Protein AF-0000000065805576 (afdb_homodimer)

Secondary structure (DSSP, 8-state):
--HHHHHHHHHTTPPPPHHHHHHHHT--GGGHHHHHHHHHHHHHHHHTTEEEEEEEEEEEBS------TT-TTSTT-------B-PPPHHHHHHHHHHHHHTT--EEEEEE-SSS--HHHHHHHHHHHHHHHHHH--EEEEE-SS--HHHHHHHHHHT--EEE---BS-TTTHHHH-SSS-HHHHHHHHHHHHHTTPEEE--EEE-SS--HHHHHHHHHHHHHTT-SEEEEEE----TTSTTTT-----HHHHHHHHHHHHHHSTTSEEEE-TTHHHHTGGGHHHHTTT-SEEE-S--SSS----HHHHHHHHHHHT-EE---HHHHHHH-/--HHHHHHHHHTTPPPPHHHHHHHHT--GGGHHHHHHHHHHHHHHHHTTEEEEEEEEEEEBS------TT-TTSTT-------B-PPPHHHHHHHHHHHHHTT--EEEEEE-SSS--HHHHHHHHHHHHHHHHHH--EEEEE-SS--HHHHHHHHHHT--EEE---BS-HHHHHHH-SSS-HHHHHHHHHHHHHTTPEEE--EEE-SS--HHHHHHHHHHHHHTT-SEEEEEE----TTSTTTT-----HHHHHHHHHHHHHHSTTSEEEE-TTHHHHTGGGHHHHTTT-SEEE-S--SSS----HHHHHHHHHHHT-EE---HHHHHHH-

Structure (mmCIF, N/CA/C/O backbone):
data_AF-0000000065805576-model_v1
#
loop_
_entity.id
_entity.type
_entity.pdbx_description
1 polymer 'Biotin synthase'
#
loop_
_atom_site.group_PDB
_atom_site.id
_atom_site.type_symbol
_atom_site.label_atom_id
_atom_site.label_alt_id
_atom_site.label_comp_id
_atom_site.label_asym_id
_atom_site.label_entity_id
_atom_site.label_seq_id
_atom_site.pdbx_PDB_ins_code
_atom_site.Cartn_x
_atom_site.Cartn_y
_atom_site.Cartn_z
_atom_site.occupancy
_atom_site.B_iso_or_equiv
_atom_site.auth_seq_id
_atom_site.auth_comp_id
_atom_site.auth_asym_id
_atom_site.auth_atom_id
_atom_site.pdbx_PDB_model_num
ATOM 1 N N . MET A 1 1 ? -11.75 14.07 -17.281 1 90.06 1 MET A N 1
ATOM 2 C CA . MET A 1 1 ? -10.648 15.016 -17.141 1 90.06 1 MET A CA 1
ATOM 3 C C . MET A 1 1 ? -9.305 14.336 -17.375 1 90.06 1 MET A C 1
ATOM 5 O O . MET A 1 1 ? -9.094 13.211 -16.906 1 90.06 1 MET A O 1
ATOM 9 N N . ASN A 1 2 ? -8.477 14.852 -18.188 1 96.31 2 ASN A N 1
ATOM 10 C CA . ASN A 1 2 ? -7.105 14.375 -18.344 1 96.31 2 ASN A CA 1
ATOM 11 C C . ASN A 1 2 ? -6.195 14.922 -17.25 1 96.31 2 ASN A C 1
ATOM 13 O O . ASN A 1 2 ? -5.637 16.016 -17.375 1 96.31 2 ASN A O 1
ATOM 17 N N . PHE A 1 3 ? -5.973 14.156 -16.219 1 98.38 3 PHE A N 1
ATOM 18 C CA . PHE A 1 3 ? -5.324 14.617 -15 1 98.38 3 PHE A CA 1
ATOM 19 C C . PHE A 1 3 ? -3.879 15.016 -15.273 1 98.38 3 PHE A C 1
ATOM 21 O O . PHE A 1 3 ? -3.389 16 -14.727 1 98.38 3 PHE A O 1
ATOM 28 N N . LEU A 1 4 ? -3.174 14.258 -16.125 1 98.12 4 LEU A N 1
ATOM 29 C CA . LEU A 1 4 ? -1.775 14.547 -16.422 1 98.12 4 LEU A CA 1
ATOM 30 C C . LEU A 1 4 ? -1.646 15.867 -17.172 1 98.12 4 LEU A C 1
ATOM 32 O O . LEU A 1 4 ? -0.729 16.656 -16.922 1 98.12 4 LEU A O 1
ATOM 36 N N . GLN A 1 5 ? -2.58 16.047 -18.094 1 98.19 5 GLN A N 1
ATOM 37 C CA . GLN A 1 5 ? -2.58 17.312 -18.828 1 98.19 5 GLN A CA 1
ATOM 38 C C . GLN A 1 5 ? -2.828 18.484 -17.891 1 98.19 5 GLN A C 1
ATOM 40 O O . GLN A 1 5 ? -2.133 19.5 -17.969 1 98.19 5 GLN A O 1
ATOM 45 N N . VAL A 1 6 ? -3.828 18.375 -17.016 1 98.69 6 VAL A N 1
ATOM 46 C CA . VAL A 1 6 ? -4.133 19.438 -16.062 1 98.69 6 VAL A CA 1
ATOM 47 C C . VAL A 1 6 ? -2.939 19.656 -15.133 1 98.69 6 VAL A C 1
ATOM 49 O O . VAL A 1 6 ? -2.621 20.797 -14.781 1 98.69 6 VAL A O 1
ATOM 52 N N . ALA A 1 7 ? -2.252 18.562 -14.781 1 98.88 7 ALA A N 1
ATOM 53 C CA . ALA A 1 7 ? -1.061 18.656 -13.945 1 98.88 7 ALA A CA 1
ATOM 54 C C . ALA A 1 7 ? 0.019 19.5 -14.617 1 98.88 7 ALA A C 1
ATOM 56 O O . ALA A 1 7 ? 0.647 20.344 -13.977 1 98.88 7 ALA A O 1
ATOM 57 N N . GLN A 1 8 ? 0.21 19.266 -15.883 1 98.75 8 GLN A N 1
ATOM 58 C CA . GLN A 1 8 ? 1.201 20.031 -16.625 1 98.75 8 GLN A CA 1
ATOM 59 C C . GLN A 1 8 ? 0.821 21.516 -16.688 1 98.75 8 GLN A C 1
ATOM 61 O O . GLN A 1 8 ? 1.684 22.391 -16.562 1 98.75 8 GLN A O 1
ATOM 66 N N . GLU A 1 9 ? -0.425 21.75 -16.859 1 98.81 9 GLU A N 1
ATOM 67 C CA . GLU A 1 9 ? -0.904 23.125 -16.859 1 98.81 9 GLU A CA 1
ATOM 68 C C . GLU A 1 9 ? -0.668 23.781 -15.5 1 98.81 9 GLU A C 1
ATOM 70 O O . GLU A 1 9 ? -0.311 24.953 -15.43 1 98.81 9 GLU A O 1
ATOM 75 N N . VAL A 1 10 ? -0.909 23.031 -14.445 1 98.88 10 VAL A N 1
ATOM 76 C CA . VAL A 1 10 ? -0.688 23.531 -13.094 1 98.88 10 VAL A CA 1
ATOM 77 C C . VAL A 1 10 ? 0.792 23.859 -12.891 1 98.88 10 VAL A C 1
ATOM 79 O O . VAL A 1 10 ? 1.139 24.891 -12.336 1 98.88 10 VAL A O 1
ATOM 82 N N . ILE A 1 11 ? 1.671 22.984 -13.383 1 98.81 11 ILE A N 1
ATOM 83 C CA . ILE A 1 11 ? 3.111 23.203 -13.305 1 98.81 11 ILE A CA 1
ATOM 84 C C . ILE A 1 11 ? 3.482 24.484 -14.055 1 98.81 11 ILE A C 1
ATOM 86 O O . ILE A 1 11 ? 4.375 25.219 -13.625 1 98.81 11 ILE A O 1
ATOM 90 N N . ASP A 1 12 ? 2.701 24.766 -15.086 1 98.5 12 ASP A N 1
ATOM 91 C CA . ASP A 1 12 ? 2.959 25.938 -15.914 1 98.5 12 ASP A CA 1
ATOM 92 C C . ASP A 1 12 ? 2.295 27.172 -15.32 1 98.5 12 ASP A C 1
ATOM 94 O O . ASP A 1 12 ? 2.354 28.266 -15.914 1 98.5 12 ASP A O 1
ATOM 98 N N . GLY A 1 13 ? 1.542 27.047 -14.219 1 98.19 13 GLY A N 1
ATOM 99 C CA . GLY A 1 13 ? 1.07 28.219 -13.508 1 98.19 13 GLY A CA 1
ATOM 100 C C . GLY A 1 13 ? -0.442 28.312 -13.43 1 98.19 13 GLY A C 1
ATOM 101 O O . GLY A 1 13 ? -0.987 29.234 -12.82 1 98.19 13 GLY A O 1
ATOM 102 N N . LYS A 1 14 ? -1.132 27.25 -13.914 1 98.31 14 LYS A N 1
ATOM 103 C CA . LYS A 1 14 ? -2.592 27.266 -13.914 1 98.31 14 LYS A CA 1
ATOM 104 C C . LYS A 1 14 ? -3.137 27.078 -12.5 1 98.31 14 LYS A C 1
ATOM 106 O O . LYS A 1 14 ? -2.652 26.234 -11.75 1 98.31 14 LYS A O 1
ATOM 111 N N . ILE A 1 15 ? -4.09 27.922 -12.18 1 98.38 15 ILE A N 1
ATOM 112 C CA . ILE A 1 15 ? -4.945 27.688 -11.016 1 98.38 15 ILE A CA 1
ATOM 113 C C . ILE A 1 15 ? -6.215 26.953 -11.453 1 98.38 15 ILE A C 1
ATOM 115 O O . ILE A 1 15 ? -7.012 27.5 -12.227 1 98.38 15 ILE A O 1
ATOM 119 N N . ILE A 1 16 ? -6.438 25.828 -10.977 1 98.56 16 ILE A N 1
ATOM 120 C CA . ILE A 1 16 ? -7.562 25.0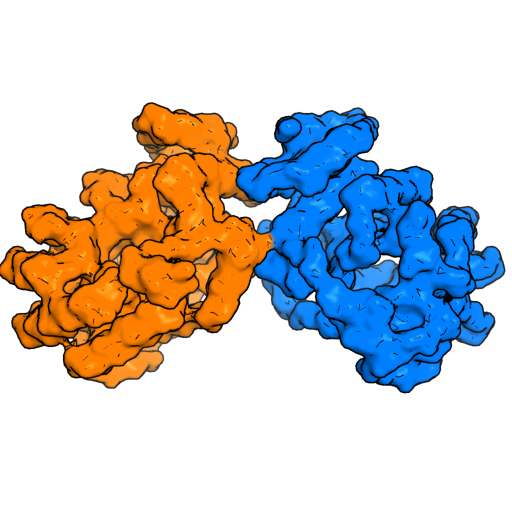62 -11.484 1 98.56 16 ILE A CA 1
ATOM 121 C C . ILE A 1 16 ? -8.875 25.672 -11 1 98.56 16 ILE A C 1
ATOM 123 O O . ILE A 1 16 ? -8.93 26.25 -9.914 1 98.56 16 ILE A O 1
ATOM 127 N N . SER A 1 17 ? -9.922 25.516 -11.75 1 98.38 17 SER A N 1
ATOM 128 C CA . SER A 1 17 ? -11.242 26.031 -11.391 1 98.38 17 SER A CA 1
ATOM 129 C C . SER A 1 17 ? -11.898 25.172 -10.32 1 98.38 17 SER A C 1
ATOM 131 O O . SER A 1 17 ? -11.414 24.094 -10 1 98.38 17 SER A O 1
ATOM 133 N N . ASN A 1 18 ? -12.938 25.688 -9.781 1 97.81 18 ASN A N 1
ATOM 134 C CA . ASN A 1 18 ? -13.711 24.891 -8.828 1 97.81 18 ASN A CA 1
ATOM 135 C C . ASN A 1 18 ? -14.32 23.656 -9.484 1 97.81 18 ASN A C 1
ATOM 137 O O . ASN A 1 18 ? -14.453 22.609 -8.844 1 97.81 18 ASN A O 1
ATOM 141 N N . GLU A 1 19 ? -14.641 23.844 -10.727 1 98 19 GLU A N 1
ATOM 142 C CA . GLU A 1 19 ? -15.188 22.703 -11.469 1 98 19 GLU A CA 1
ATOM 143 C C . GLU A 1 19 ? -14.148 21.594 -11.625 1 98 19 GLU A C 1
ATOM 145 O O . GLU A 1 19 ? -14.461 20.422 -11.422 1 98 19 GLU A O 1
ATOM 150 N N . GLU A 1 20 ? -12.992 21.984 -11.992 1 98.56 20 GLU A N 1
ATOM 151 C CA . GLU A 1 20 ? -11.906 21.016 -12.109 1 98.56 20 GLU A CA 1
ATOM 152 C C . GLU A 1 20 ? -11.586 20.391 -10.758 1 98.56 20 GLU A C 1
ATOM 154 O O . GLU A 1 20 ? -11.32 19.188 -10.68 1 98.56 20 GLU A O 1
ATOM 159 N N . ALA A 1 21 ? -11.609 21.203 -9.719 1 98.81 21 ALA A N 1
ATOM 160 C CA . ALA A 1 21 ? -11.344 20.703 -8.367 1 98.81 21 ALA A CA 1
ATOM 161 C C . ALA A 1 21 ? -12.375 19.672 -7.949 1 98.81 21 ALA A C 1
ATOM 163 O O . ALA A 1 21 ? -12.023 18.594 -7.445 1 98.81 21 ALA A O 1
ATOM 164 N N . LEU A 1 22 ? -13.633 20 -8.18 1 98.75 22 LEU A N 1
ATOM 165 C CA . LEU A 1 22 ? -14.695 19.062 -7.836 1 98.75 22 LEU A CA 1
ATOM 166 C C . LEU A 1 22 ? -14.609 17.812 -8.688 1 98.75 22 LEU A C 1
ATOM 168 O O . LEU A 1 22 ? -14.93 16.719 -8.219 1 98.75 22 LEU A O 1
ATOM 172 N N . ALA A 1 23 ? -14.148 17.953 -9.945 1 98.69 23 ALA A N 1
ATOM 173 C CA . ALA A 1 23 ? -13.969 16.797 -10.82 1 98.69 23 ALA A CA 1
ATOM 174 C C . ALA A 1 23 ? -12.938 15.836 -10.25 1 98.69 23 ALA A C 1
ATOM 176 O O . ALA A 1 23 ? -13.07 14.617 -10.398 1 98.69 23 ALA A O 1
ATOM 177 N N . ILE A 1 24 ? -11.93 16.328 -9.586 1 98.88 24 ILE A N 1
ATOM 178 C CA . ILE A 1 24 ? -10.922 15.5 -8.938 1 98.88 24 ILE A CA 1
ATOM 179 C C . ILE A 1 24 ? -11.562 14.664 -7.832 1 98.88 24 ILE A C 1
ATOM 181 O O . ILE A 1 24 ? -11.422 13.445 -7.801 1 98.88 24 ILE A O 1
ATOM 185 N N . LEU A 1 25 ? -12.383 15.297 -6.965 1 98.81 25 LEU A N 1
ATOM 186 C CA . LEU A 1 25 ? -13 14.609 -5.836 1 98.81 25 LEU A CA 1
ATOM 187 C C . LEU A 1 25 ? -14.07 13.633 -6.312 1 98.81 25 LEU A C 1
ATOM 189 O O . LEU A 1 25 ? -14.312 12.609 -5.668 1 98.81 25 LEU A O 1
ATOM 193 N N . ASN A 1 26 ? -14.648 13.938 -7.484 1 98.5 26 ASN A N 1
ATOM 194 C CA . ASN A 1 26 ? -15.742 13.117 -8 1 98.5 26 ASN A CA 1
ATOM 195 C C . ASN A 1 26 ? -15.242 12.094 -9.016 1 98.5 26 ASN A C 1
ATOM 197 O O . ASN A 1 26 ? -16.031 11.344 -9.586 1 98.5 26 ASN A O 1
ATOM 201 N N . SER A 1 27 ? -13.969 12.062 -9.266 1 98.5 27 SER A N 1
ATOM 202 C CA . SER A 1 27 ? -13.445 11.117 -10.258 1 98.5 27 SER A CA 1
ATOM 203 C C . SER A 1 27 ? -13.758 9.68 -9.867 1 98.5 27 SER A C 1
ATOM 205 O O . SER A 1 27 ? -13.906 9.367 -8.68 1 98.5 27 SER A O 1
ATOM 207 N N . LYS A 1 28 ? -13.914 8.812 -10.875 1 97.69 28 LYS A N 1
ATOM 208 C CA . LYS A 1 28 ? -14.18 7.395 -10.641 1 97.69 28 LYS A CA 1
ATOM 209 C C . LYS A 1 28 ? -12.969 6.711 -10.016 1 97.69 28 LYS A C 1
ATOM 211 O O . LYS A 1 28 ? -11.82 7.078 -10.289 1 97.69 28 LYS A O 1
ATOM 216 N N . ASP A 1 29 ? -13.227 5.73 -9.234 1 97.56 29 ASP A N 1
ATOM 217 C CA . ASP A 1 29 ? -12.156 4.949 -8.617 1 97.56 29 ASP A CA 1
ATOM 218 C C . ASP A 1 29 ? -11.25 4.328 -9.672 1 97.56 29 ASP A C 1
ATOM 220 O O . ASP A 1 29 ? -10.047 4.16 -9.445 1 97.56 29 ASP A O 1
ATOM 224 N N . ASP A 1 30 ? -11.789 4.09 -10.828 1 97.25 30 ASP A N 1
ATOM 225 C CA . ASP A 1 30 ? -11.023 3.467 -11.906 1 97.25 30 ASP A CA 1
ATOM 226 C C . ASP A 1 30 ? -10 4.438 -12.484 1 97.25 30 ASP A C 1
ATOM 228 O O . ASP A 1 30 ? -9.102 4.031 -13.227 1 97.25 30 ASP A O 1
ATOM 232 N N . GLU A 1 31 ? -10.078 5.699 -12.109 1 98.12 31 GLU A N 1
ATOM 233 C CA . GLU A 1 31 ? -9.164 6.719 -12.617 1 98.12 31 GLU A CA 1
ATOM 234 C C . GLU A 1 31 ? -8.125 7.105 -11.562 1 98.12 31 GLU A C 1
ATOM 236 O O . GLU A 1 31 ? -7.359 8.047 -11.766 1 98.12 31 GLU A O 1
ATOM 241 N N . LEU A 1 32 ? -8.117 6.395 -10.477 1 98.62 32 LEU A N 1
ATOM 242 C CA . LEU A 1 32 ? -7.312 6.785 -9.328 1 98.62 32 LEU A CA 1
ATOM 243 C C . LEU A 1 32 ? -5.836 6.848 -9.688 1 98.62 32 LEU A C 1
ATOM 245 O O . LEU A 1 32 ? -5.137 7.793 -9.305 1 98.62 32 LEU A O 1
ATOM 249 N N . LEU A 1 33 ? -5.316 5.855 -10.445 1 98.69 33 LEU A N 1
ATOM 250 C CA . LEU A 1 33 ? -3.902 5.844 -10.805 1 98.69 33 LEU A CA 1
ATOM 251 C C . LEU A 1 33 ? -3.562 7.02 -11.711 1 98.69 33 LEU A C 1
ATOM 253 O O . LEU A 1 33 ? -2.479 7.598 -11.609 1 98.69 33 LEU A O 1
ATOM 257 N N . GLN A 1 34 ? -4.48 7.352 -12.594 1 98.56 34 GLN A N 1
ATOM 258 C CA . GLN A 1 34 ? -4.273 8.508 -13.453 1 98.56 34 GLN A CA 1
ATOM 259 C C . GLN A 1 34 ? -4.223 9.797 -12.641 1 98.56 34 GLN A C 1
ATOM 261 O O . GLN A 1 34 ? -3.367 10.656 -12.883 1 98.56 34 GLN A O 1
ATOM 266 N N . LEU A 1 35 ? -5.184 9.867 -11.727 1 98.88 35 LEU A N 1
ATOM 267 C CA . LEU A 1 35 ? -5.234 11.039 -10.859 1 98.88 35 LEU A CA 1
ATOM 268 C C . LEU A 1 35 ? -3.951 11.172 -10.047 1 98.88 35 LEU A C 1
ATOM 270 O O . LEU A 1 35 ? -3.352 12.25 -9.992 1 98.88 35 LEU A O 1
ATOM 274 N N . MET A 1 36 ? -3.471 10.086 -9.469 1 98.88 36 MET A N 1
ATOM 275 C CA . MET A 1 36 ? -2.275 10.102 -8.625 1 98.88 36 MET A CA 1
ATOM 276 C C . MET A 1 36 ? -1.026 10.352 -9.469 1 98.88 36 MET A C 1
ATOM 278 O O . MET A 1 36 ? -0.078 10.984 -9 1 98.88 36 MET A O 1
ATOM 282 N N . ASP A 1 37 ? -1.055 9.859 -10.719 1 98.75 37 ASP A N 1
ATOM 283 C CA . ASP A 1 37 ? 0.061 10.125 -11.617 1 98.75 37 ASP A CA 1
ATOM 284 C C . ASP A 1 37 ? 0.189 11.617 -11.914 1 98.75 37 ASP A C 1
ATOM 286 O O . ASP A 1 37 ? 1.299 12.148 -11.969 1 98.75 37 ASP A O 1
ATOM 290 N N . GLY A 1 38 ? -0.957 12.242 -12.148 1 98.81 38 GLY A N 1
ATOM 291 C CA . GLY A 1 38 ? -0.938 13.688 -12.312 1 98.81 38 GLY A CA 1
ATOM 292 C C . GLY A 1 38 ? -0.419 14.414 -11.094 1 98.81 38 GLY A C 1
ATOM 293 O O . GLY A 1 38 ? 0.414 15.32 -11.203 1 98.81 38 GLY A O 1
ATOM 294 N N . ALA A 1 39 ? -0.912 14.047 -9.914 1 98.94 39 ALA A N 1
ATOM 295 C CA . ALA A 1 39 ? -0.44 14.648 -8.672 1 98.94 39 ALA A CA 1
ATOM 296 C C . ALA A 1 39 ? 1.064 14.461 -8.5 1 98.94 39 ALA A C 1
ATOM 298 O O . ALA A 1 39 ? 1.768 15.375 -8.062 1 98.94 39 ALA A O 1
ATOM 299 N N . PHE A 1 40 ? 1.553 13.273 -8.898 1 98.88 40 PHE A N 1
ATOM 300 C CA . PHE A 1 40 ? 2.971 12.953 -8.797 1 98.88 40 PHE A CA 1
ATOM 301 C C . PHE A 1 40 ? 3.793 13.828 -9.727 1 98.88 40 PHE A C 1
ATOM 303 O O . PHE A 1 40 ? 4.902 14.242 -9.383 1 98.88 40 PHE A O 1
ATOM 310 N N . ALA A 1 41 ? 3.232 14.039 -10.922 1 98.81 41 ALA A N 1
ATOM 311 C CA . ALA A 1 41 ? 3.934 14.914 -11.859 1 98.81 41 ALA A CA 1
ATOM 312 C C . ALA A 1 41 ? 4.195 16.281 -11.234 1 98.81 41 ALA A C 1
ATOM 314 O O . ALA A 1 41 ? 5.297 16.828 -11.344 1 98.81 41 ALA A O 1
ATOM 315 N N . ILE A 1 42 ? 3.221 16.828 -10.555 1 98.88 42 ILE A N 1
ATOM 316 C CA . ILE A 1 42 ? 3.359 18.125 -9.898 1 98.88 42 ILE A CA 1
ATOM 317 C C . ILE A 1 42 ? 4.363 18.016 -8.75 1 98.88 42 ILE A C 1
ATOM 319 O O . ILE A 1 42 ? 5.309 18.797 -8.672 1 98.88 42 ILE A O 1
ATOM 323 N N . ARG A 1 43 ? 4.121 17 -7.926 1 98.56 43 ARG A N 1
ATOM 324 C CA . ARG A 1 43 ? 4.973 16.781 -6.758 1 98.56 43 ARG A CA 1
ATOM 325 C C . ARG A 1 43 ? 6.43 16.594 -7.168 1 98.56 43 ARG A C 1
ATOM 327 O O . ARG A 1 43 ? 7.332 17.156 -6.562 1 98.56 43 ARG A O 1
ATOM 334 N N . ARG A 1 44 ? 6.68 15.766 -8.141 1 98.44 44 ARG A N 1
ATOM 335 C CA . ARG A 1 44 ? 8.031 15.453 -8.602 1 98.44 44 ARG A CA 1
ATOM 336 C C . ARG A 1 44 ? 8.719 16.703 -9.156 1 98.44 44 ARG A C 1
ATOM 338 O O . ARG A 1 44 ? 9.922 16.891 -8.961 1 98.44 44 ARG A O 1
ATOM 345 N N . HIS A 1 45 ? 8 17.516 -9.805 1 98.69 45 HIS A N 1
ATOM 346 C CA . HIS A 1 45 ? 8.547 18.734 -10.391 1 98.69 45 HIS A CA 1
ATOM 347 C C . HIS A 1 45 ? 9.117 19.656 -9.32 1 98.69 45 HIS A C 1
ATOM 349 O O . HIS A 1 45 ? 10.211 20.203 -9.484 1 98.69 45 HIS A O 1
ATOM 355 N N . TYR A 1 46 ? 8.469 19.781 -8.188 1 98.5 46 TYR A N 1
ATOM 356 C CA . TYR A 1 46 ? 8.844 20.781 -7.199 1 98.5 46 TYR A CA 1
ATOM 357 C C . TYR A 1 46 ? 9.664 20.141 -6.074 1 98.5 46 TYR A C 1
ATOM 359 O O . TYR A 1 46 ? 10.523 20.797 -5.48 1 98.5 46 TYR A O 1
ATOM 367 N N . TYR A 1 47 ? 9.43 18.828 -5.809 1 98.06 47 TYR A N 1
ATOM 368 C CA . TYR A 1 47 ? 10.008 18.25 -4.594 1 98.06 47 TYR A CA 1
ATOM 369 C C . TYR A 1 47 ? 10.773 16.984 -4.902 1 98.06 47 TYR A C 1
ATOM 371 O O . TYR A 1 47 ? 11.391 16.391 -4.012 1 98.06 47 TYR A O 1
ATOM 379 N N . GLY A 1 48 ? 10.742 16.562 -6.211 1 98.12 48 GLY A N 1
ATOM 380 C CA . GLY A 1 48 ? 11.328 15.266 -6.508 1 98.12 48 GLY A CA 1
ATOM 381 C C . GLY A 1 48 ? 10.719 14.133 -5.703 1 98.12 48 GLY A C 1
ATOM 382 O O . GLY A 1 48 ? 9.5 14.039 -5.582 1 98.12 48 GLY A O 1
ATOM 383 N N . LYS A 1 49 ? 11.531 13.258 -5.148 1 98 49 LYS A N 1
ATOM 384 C CA . LYS A 1 49 ? 11.055 12.109 -4.387 1 98 49 LYS A CA 1
ATOM 385 C C . LYS A 1 49 ? 11.453 12.211 -2.918 1 98 49 LYS A C 1
ATOM 387 O O . LYS A 1 49 ? 11.438 11.219 -2.191 1 98 49 LYS A O 1
ATOM 392 N N . LYS A 1 50 ? 11.828 13.336 -2.48 1 98.06 50 LYS A N 1
ATOM 393 C CA . LYS A 1 50 ? 12.203 13.562 -1.086 1 98.06 50 LYS A CA 1
ATOM 394 C C . LYS A 1 50 ? 10.961 13.672 -0.202 1 98.06 50 LYS A C 1
ATOM 396 O O . LYS A 1 50 ? 9.961 14.273 -0.599 1 98.06 50 LYS A O 1
ATOM 401 N N . VAL A 1 51 ? 11.078 13.055 0.948 1 98.62 51 VAL A N 1
ATOM 402 C CA . VAL A 1 51 ? 9.977 13.078 1.906 1 98.62 51 VAL A CA 1
ATOM 403 C C . VAL A 1 51 ? 10.461 13.672 3.229 1 98.62 51 VAL A C 1
ATOM 405 O O . VAL A 1 51 ? 11.469 13.234 3.781 1 98.62 51 VAL A O 1
ATOM 408 N N . LYS A 1 52 ? 9.766 14.656 3.693 1 98.31 52 LYS A N 1
ATOM 409 C CA . LYS A 1 52 ? 10.055 15.25 4.992 1 98.31 52 LYS A CA 1
ATOM 410 C C . LYS A 1 52 ? 9.398 14.469 6.121 1 98.31 52 LYS A C 1
ATOM 412 O O . LYS A 1 52 ? 8.203 14.164 6.059 1 98.31 52 LYS A O 1
ATOM 417 N N . LEU A 1 53 ? 10.211 14.156 7.09 1 98.19 53 LEU A N 1
ATOM 418 C CA . LEU A 1 53 ? 9.688 13.461 8.258 1 98.19 53 LEU A CA 1
ATOM 419 C C . LEU A 1 53 ? 9.508 14.422 9.43 1 98.19 53 LEU A C 1
ATOM 421 O O . LEU A 1 53 ? 10.352 15.281 9.664 1 98.19 53 LEU A O 1
ATOM 425 N N . ASN A 1 54 ? 8.367 14.289 10.062 1 97.94 54 ASN A N 1
ATOM 426 C CA . ASN A 1 54 ? 8.023 15.102 11.227 1 97.94 54 ASN A CA 1
ATOM 427 C C . ASN A 1 54 ? 7.707 14.234 12.438 1 97.94 54 ASN A C 1
ATOM 429 O O . ASN A 1 54 ? 7.191 13.125 12.297 1 97.94 54 ASN A O 1
ATOM 433 N N . MET A 1 55 ? 7.996 14.734 13.555 1 97.38 55 MET A N 1
ATOM 434 C CA . MET A 1 55 ? 7.633 14.102 14.82 1 97.38 55 MET A CA 1
ATOM 435 C C . MET A 1 55 ? 6.965 15.094 15.758 1 97.38 55 MET A C 1
ATOM 437 O O . MET A 1 55 ? 7.398 16.25 15.859 1 97.38 55 MET A O 1
ATOM 441 N N . ILE A 1 56 ? 5.969 14.641 16.422 1 97.19 56 ILE A N 1
ATOM 442 C CA . ILE A 1 56 ? 5.23 15.5 17.344 1 97.19 56 ILE A CA 1
ATOM 443 C C . ILE A 1 56 ? 5.688 15.242 18.781 1 97.19 56 ILE A C 1
ATOM 445 O O . ILE A 1 56 ? 5.895 14.094 19.172 1 97.19 56 ILE A O 1
ATOM 449 N N . MET A 1 57 ? 5.926 16.203 19.469 1 97.06 57 MET A N 1
ATOM 450 C CA . MET A 1 57 ? 6.012 16.188 20.922 1 97.06 57 MET A CA 1
ATOM 451 C C . MET A 1 57 ? 4.809 16.875 21.547 1 97.06 57 MET A C 1
ATOM 453 O O . MET A 1 57 ? 4.648 18.094 21.422 1 97.06 57 MET A O 1
ATOM 457 N N . ASN A 1 58 ? 3.955 16.078 22.188 1 97 58 ASN A N 1
ATOM 458 C CA . ASN A 1 58 ? 2.818 16.656 22.906 1 97 58 ASN A CA 1
ATOM 459 C C . ASN A 1 58 ? 3.248 17.297 24.219 1 97 58 ASN A C 1
ATOM 461 O O . ASN A 1 58 ? 3.318 16.641 25.25 1 97 58 ASN A O 1
ATOM 465 N N . ALA A 1 59 ? 3.447 18.578 24.203 1 98 59 ALA A N 1
ATOM 466 C CA . ALA A 1 59 ? 4.074 19.297 25.328 1 98 59 ALA A CA 1
ATOM 467 C C . ALA A 1 59 ? 3.062 19.578 26.422 1 98 59 ALA A C 1
ATOM 469 O O . ALA A 1 59 ? 3.443 19.891 27.562 1 98 59 ALA A O 1
ATOM 470 N N . LYS A 1 60 ? 1.88 19.547 26.078 1 97.62 60 LYS A N 1
ATOM 471 C CA . LYS A 1 60 ? 0.762 19.688 27.016 1 97.62 60 LYS A CA 1
ATOM 472 C C . LYS A 1 60 ? -0.449 18.891 26.531 1 97.62 60 LYS A C 1
ATOM 474 O O . LYS A 1 60 ? -0.854 18.984 25.375 1 97.62 60 LYS A O 1
ATOM 479 N N . SER A 1 61 ? -1.026 18.109 27.438 1 96.31 61 SER A N 1
ATOM 480 C CA . SER A 1 61 ? -2.119 17.234 27.031 1 96.31 61 SER A CA 1
ATOM 481 C C . SER A 1 61 ? -3.357 17.469 27.891 1 96.31 61 SER A C 1
ATOM 483 O O . SER A 1 61 ? -3.273 17.469 29.125 1 96.31 61 SER A O 1
ATOM 485 N N . GLY A 1 62 ? -4.395 17.641 27.156 1 94.12 62 GLY A N 1
ATOM 486 C CA . GLY A 1 62 ? -5.66 17.812 27.859 1 94.12 62 GLY A CA 1
ATOM 487 C C . GLY A 1 62 ? -5.867 19.219 28.375 1 94.12 62 GLY A C 1
ATOM 488 O O . GLY A 1 62 ? -5.254 20.172 27.875 1 94.12 62 GLY A O 1
ATOM 489 N N . TYR A 1 63 ? -6.934 19.422 29.156 1 91 63 TYR A N 1
ATOM 490 C CA . TYR A 1 63 ? -7.281 20.672 29.828 1 91 63 TYR A CA 1
ATOM 491 C C . TYR A 1 63 ? -7.539 21.781 28.812 1 91 63 TYR A C 1
ATOM 493 O O . TYR A 1 63 ? -7.281 22.953 29.094 1 91 63 TYR A O 1
ATOM 501 N N . CYS A 1 64 ? -7.828 21.438 27.594 1 96.69 64 CYS A N 1
ATOM 502 C CA . CYS A 1 64 ? -8.125 22.469 26.609 1 96.69 64 CYS A CA 1
ATOM 503 C C . CYS A 1 64 ? -9.516 23.062 26.828 1 96.69 64 CYS A C 1
ATOM 505 O O . CYS A 1 64 ? -10.5 22.328 26.906 1 96.69 64 CYS A O 1
ATOM 507 N N . PRO A 1 65 ? -9.555 24.328 27 1 97.25 65 PRO A N 1
ATOM 508 C CA . PRO A 1 65 ? -10.852 24.953 27.266 1 97.25 65 PRO A CA 1
ATOM 509 C C . PRO A 1 65 ? -11.734 25.047 26.016 1 97.25 65 PRO A C 1
ATOM 511 O O . PRO A 1 65 ? -12.898 25.422 26.109 1 97.25 65 PRO A O 1
ATOM 514 N N . GLU A 1 66 ? -11.25 24.703 24.844 1 97.88 66 GLU A N 1
ATOM 515 C CA . GLU A 1 66 ? -11.977 24.812 23.578 1 97.88 66 GLU A CA 1
ATOM 516 C C . GLU A 1 66 ? -12.93 23.641 23.375 1 97.88 66 GLU A C 1
ATOM 518 O O . GLU A 1 66 ? -12.805 22.609 24.047 1 97.88 66 GLU A O 1
ATOM 523 N N . ASP A 1 67 ? -13.836 23.734 22.422 1 98.06 67 ASP A N 1
ATOM 524 C CA . ASP A 1 67 ? -14.883 22.734 22.266 1 98.06 67 ASP A CA 1
ATOM 525 C C . ASP A 1 67 ? -14.812 22.078 20.891 1 98.06 67 ASP A C 1
ATOM 527 O O . ASP A 1 67 ? -15.844 21.703 20.312 1 98.06 67 ASP A O 1
ATOM 531 N N . CYS A 1 68 ? -13.672 22.047 20.328 1 97.94 68 CYS A N 1
ATOM 532 C CA . CYS A 1 68 ? -13.523 21.469 19 1 97.94 68 CYS A CA 1
ATOM 533 C C . CYS A 1 68 ? -14.078 20.047 18.953 1 97.94 68 CYS A C 1
ATOM 535 O O . CYS A 1 68 ? -13.641 19.188 19.719 1 97.94 68 CYS A O 1
ATOM 537 N N . GLY A 1 69 ? -14.875 19.734 18.062 1 97.62 69 GLY A N 1
ATOM 538 C CA . GLY A 1 69 ? -15.672 18.516 18.016 1 97.62 69 GLY A CA 1
ATOM 539 C C . GLY A 1 69 ? -14.859 17.281 17.672 1 97.62 69 GLY A C 1
ATOM 540 O O . GLY A 1 69 ? -15.266 16.156 17.984 1 97.62 69 GLY A O 1
ATOM 541 N N . TYR A 1 70 ? -13.711 17.453 17.016 1 97.38 70 TYR A N 1
ATOM 542 C CA . TYR A 1 70 ? -12.883 16.328 16.594 1 97.38 70 TYR A CA 1
ATOM 543 C C . TYR A 1 70 ? -11.859 15.969 17.672 1 97.38 70 TYR A C 1
ATOM 545 O O . TYR A 1 70 ? -11.227 14.914 17.609 1 97.38 70 TYR A O 1
ATOM 553 N N . CYS A 1 71 ? -11.648 16.734 18.672 1 97.44 71 CYS A N 1
ATOM 554 C CA . CYS A 1 71 ? -10.469 16.672 19.516 1 97.44 71 CYS A CA 1
ATOM 555 C C . CYS A 1 71 ? -10.797 16 20.859 1 97.44 71 CYS A C 1
ATOM 557 O O . CYS A 1 71 ? -11.641 16.484 21.609 1 97.44 71 CYS A O 1
ATOM 559 N N . SER A 1 72 ? -10.07 15.008 21.188 1 96.81 72 SER A N 1
ATOM 560 C CA . SER A 1 72 ? -10.273 14.297 22.453 1 96.81 72 SER A CA 1
ATOM 561 C C . SER A 1 72 ? -9.781 15.117 23.641 1 96.81 72 SER A C 1
ATOM 563 O O . SER A 1 72 ? -10.07 14.789 24.781 1 96.81 72 SER A O 1
ATOM 565 N N . GLN A 1 73 ? -9.039 16.156 23.359 1 96.62 73 GLN A N 1
ATOM 566 C CA . GLN A 1 73 ? -8.531 17 24.438 1 96.62 73 GLN A CA 1
ATOM 567 C C . GLN A 1 73 ? -9.492 18.156 24.734 1 96.62 73 GLN A C 1
ATOM 569 O O . GLN A 1 73 ? -9.25 18.953 25.641 1 96.62 73 GLN A O 1
ATOM 574 N N . SER A 1 74 ? -10.539 18.297 23.938 1 96.25 74 SER A N 1
ATOM 575 C CA . SER A 1 74 ? -11.539 19.359 24.094 1 96.25 74 SER A CA 1
ATOM 576 C C . SER A 1 74 ? -12.188 19.312 25.469 1 96.25 74 SER A C 1
ATOM 578 O O . SER A 1 74 ? -12.367 18.234 26.047 1 96.25 74 SER A O 1
ATOM 580 N N . SER A 1 75 ? -12.609 20.453 25.938 1 95.62 75 SER A N 1
ATOM 581 C CA . SER A 1 75 ? -13.297 20.562 27.219 1 95.62 75 SER A CA 1
ATOM 582 C C . SER A 1 75 ? -14.625 19.812 27.203 1 95.62 75 SER A C 1
ATOM 584 O O . SER A 1 75 ? -15.18 19.484 28.25 1 95.62 75 SER A O 1
ATOM 586 N N . LYS A 1 76 ? -15.117 19.516 26.062 1 96.88 76 LYS A N 1
ATOM 587 C CA . LYS A 1 76 ? -16.422 18.859 25.922 1 96.88 76 LYS A CA 1
ATOM 588 C C . LYS A 1 76 ? -16.266 17.359 25.719 1 96.88 76 LYS A C 1
ATOM 590 O O . LYS A 1 76 ? -17.25 16.609 25.75 1 96.88 76 LYS A O 1
ATOM 595 N N . SER A 1 77 ? -15.062 16.922 25.531 1 96.88 77 SER A N 1
ATOM 596 C CA . SER A 1 77 ? -14.805 15.508 25.281 1 96.88 77 SER A CA 1
ATOM 597 C C . SER A 1 77 ? -14.836 14.703 26.578 1 96.88 77 SER A C 1
ATOM 599 O O . SER A 1 77 ? -14.359 15.172 27.609 1 96.88 77 SER A O 1
ATOM 601 N N . THR A 1 78 ? -15.312 13.445 26.469 1 97.19 78 THR A N 1
ATOM 602 C CA . THR A 1 78 ? -15.266 12.516 27.594 1 97.19 78 THR A CA 1
ATOM 603 C C . THR A 1 78 ? -14.273 11.391 27.328 1 97.19 78 THR A C 1
ATOM 605 O O . THR A 1 78 ? -14.227 10.406 28.078 1 97.19 78 THR A O 1
ATOM 608 N N . ALA A 1 79 ? -13.562 11.555 26.203 1 96.06 79 ALA A N 1
ATOM 609 C CA . ALA A 1 79 ? -12.586 10.531 25.844 1 96.06 79 ALA A CA 1
ATOM 610 C C . ALA A 1 79 ? -11.5 10.406 26.922 1 96.06 79 ALA A C 1
ATOM 612 O O . ALA A 1 79 ? -11.016 11.414 27.438 1 96.06 79 ALA A O 1
ATOM 613 N N . PRO A 1 80 ? -11.219 9.172 27.25 1 95.69 80 PRO A N 1
ATOM 614 C CA . PRO A 1 80 ? -10.117 9 28.203 1 95.69 80 PRO A CA 1
ATOM 615 C C . PRO A 1 80 ? -8.758 9.289 27.594 1 95.69 80 PRO A C 1
ATOM 617 O O . PRO A 1 80 ? -8.336 8.594 26.656 1 95.69 80 PRO A O 1
ATOM 620 N N . ILE A 1 81 ? -8.102 10.305 28.031 1 95.56 81 ILE A N 1
ATOM 621 C CA . ILE A 1 81 ? -6.77 10.641 27.547 1 95.56 81 ILE A CA 1
ATOM 622 C C . ILE A 1 81 ? -5.844 10.898 28.734 1 95.56 81 ILE A C 1
ATOM 624 O O . ILE A 1 81 ? -6.309 11.18 29.844 1 95.56 81 ILE A O 1
ATOM 628 N N . GLU A 1 82 ? -4.574 10.711 28.547 1 94.56 82 GLU A N 1
ATOM 629 C CA . GLU A 1 82 ? -3.6 11.148 29.547 1 94.56 82 GLU A CA 1
ATOM 630 C C . GLU A 1 82 ? -3.539 12.672 29.625 1 94.56 82 GLU A C 1
ATOM 632 O O . GLU A 1 82 ? -3.469 13.352 28.594 1 94.56 82 GLU A O 1
ATOM 637 N N . LYS A 1 83 ? -3.637 13.148 30.781 1 96.5 83 LYS A N 1
ATOM 638 C CA . LYS A 1 83 ? -3.58 14.594 30.984 1 96.5 83 LYS A CA 1
ATOM 639 C C . LYS A 1 83 ? -2.359 14.984 31.812 1 96.5 83 LYS A C 1
ATOM 641 O O . LYS A 1 83 ? -2.037 14.328 32.812 1 96.5 83 LYS A O 1
ATOM 646 N N . TYR A 1 84 ? -1.635 15.938 31.359 1 96.56 84 TYR A N 1
ATOM 647 C CA . TYR A 1 84 ? -0.49 16.469 32.094 1 96.56 84 TYR A CA 1
ATOM 648 C C . TYR A 1 84 ? -0.214 17.922 31.703 1 96.56 84 TYR A C 1
ATOM 650 O O . TYR A 1 84 ? -0.56 18.344 30.594 1 96.56 84 TYR A O 1
ATOM 658 N N . PRO A 1 85 ? 0.312 18.719 32.625 1 96 85 PRO A N 1
ATOM 659 C CA . PRO A 1 85 ? 0.662 20.094 32.312 1 96 85 PRO A CA 1
ATOM 660 C C . PRO A 1 85 ? 1.859 20.203 31.375 1 96 85 PRO A C 1
ATOM 662 O O . PRO A 1 85 ? 2.387 19.188 30.922 1 96 85 PRO A O 1
ATOM 665 N N . PHE A 1 86 ? 2.24 21.391 31.094 1 97.5 86 PHE A N 1
ATOM 666 C CA . PHE A 1 86 ? 3.332 21.641 30.172 1 97.5 86 PHE A CA 1
ATOM 667 C C . PHE A 1 86 ? 4.613 20.969 30.641 1 97.5 86 PHE A C 1
ATOM 669 O O . PHE A 1 86 ? 5.031 21.156 31.781 1 97.5 86 PHE A O 1
ATOM 676 N N . ILE A 1 87 ? 5.238 20.25 29.812 1 97.56 87 ILE A N 1
ATOM 677 C CA . ILE A 1 87 ? 6.41 19.453 30.172 1 97.56 87 ILE A CA 1
ATOM 678 C C . ILE A 1 87 ? 7.629 20.359 30.297 1 97.56 87 ILE A C 1
ATOM 680 O O . ILE A 1 87 ? 7.57 21.531 29.953 1 97.56 87 ILE A O 1
ATOM 684 N N . THR A 1 88 ? 8.711 19.797 30.781 1 97.75 88 THR A N 1
ATOM 685 C CA . THR A 1 88 ? 9.922 20.562 31.047 1 97.75 88 THR A CA 1
ATOM 686 C C . THR A 1 88 ? 10.742 20.734 29.766 1 97.75 88 THR A C 1
ATOM 688 O O . THR A 1 88 ? 10.547 20 28.797 1 97.75 88 THR A O 1
ATOM 691 N N . LYS A 1 89 ? 11.617 21.75 29.828 1 98.25 89 LYS A N 1
ATOM 692 C CA . LYS A 1 89 ? 12.562 21.938 28.719 1 98.25 89 LYS A CA 1
ATOM 693 C C . LYS A 1 89 ? 13.367 20.672 28.453 1 98.25 89 LYS A C 1
ATOM 695 O O . LYS A 1 89 ? 13.602 20.312 27.297 1 98.25 89 LYS A O 1
ATOM 700 N N . GLU A 1 90 ? 13.742 19.969 29.531 1 98.19 90 GLU A N 1
ATOM 701 C CA . GLU A 1 90 ? 14.547 18.766 29.422 1 98.19 90 GLU A CA 1
ATOM 702 C C . GLU A 1 90 ? 13.789 17.672 28.656 1 98.19 90 GLU A C 1
ATOM 704 O O . GLU A 1 90 ? 14.383 16.938 27.859 1 98.19 90 GLU A O 1
ATOM 709 N N . GLU A 1 91 ? 12.562 17.562 28.891 1 98.19 91 GLU A N 1
ATOM 710 C CA . GLU A 1 91 ? 11.734 16.578 28.203 1 98.19 91 GLU A CA 1
ATOM 711 C C . GLU A 1 91 ? 11.617 16.906 26.703 1 98.19 91 GLU A C 1
ATOM 713 O O . GLU A 1 91 ? 11.648 16 25.875 1 98.19 91 GLU A O 1
ATOM 718 N N . ILE A 1 92 ? 11.461 18.172 26.422 1 98.62 92 ILE A N 1
ATOM 719 C CA . ILE A 1 92 ? 11.406 18.609 25.031 1 98.62 92 ILE A CA 1
ATOM 720 C C . ILE A 1 92 ? 12.727 18.266 24.328 1 98.62 92 ILE A C 1
ATOM 722 O O . ILE A 1 92 ? 12.719 17.75 23.219 1 98.62 92 ILE A O 1
ATOM 726 N N . LEU A 1 93 ? 13.828 18.547 25.031 1 98.62 93 LEU A N 1
ATOM 727 C CA . LEU A 1 93 ? 15.148 18.297 24.453 1 98.62 93 LEU A CA 1
ATOM 728 C C . LEU A 1 93 ? 15.359 16.797 24.219 1 98.62 93 LEU A C 1
ATOM 730 O O . LEU A 1 93 ? 15.977 16.406 23.234 1 98.62 93 LEU A O 1
ATOM 734 N N . ALA A 1 94 ? 14.836 15.984 25.109 1 98.31 94 ALA A N 1
ATOM 735 C CA . ALA A 1 94 ? 14.938 14.531 24.953 1 98.31 94 ALA A CA 1
ATOM 736 C C . ALA A 1 94 ? 14.211 14.07 23.688 1 98.31 94 ALA A C 1
ATOM 738 O O . ALA A 1 94 ? 14.68 13.172 22.984 1 98.31 94 ALA A O 1
ATOM 739 N N . GLY A 1 95 ? 13.062 14.656 23.469 1 97.81 95 GLY A N 1
ATOM 740 C CA . GLY A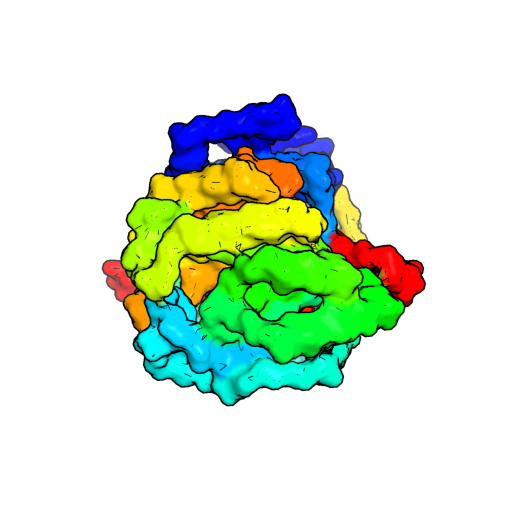 1 95 ? 12.328 14.352 22.25 1 97.81 95 GLY A CA 1
ATOM 741 C C . GLY A 1 95 ? 13.07 14.773 20.984 1 97.81 95 GLY A C 1
ATOM 742 O O . GLY A 1 95 ? 13.055 14.055 19.984 1 97.81 95 GLY A O 1
ATOM 743 N N . ALA A 1 96 ? 13.688 15.906 21.062 1 98.31 96 ALA A N 1
ATOM 744 C CA . ALA A 1 96 ? 14.453 16.406 19.922 1 98.31 96 ALA A CA 1
ATOM 745 C C . ALA A 1 96 ? 15.609 15.469 19.578 1 98.31 96 ALA A C 1
ATOM 747 O O . ALA A 1 96 ? 15.906 15.242 18.406 1 98.31 96 ALA A O 1
ATOM 748 N N . LYS A 1 97 ? 16.25 14.992 20.609 1 97.94 97 LYS A N 1
ATOM 749 C CA . LYS A 1 97 ? 17.344 14.039 20.391 1 97.94 97 LYS A CA 1
ATOM 750 C C . LYS A 1 97 ? 16.844 12.789 19.672 1 97.94 97 LYS A C 1
ATOM 752 O O . LYS A 1 97 ? 17.516 12.273 18.781 1 97.94 97 LYS A O 1
ATOM 757 N N . ARG A 1 98 ? 15.719 12.328 20.141 1 97.06 98 ARG A N 1
ATOM 758 C CA . ARG A 1 98 ? 15.125 11.156 19.5 1 97.06 98 ARG A CA 1
ATOM 759 C C . ARG A 1 98 ? 14.828 11.422 18.031 1 97.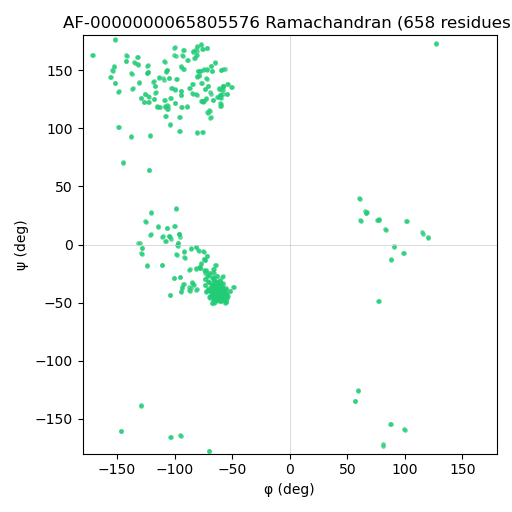06 98 ARG A C 1
ATOM 761 O O . ARG A 1 98 ? 15.055 10.57 17.172 1 97.06 98 ARG A O 1
ATOM 768 N N . ALA A 1 99 ? 14.234 12.57 17.75 1 97.25 99 ALA A N 1
ATOM 769 C CA . ALA A 1 99 ? 13.961 12.953 16.375 1 97.25 99 ALA A CA 1
ATOM 770 C C . ALA A 1 99 ? 15.234 12.945 15.531 1 97.25 99 ALA A C 1
ATOM 772 O O . ALA A 1 99 ? 15.273 12.352 14.453 1 97.25 99 ALA A O 1
ATOM 773 N N . PHE A 1 100 ? 16.266 13.594 16.047 1 97.25 100 PHE A N 1
ATOM 774 C CA . PHE A 1 100 ? 17.547 13.68 15.344 1 97.25 100 PHE A CA 1
ATOM 775 C C . PHE A 1 100 ? 18.094 12.289 15.055 1 97.25 100 PHE A C 1
ATOM 777 O O . PHE A 1 100 ? 18.469 11.984 13.922 1 97.25 100 PHE A O 1
ATOM 784 N N . ASP A 1 101 ? 18.062 11.422 16.062 1 95.69 101 ASP A N 1
ATOM 785 C CA . ASP A 1 101 ? 18.641 10.086 15.969 1 95.69 101 ASP A CA 1
ATOM 786 C C . ASP A 1 101 ? 17.875 9.227 14.961 1 95.69 101 ASP A C 1
ATOM 788 O O . ASP A 1 101 ? 18.422 8.273 14.406 1 95.69 101 ASP A O 1
ATOM 792 N N . ASN A 1 102 ? 16.672 9.625 14.703 1 95.62 102 ASN A N 1
ATOM 793 C CA . ASN A 1 102 ? 15.836 8.836 13.812 1 95.62 102 ASN A CA 1
ATOM 794 C C . ASN A 1 102 ? 15.672 9.508 12.453 1 95.62 102 ASN A C 1
ATOM 796 O O . ASN A 1 102 ? 14.719 9.227 11.727 1 95.62 102 ASN A O 1
ATOM 800 N N . LYS A 1 103 ? 16.469 10.492 12.133 1 95.69 103 LYS A N 1
ATOM 801 C CA . LYS A 1 103 ? 16.547 11.156 10.836 1 95.69 103 LYS A CA 1
ATOM 802 C C . LYS A 1 103 ? 15.266 11.93 10.539 1 95.69 103 LYS A C 1
ATOM 804 O O . LYS A 1 103 ? 14.844 12.008 9.383 1 95.69 103 LYS A O 1
ATOM 809 N N . ILE A 1 104 ? 14.656 12.328 11.602 1 97.38 104 ILE A N 1
ATOM 810 C CA . ILE A 1 104 ? 13.477 13.188 11.484 1 97.38 104 ILE A CA 1
ATOM 811 C C . ILE A 1 104 ? 13.914 14.656 11.477 1 97.38 104 ILE A C 1
ATOM 813 O O . ILE A 1 104 ? 14.477 15.148 12.453 1 97.38 104 ILE A O 1
ATOM 817 N N . GLY A 1 105 ? 13.617 15.328 10.438 1 97.44 105 GLY A N 1
ATOM 818 C CA . GLY A 1 105 ? 14.188 16.641 10.227 1 97.44 105 GLY A CA 1
ATOM 819 C C . GLY A 1 105 ? 13.375 17.75 10.875 1 97.44 105 GLY A C 1
ATOM 820 O O . GLY A 1 105 ? 13.883 18.859 11.086 1 97.44 105 GLY A O 1
ATOM 821 N N . THR A 1 106 ? 12.086 17.469 11.133 1 98.31 106 THR A N 1
ATOM 822 C CA . THR A 1 106 ? 11.227 18.5 11.719 1 98.31 106 THR A CA 1
ATOM 823 C C . THR A 1 106 ? 10.625 18.016 13.039 1 98.31 106 THR A C 1
ATOM 825 O O . THR A 1 106 ? 10.031 16.938 13.094 1 98.31 106 THR A O 1
ATOM 828 N N . TYR A 1 107 ? 10.891 18.766 14.047 1 98.38 107 TYR A N 1
ATOM 829 C CA . TYR A 1 107 ? 10.398 18.5 15.398 1 98.38 107 TYR A CA 1
ATOM 830 C C . TYR A 1 107 ? 9.281 19.469 15.766 1 98.38 107 TYR A C 1
ATOM 832 O O . TYR A 1 107 ? 9.484 20.688 15.797 1 98.38 107 TYR A O 1
ATOM 840 N N . CYS A 1 108 ? 8.07 18.891 16.047 1 98.62 108 CYS A N 1
ATOM 841 C CA . CYS A 1 108 ? 6.887 19.719 16.297 1 98.62 108 CYS A CA 1
ATOM 842 C C . CYS A 1 108 ? 6.531 19.734 17.781 1 98.62 108 CYS A C 1
ATOM 844 O O . CYS A 1 108 ? 6.199 18.688 18.359 1 98.62 108 CYS A O 1
ATOM 846 N N . ILE A 1 109 ? 6.59 20.828 18.391 1 98.75 109 ILE A N 1
ATOM 847 C CA . ILE A 1 109 ? 6.211 21.016 19.781 1 98.75 109 ILE A CA 1
ATOM 848 C C . ILE A 1 109 ? 4.77 21.516 19.859 1 98.75 109 ILE A C 1
ATOM 850 O O . ILE A 1 109 ? 4.488 22.672 19.516 1 98.75 109 ILE A O 1
ATOM 854 N N . VAL A 1 110 ? 3.932 20.688 20.312 1 98.5 110 VAL A N 1
ATOM 855 C CA . VAL A 1 110 ? 2.498 20.969 20.25 1 98.5 110 VAL A CA 1
ATOM 856 C C . VAL A 1 110 ? 1.927 21.016 21.672 1 98.5 110 VAL A C 1
ATOM 858 O O . VAL A 1 110 ? 2.314 20.234 22.531 1 98.5 110 VAL A O 1
ATOM 861 N N . ALA A 1 111 ? 1.047 21.922 21.938 1 97.88 111 ALA A N 1
ATOM 862 C CA . ALA A 1 111 ? 0.409 22.031 23.25 1 97.88 111 ALA A CA 1
ATOM 863 C C . ALA A 1 111 ? -1.094 22.266 23.109 1 97.88 111 ALA A C 1
ATOM 865 O O . ALA A 1 111 ? -1.536 23.047 22.266 1 97.88 111 ALA A O 1
ATOM 866 N N . SER A 1 112 ? -1.842 21.531 23.891 1 97 112 SER A N 1
ATOM 867 C CA . SER A 1 112 ? -3.281 21.781 23.938 1 97 112 SER A CA 1
ATOM 868 C C . SER A 1 112 ? -3.596 23.109 24.594 1 97 112 SER A C 1
ATOM 870 O O . SER A 1 112 ? -2.814 23.609 25.406 1 97 112 SER A O 1
ATOM 872 N N . GLY A 1 113 ? -4.711 23.672 24.234 1 96.06 113 GLY A N 1
ATOM 873 C CA . GLY A 1 113 ? -5.16 24.922 24.844 1 96.06 113 GLY A CA 1
ATOM 874 C C . GLY A 1 113 ? -5.492 26 23.828 1 96.06 113 GLY A C 1
ATOM 875 O O . GLY A 1 113 ? -5.234 25.844 22.641 1 96.06 113 GLY A O 1
ATOM 876 N N . ARG A 1 114 ? -6.039 27.078 24.312 1 97.06 114 ARG A N 1
ATOM 877 C CA . ARG A 1 114 ? -6.441 28.188 23.469 1 97.06 114 ARG A CA 1
ATOM 878 C C . ARG A 1 114 ? -5.223 28.938 22.922 1 97.06 114 ARG A C 1
ATOM 880 O O . ARG A 1 114 ? -5.207 29.328 21.766 1 97.06 114 ARG A O 1
ATOM 887 N N . GLY A 1 115 ? -4.215 29.094 23.766 1 97.31 115 GLY A N 1
ATOM 888 C CA . GLY A 1 115 ? -2.969 29.781 23.484 1 97.31 115 GLY A CA 1
ATOM 889 C C . GLY A 1 115 ? -1.935 29.625 24.578 1 97.31 115 GLY A C 1
ATOM 890 O O . GLY A 1 115 ? -2.26 29.188 25.688 1 97.31 115 GLY A O 1
ATOM 891 N N . PRO A 1 116 ? -0.773 29.891 24.297 1 97.31 116 PRO A N 1
ATOM 892 C CA . PRO A 1 116 ? 0.291 29.688 25.281 1 97.31 116 PRO A CA 1
ATOM 893 C C . PRO A 1 116 ? 0.375 30.812 26.312 1 97.31 116 PRO A C 1
ATOM 895 O O . PRO A 1 116 ? 0.079 31.969 25.984 1 97.31 116 PRO A O 1
ATOM 898 N N . THR A 1 117 ? 0.785 30.469 27.484 1 96.56 117 THR A N 1
ATOM 899 C CA . THR A 1 117 ? 1.155 31.469 28.484 1 96.56 117 THR A CA 1
ATOM 900 C C . THR A 1 117 ? 2.566 32 28.234 1 96.56 117 THR A C 1
ATOM 902 O O . THR A 1 117 ? 3.287 31.469 27.391 1 96.56 117 THR A O 1
ATOM 905 N N . ARG A 1 118 ? 2.924 33 28.922 1 96.88 118 ARG A N 1
ATOM 906 C CA . ARG A 1 118 ? 4.289 33.5 28.844 1 96.88 118 ARG A CA 1
ATOM 907 C C . ARG A 1 118 ? 5.293 32.438 29.25 1 96.88 118 ARG A C 1
ATOM 909 O O . ARG A 1 118 ? 6.359 32.312 28.641 1 96.88 118 ARG A O 1
ATOM 916 N N . LYS A 1 119 ? 4.93 31.703 30.234 1 97.38 119 LYS A N 1
ATOM 917 C CA . LYS A 1 119 ? 5.797 30.625 30.703 1 97.38 119 LYS A CA 1
ATOM 918 C C . LYS A 1 119 ? 5.984 29.562 29.625 1 97.38 119 LYS A C 1
ATOM 920 O O . LYS A 1 119 ? 7.098 29.078 29.406 1 97.38 119 LYS A O 1
ATOM 925 N N . ASP A 1 120 ? 4.902 29.172 29 1 97.56 120 ASP A N 1
ATOM 926 C CA . ASP A 1 120 ? 4.965 28.203 27.922 1 97.56 120 ASP A CA 1
ATOM 927 C C . ASP A 1 120 ? 5.914 28.656 26.812 1 97.56 120 ASP A C 1
ATOM 929 O O . ASP A 1 120 ? 6.758 27.891 26.359 1 97.56 120 ASP A O 1
ATOM 933 N N . VAL A 1 121 ? 5.77 29.906 26.391 1 98.56 121 VAL A N 1
ATOM 934 C CA . VAL A 1 121 ? 6.57 30.469 25.312 1 98.56 121 VAL A CA 1
ATOM 935 C C . VAL A 1 121 ? 8.039 30.5 25.719 1 98.56 121 VAL A C 1
ATOM 937 O O . VAL A 1 121 ? 8.922 30.219 24.891 1 98.56 121 VAL A O 1
ATOM 940 N N . ASN A 1 122 ? 8.281 30.859 26.969 1 98.44 122 ASN A N 1
ATOM 941 C CA . ASN A 1 122 ? 9.648 30.875 27.469 1 98.44 122 ASN A CA 1
ATOM 942 C C . ASN A 1 122 ? 10.289 29.484 27.391 1 98.44 122 ASN A C 1
ATOM 944 O O . ASN A 1 122 ? 11.414 29.344 26.922 1 98.44 122 ASN A O 1
ATOM 948 N N . VAL A 1 123 ? 9.562 28.5 27.859 1 98.56 123 VAL A N 1
ATOM 949 C CA . VAL A 1 123 ? 10.07 27.125 27.875 1 98.56 123 VAL A CA 1
ATOM 950 C C . VAL A 1 123 ? 10.375 26.672 26.453 1 98.56 123 VAL A C 1
ATOM 952 O O . VAL A 1 123 ? 11.445 26.125 26.172 1 98.56 123 VAL A O 1
ATOM 955 N N . VAL A 1 124 ? 9.445 26.922 25.531 1 98.75 124 VAL A N 1
ATOM 956 C CA . VAL A 1 124 ? 9.617 26.516 24.141 1 98.75 124 VAL A CA 1
ATOM 957 C C . VAL A 1 124 ? 10.789 27.266 23.531 1 98.75 124 VAL A C 1
ATOM 959 O O . VAL A 1 124 ? 11.625 26.672 22.844 1 98.75 124 VAL A O 1
ATOM 962 N N . SER A 1 125 ? 10.883 28.594 23.781 1 98.75 125 SER A N 1
ATOM 963 C CA . SER A 1 125 ? 11.945 29.422 23.203 1 98.75 125 SER A CA 1
ATOM 964 C C . SER A 1 125 ? 13.32 28.922 23.656 1 98.75 125 SER A C 1
ATOM 966 O O . SER A 1 125 ? 14.234 28.797 22.844 1 98.75 125 SER A O 1
ATOM 968 N N . GLU A 1 126 ? 13.406 28.656 24.938 1 98.62 126 GLU A N 1
ATOM 969 C CA . GLU A 1 126 ? 14.672 28.172 25.469 1 98.62 126 GLU A CA 1
ATOM 970 C C . GLU A 1 126 ? 15.047 26.828 24.875 1 98.62 126 GLU A C 1
ATOM 972 O O . GLU A 1 126 ? 16.203 26.578 24.531 1 98.62 126 GLU A O 1
ATOM 977 N N . ALA A 1 127 ? 14.086 25.984 24.781 1 98.75 127 ALA A N 1
ATOM 978 C CA . ALA A 1 127 ? 14.32 24.656 24.219 1 98.75 127 ALA A CA 1
ATOM 979 C C . ALA A 1 127 ? 14.75 24.75 22.766 1 98.75 127 ALA A C 1
ATOM 981 O O . ALA A 1 127 ? 15.68 24.047 22.344 1 98.75 127 ALA A O 1
ATOM 982 N N . VAL A 1 128 ? 14.109 25.609 22.016 1 98.81 128 VAL A N 1
ATOM 983 C CA . VAL A 1 128 ? 14.352 25.734 20.578 1 98.81 128 VAL A CA 1
ATOM 984 C C . VAL A 1 128 ? 15.781 26.203 20.328 1 98.81 128 VAL A C 1
ATOM 986 O O . VAL A 1 128 ? 16.469 25.703 19.438 1 98.81 128 VAL A O 1
ATOM 989 N N . VAL A 1 129 ? 16.234 27.188 21.094 1 98.69 129 VAL A N 1
ATOM 990 C CA . VAL A 1 129 ? 17.609 27.688 20.953 1 98.69 129 VAL A CA 1
ATOM 991 C C . VAL A 1 129 ? 18.594 26.516 21.094 1 98.69 129 VAL A C 1
ATOM 993 O O . VAL A 1 129 ? 19.5 26.375 20.266 1 98.69 129 VAL A O 1
ATOM 996 N N . GLU A 1 130 ? 18.328 25.719 22.094 1 98.5 130 GLU A N 1
ATOM 997 C CA . GLU A 1 130 ? 19.234 24.594 22.328 1 98.5 130 GLU A CA 1
ATOM 998 C C . GLU A 1 130 ? 19.078 23.531 21.25 1 98.5 130 GLU A C 1
ATOM 1000 O O . GLU A 1 130 ? 20.062 22.906 20.859 1 98.5 130 GLU A O 1
ATOM 1005 N N . ILE A 1 131 ? 17.875 23.25 20.797 1 98.69 131 ILE A N 1
ATOM 1006 C CA . ILE A 1 131 ? 17.625 22.266 19.75 1 98.69 131 ILE A CA 1
ATOM 1007 C C . ILE A 1 131 ? 18.359 22.672 18.469 1 98.69 131 ILE A C 1
ATOM 1009 O O . ILE A 1 131 ? 18.984 21.828 17.812 1 98.69 131 ILE A O 1
ATOM 1013 N N . LYS A 1 132 ? 18.266 23.969 18.172 1 98.12 132 LYS A N 1
ATOM 1014 C CA . LYS A 1 132 ? 18.969 24.469 16.984 1 98.12 132 LYS A CA 1
ATOM 1015 C C . LYS A 1 132 ? 20.469 24.266 17.109 1 98.12 132 LYS A C 1
ATOM 1017 O O . LYS A 1 132 ? 21.125 23.844 16.156 1 98.12 132 LYS A O 1
ATOM 1022 N N . GLU A 1 133 ? 20.953 24.578 18.188 1 97.38 133 GLU A N 1
ATOM 1023 C CA . GLU A 1 133 ? 22.391 24.484 18.422 1 97.38 133 GLU A CA 1
ATOM 1024 C C . GLU A 1 133 ? 22.875 23.047 18.391 1 97.38 133 GLU A C 1
ATOM 1026 O O . GLU A 1 133 ? 23.844 22.719 17.703 1 97.38 133 GLU A O 1
ATOM 1031 N N . LYS A 1 134 ? 22.203 22.172 19.062 1 97.19 134 LYS A N 1
ATOM 1032 C CA . LYS A 1 134 ? 22.672 20.812 19.281 1 97.19 134 LYS A CA 1
ATOM 1033 C C . LYS A 1 134 ? 22.391 19.922 18.078 1 97.19 134 LYS A C 1
ATOM 1035 O O . LYS A 1 134 ? 23.219 19.094 17.703 1 97.19 134 LYS A O 1
ATOM 1040 N N . TYR A 1 135 ? 21.188 20.141 17.469 1 97.44 135 TYR A N 1
ATOM 1041 C CA . TYR A 1 135 ? 20.734 19.125 16.531 1 97.44 135 TYR A CA 1
ATOM 1042 C C . TYR A 1 135 ? 20.453 19.719 15.156 1 97.44 135 TYR A C 1
ATOM 1044 O O . TYR A 1 135 ? 20.359 18.984 14.164 1 97.44 135 TYR A O 1
ATOM 1052 N N . GLY A 1 136 ? 20.297 21.016 15.086 1 97.38 136 GLY A N 1
ATOM 1053 C CA . GLY A 1 136 ? 20.062 21.656 13.805 1 97.38 136 GLY A CA 1
ATOM 1054 C C . GLY A 1 136 ? 18.734 21.266 13.18 1 97.38 136 GLY A C 1
ATOM 1055 O O . GLY A 1 136 ? 18.578 21.297 11.953 1 97.38 136 GLY A O 1
ATOM 1056 N N . LEU A 1 137 ? 17.734 20.891 13.969 1 98.25 137 LEU A N 1
ATOM 1057 C CA . LEU A 1 137 ? 16.422 20.484 13.492 1 98.25 137 LEU A CA 1
ATOM 1058 C C . LEU A 1 137 ? 15.586 21.703 13.109 1 98.25 137 LEU A C 1
ATOM 1060 O O . LEU A 1 137 ? 15.766 22.781 13.664 1 98.25 137 LEU A O 1
ATOM 1064 N N . LYS A 1 138 ? 14.727 21.5 12.133 1 98.44 138 LYS A N 1
ATOM 1065 C CA . LYS A 1 138 ? 13.625 22.438 11.984 1 98.44 138 LYS A CA 1
ATOM 1066 C C . LYS A 1 138 ? 12.602 22.281 13.109 1 98.44 138 LYS A C 1
ATOM 1068 O O . LYS A 1 138 ? 12.289 21.156 13.508 1 98.44 138 LYS A O 1
ATOM 1073 N N . VAL A 1 139 ? 12.156 23.375 13.641 1 98.75 139 VAL A N 1
ATOM 1074 C CA . VAL A 1 139 ? 11.211 23.312 14.742 1 98.75 139 VAL A CA 1
ATOM 1075 C C . VAL A 1 139 ? 9.891 23.969 14.328 1 98.75 139 VAL A C 1
ATOM 1077 O O . VAL A 1 139 ? 9.875 25.078 13.812 1 98.75 139 VAL A O 1
ATOM 1080 N N . CYS A 1 140 ? 8.844 23.234 14.461 1 98.75 140 CYS A N 1
ATOM 1081 C CA . CYS A 1 140 ? 7.48 23.719 14.289 1 98.75 140 CYS A CA 1
ATOM 1082 C C . CYS A 1 140 ? 6.762 23.797 15.633 1 98.75 140 CYS A C 1
ATOM 1084 O O . CYS A 1 140 ? 6.703 22.812 16.375 1 98.75 140 CYS A O 1
ATOM 1086 N N . ALA A 1 141 ? 6.254 24.922 15.961 1 98.81 141 ALA A N 1
ATOM 1087 C CA . ALA A 1 141 ? 5.488 25.078 17.203 1 98.81 141 ALA A CA 1
ATOM 1088 C C . ALA A 1 141 ? 3.992 25.156 16.906 1 98.81 141 ALA A C 1
ATOM 1090 O O . ALA A 1 141 ? 3.582 25.688 15.875 1 98.81 141 ALA A O 1
ATOM 1091 N N . CYS A 1 142 ? 3.223 24.609 17.719 1 98.38 142 CYS A N 1
ATOM 1092 C CA . CYS A 1 142 ? 1.765 24.672 17.688 1 98.38 142 CYS A CA 1
ATOM 1093 C C . CYS A 1 142 ? 1.21 24.875 19.094 1 98.38 142 CYS A C 1
ATOM 1095 O O . CYS A 1 142 ? 0.936 23.891 19.797 1 98.38 142 CYS A O 1
ATOM 1097 N N . LEU A 1 143 ? 1.008 26.125 19.453 1 98.31 143 LEU A N 1
ATOM 1098 C CA . LEU A 1 143 ? 0.7 26.453 20.844 1 98.31 143 LEU A CA 1
ATOM 1099 C C . LEU A 1 143 ? -0.648 27.156 20.953 1 98.31 143 LEU A C 1
ATOM 1101 O O . LEU A 1 143 ? -0.968 27.734 22 1 98.31 143 LEU A O 1
ATOM 1105 N N . GLY A 1 144 ? -1.401 27.203 19.859 1 97.75 144 GLY A N 1
ATOM 1106 C CA . GLY A 1 144 ? -2.707 27.828 19.859 1 97.75 144 GLY A CA 1
ATOM 1107 C C . GLY A 1 144 ? -2.688 29.234 19.297 1 97.75 144 GLY A C 1
ATOM 1108 O O . GLY A 1 144 ? -1.848 29.562 18.453 1 97.75 144 GLY A O 1
ATOM 1109 N N . LEU A 1 145 ? -3.676 30.031 19.625 1 97.94 145 LEU A N 1
ATOM 1110 C CA . LEU A 1 145 ? -3.758 31.422 19.203 1 97.94 145 LEU A CA 1
ATOM 1111 C C . LEU A 1 145 ? -2.564 32.219 19.719 1 97.94 145 LEU A C 1
ATOM 1113 O O . LEU A 1 145 ? -2.234 32.156 20.906 1 97.94 145 LEU A O 1
ATOM 1117 N N . LEU A 1 146 ? -1.97 32.875 18.844 1 97.31 146 LEU A N 1
ATOM 1118 C CA . LEU A 1 146 ? -0.712 33.562 19.141 1 97.31 146 LEU A CA 1
ATOM 1119 C C . LEU A 1 146 ? -0.896 35.062 19.172 1 97.31 146 LEU A C 1
ATOM 1121 O O . LEU A 1 146 ? -1.603 35.625 18.328 1 97.31 146 LEU A O 1
ATOM 1125 N N . LYS A 1 147 ? -0.224 35.75 20.094 1 96.94 147 LYS A N 1
ATOM 1126 C CA . LYS A 1 147 ? -0.089 37.219 20.094 1 96.94 147 LYS A CA 1
ATOM 1127 C C . LYS A 1 147 ? 1.182 37.656 19.375 1 96.94 147 LYS A C 1
ATOM 1129 O O . LYS A 1 147 ? 2.115 36.875 19.219 1 96.94 147 LYS A O 1
ATOM 1134 N N . GLU A 1 148 ? 1.195 38.906 19.016 1 97.81 148 GLU A N 1
ATOM 1135 C CA . GLU A 1 148 ? 2.309 39.438 18.25 1 97.81 148 GLU A CA 1
ATOM 1136 C C . GLU A 1 148 ? 3.631 39.25 18.984 1 97.81 148 GLU A C 1
ATOM 1138 O O . GLU A 1 148 ? 4.621 38.812 18.406 1 97.81 148 GLU A O 1
ATOM 1143 N N . GLU A 1 149 ? 3.635 39.562 20.234 1 97.81 149 GLU A N 1
ATOM 1144 C CA . GLU A 1 149 ? 4.871 39.5 21 1 97.81 149 GLU A CA 1
ATOM 1145 C C . GLU A 1 149 ? 5.363 38.062 21.156 1 97.81 149 GLU A C 1
ATOM 1147 O O . GLU A 1 149 ? 6.57 37.812 21.203 1 97.81 149 GLU A O 1
ATOM 1152 N N . GLN A 1 150 ? 4.461 37.188 21.266 1 98.44 150 GLN A N 1
ATOM 1153 C CA . GLN A 1 150 ? 4.816 35.75 21.344 1 98.44 150 GLN A CA 1
ATOM 1154 C C . GLN A 1 150 ? 5.43 35.25 20.047 1 98.44 150 GLN A C 1
ATOM 1156 O O . GLN A 1 150 ? 6.422 34.531 20.062 1 98.44 150 GLN A O 1
ATOM 1161 N N . ALA A 1 151 ? 4.82 35.656 18.938 1 98.56 151 ALA A N 1
ATOM 1162 C CA . ALA A 1 151 ? 5.359 35.312 17.625 1 98.56 151 ALA A CA 1
ATOM 1163 C C . ALA A 1 151 ? 6.785 35.812 17.453 1 98.56 151 ALA A C 1
ATOM 1165 O O . ALA A 1 151 ? 7.656 35.094 16.969 1 98.56 151 ALA A O 1
ATOM 1166 N N . GLN A 1 152 ? 7.016 37.031 17.859 1 98.5 152 GLN A N 1
ATOM 1167 C CA . GLN A 1 152 ? 8.344 37.625 17.766 1 98.5 152 GLN A CA 1
ATOM 1168 C C . GLN A 1 152 ? 9.359 36.844 18.594 1 98.5 152 GLN A C 1
ATOM 1170 O O . GLN A 1 152 ? 10.461 36.562 18.109 1 98.5 152 GLN A O 1
ATOM 1175 N N . GLN A 1 153 ? 8.961 36.531 19.797 1 98.62 153 GLN A N 1
ATOM 1176 C CA . GLN A 1 153 ? 9.859 35.781 20.672 1 98.62 153 GLN A CA 1
ATOM 1177 C C . GLN A 1 153 ? 10.203 34.406 20.094 1 98.62 153 GLN A C 1
ATOM 1179 O O . GLN A 1 153 ? 11.359 33.969 20.125 1 98.62 153 GLN A O 1
ATOM 1184 N N . LEU A 1 154 ? 9.188 33.719 19.594 1 98.81 154 LEU A N 1
ATOM 1185 C CA . LEU A 1 154 ? 9.398 32.375 19 1 98.81 154 LEU A CA 1
ATOM 1186 C C . LEU A 1 154 ? 10.312 32.469 17.797 1 98.81 154 LEU A C 1
ATOM 1188 O O . LEU A 1 154 ? 11.195 31.641 17.609 1 98.81 154 LEU A O 1
ATOM 1192 N N . LYS A 1 155 ? 10.094 33.5 16.938 1 98.81 155 LYS A N 1
ATOM 1193 C CA . LYS A 1 155 ? 10.945 33.719 15.773 1 98.81 155 LYS A CA 1
ATOM 1194 C C . LYS A 1 155 ? 12.398 33.938 16.188 1 98.81 155 LYS A C 1
ATOM 1196 O O . LYS A 1 155 ? 13.312 33.344 15.625 1 98.81 155 LYS A O 1
ATOM 1201 N N . GLU A 1 156 ? 12.586 34.812 17.156 1 98.62 156 GLU A N 1
ATOM 1202 C CA . GLU A 1 156 ? 13.93 35.125 17.641 1 98.62 156 GLU A CA 1
ATOM 1203 C C . GLU A 1 156 ? 14.617 33.906 18.234 1 98.62 156 GLU A C 1
ATOM 1205 O O . GLU A 1 156 ? 15.836 33.781 18.125 1 98.62 156 GLU A O 1
ATOM 1210 N N . ALA A 1 157 ? 13.789 33.031 18.812 1 98.62 157 ALA A N 1
ATOM 1211 C CA . ALA A 1 157 ? 14.328 31.797 19.422 1 98.62 157 ALA A CA 1
ATOM 1212 C C . ALA A 1 157 ? 14.766 30.812 18.344 1 98.62 157 ALA A C 1
ATOM 1214 O O . ALA A 1 157 ? 15.547 29.891 18.609 1 98.62 157 ALA A O 1
ATOM 1215 N N . GLY A 1 158 ? 14.195 30.969 17.125 1 98.62 158 GLY A N 1
ATOM 1216 C CA . GLY A 1 158 ? 14.617 30.094 16.047 1 98.62 158 GLY A CA 1
ATOM 1217 C C . GLY A 1 158 ? 13.523 29.188 15.547 1 98.62 158 GLY A C 1
ATOM 1218 O O . GLY A 1 158 ? 13.781 28.25 14.773 1 98.62 158 GLY A O 1
ATOM 1219 N N . VAL A 1 159 ? 12.297 29.406 15.984 1 98.81 159 VAL A N 1
ATOM 1220 C CA . VAL A 1 159 ? 11.18 28.625 15.461 1 98.81 159 VAL A CA 1
ATOM 1221 C C . VAL A 1 159 ? 11.062 28.844 13.953 1 98.81 159 VAL A C 1
ATOM 1223 O O . VAL A 1 159 ? 11.031 29.984 13.484 1 98.81 159 VAL A O 1
ATOM 1226 N N . ASP A 1 160 ? 11.047 27.75 13.242 1 98.69 160 ASP A N 1
ATOM 1227 C CA . ASP A 1 160 ? 11.031 27.828 11.781 1 98.69 160 ASP A CA 1
ATOM 1228 C C . ASP A 1 160 ? 9.602 27.953 11.258 1 98.69 160 ASP A C 1
ATOM 1230 O O . ASP A 1 160 ? 9.352 28.672 10.281 1 98.69 160 ASP A O 1
ATOM 1234 N N . ARG A 1 161 ? 8.688 27.203 11.898 1 98.69 161 ARG A N 1
ATOM 1235 C CA . ARG A 1 161 ? 7.309 27.078 11.453 1 98.69 161 ARG A CA 1
ATOM 1236 C C . ARG A 1 161 ? 6.34 27.156 12.625 1 98.69 161 ARG A C 1
ATOM 1238 O O . ARG A 1 161 ? 6.684 26.766 13.742 1 98.69 161 ARG A O 1
ATOM 1245 N N . TYR A 1 162 ? 5.219 27.703 12.398 1 98.81 162 TYR A N 1
ATOM 1246 C CA . TYR A 1 162 ? 4.141 27.688 13.383 1 98.81 162 TYR A CA 1
ATOM 1247 C C . TYR A 1 162 ? 2.854 27.141 12.773 1 98.81 162 TYR A C 1
ATOM 1249 O O . TYR A 1 162 ? 2.371 27.656 11.758 1 98.81 162 TYR A O 1
ATOM 1257 N N . ASN A 1 163 ? 2.361 26.109 13.398 1 98.75 163 ASN A N 1
ATOM 1258 C CA . ASN A 1 163 ? 1.149 25.469 12.898 1 98.75 163 ASN A CA 1
ATOM 1259 C C . ASN A 1 163 ? -0.098 26.016 13.586 1 98.75 163 ASN A C 1
ATOM 1261 O O . ASN A 1 163 ? -0.154 26.094 14.812 1 98.75 163 ASN A O 1
ATOM 1265 N N . HIS A 1 164 ? -0.985 26.391 12.852 1 98.69 164 HIS A N 1
ATOM 1266 C CA . HIS A 1 164 ? -2.35 26.672 13.273 1 98.69 164 HIS A CA 1
ATOM 1267 C C . HIS A 1 164 ? -3.352 26.359 12.172 1 98.69 164 HIS A C 1
ATOM 1269 O O . HIS A 1 164 ? -3.588 27.188 11.289 1 98.69 164 HIS A O 1
ATOM 1275 N N . ASN A 1 165 ? -3.988 25.25 12.273 1 98.5 165 ASN A N 1
ATOM 1276 C CA . ASN A 1 165 ? -4.84 24.734 11.195 1 98.5 165 ASN A CA 1
ATOM 1277 C C . ASN A 1 165 ? -6.125 25.547 11.07 1 98.5 165 ASN A C 1
ATOM 1279 O O . ASN A 1 165 ? -6.719 25.938 12.078 1 98.5 165 ASN A O 1
ATOM 1283 N N . LEU A 1 166 ? -6.531 25.719 9.812 1 98.56 166 LEU A N 1
ATOM 1284 C CA . LEU A 1 166 ? -7.898 26.172 9.586 1 98.56 166 LEU A CA 1
ATOM 1285 C C . LEU A 1 166 ? -8.898 25.047 9.859 1 98.56 166 LEU A C 1
ATOM 1287 O O . LEU A 1 166 ? -10.055 25.297 10.188 1 98.56 166 LEU A O 1
ATOM 1291 N N . ASN A 1 167 ? -8.555 23.844 9.68 1 98.06 167 ASN A N 1
ATOM 1292 C CA . ASN A 1 167 ? -9.242 22.609 10 1 98.06 167 ASN A CA 1
ATOM 1293 C C . ASN A 1 167 ? -10.359 22.312 9 1 98.06 167 ASN A C 1
ATOM 1295 O O . ASN A 1 167 ? -10.508 21.172 8.547 1 98.06 167 ASN A O 1
ATOM 1299 N N . THR A 1 168 ? -11.18 23.297 8.734 1 98.31 168 THR A N 1
ATOM 1300 C CA . THR A 1 168 ? -12.289 23.125 7.805 1 98.31 168 THR A CA 1
ATOM 1301 C C . THR A 1 168 ? -12.648 24.453 7.137 1 98.31 168 THR A C 1
ATOM 1303 O O . THR A 1 168 ? -12 25.469 7.387 1 98.31 168 THR A O 1
ATOM 1306 N N . SER A 1 169 ? -13.609 24.453 6.188 1 98.38 169 SER A N 1
ATOM 1307 C CA . SER A 1 169 ? -14.031 25.672 5.508 1 98.38 169 SER A CA 1
ATOM 1308 C C . SER A 1 169 ? -14.695 26.641 6.477 1 98.38 169 SER A C 1
ATOM 1310 O O . SER A 1 169 ? -15.195 26.234 7.531 1 98.38 169 SER A O 1
ATOM 1312 N N . GLU A 1 170 ? -14.656 27.891 6.062 1 98.38 170 GLU A N 1
ATOM 1313 C CA . GLU A 1 170 ? -15.305 28.922 6.871 1 98.38 170 GLU A CA 1
ATOM 1314 C C . GLU A 1 170 ? -16.766 28.578 7.129 1 98.38 170 GLU A C 1
ATOM 1316 O O . GLU A 1 170 ? -17.25 28.703 8.258 1 98.38 170 GLU A O 1
ATOM 1321 N N . ARG A 1 171 ? -17.469 28.078 6.098 1 97.75 171 ARG A N 1
ATOM 1322 C CA . ARG A 1 171 ? -18.891 27.734 6.188 1 97.75 171 ARG A CA 1
ATOM 1323 C C . ARG A 1 171 ? -19.125 26.656 7.242 1 97.75 171 ARG A C 1
ATOM 1325 O O . ARG A 1 171 ? -20.125 26.703 7.961 1 97.75 171 ARG A O 1
ATOM 1332 N N . HIS A 1 172 ? -18.188 25.719 7.359 1 98.38 172 HIS A N 1
ATOM 1333 C CA . HIS A 1 172 ? -18.406 24.516 8.164 1 98.38 172 HIS A CA 1
ATOM 1334 C C . HIS A 1 172 ? -17.781 24.688 9.555 1 98.38 172 HIS A C 1
ATOM 1336 O O . HIS A 1 172 ? -17.938 23.812 10.406 1 98.38 172 HIS A O 1
ATOM 1342 N N . HIS A 1 173 ? -17.156 25.812 9.836 1 98.56 173 HIS A N 1
ATOM 1343 C CA . HIS A 1 173 ? -16.375 26.016 11.047 1 98.56 173 HIS A CA 1
ATOM 1344 C C . HIS A 1 173 ? -17.25 25.938 12.289 1 98.56 173 HIS A C 1
ATOM 1346 O O . HIS A 1 173 ? -16.891 25.266 13.258 1 98.56 173 HIS A O 1
ATOM 1352 N N . SER A 1 174 ? -18.391 26.531 12.289 1 97.81 174 SER A N 1
ATOM 1353 C CA . SER A 1 174 ? -19.25 26.609 13.469 1 97.81 174 SER A CA 1
ATOM 1354 C C . SER A 1 174 ? -19.828 25.234 13.828 1 97.81 174 SER A C 1
ATOM 1356 O O . SER A 1 174 ? -20.234 25 14.969 1 97.81 174 SER A O 1
ATOM 1358 N N . PHE A 1 175 ? -19.922 24.328 12.852 1 97.81 175 PHE A N 1
ATOM 1359 C CA . PHE A 1 175 ? -20.344 22.969 13.125 1 97.81 175 PHE A CA 1
ATOM 1360 C C . PHE A 1 175 ? -19.312 22.234 13.977 1 97.81 175 PHE A C 1
ATOM 1362 O O . PHE A 1 175 ? -19.656 21.391 14.797 1 97.81 175 PHE A O 1
ATOM 1369 N N . ILE A 1 176 ? -18.047 22.609 13.875 1 97.81 176 ILE A N 1
ATOM 1370 C CA . ILE A 1 176 ? -16.953 21.891 14.508 1 97.81 176 ILE A CA 1
ATOM 1371 C C . ILE A 1 176 ? -16.641 22.516 15.867 1 97.81 176 ILE A C 1
ATOM 1373 O O . ILE A 1 176 ? -16.344 21.797 16.828 1 97.81 176 ILE A O 1
ATOM 1377 N N . THR A 1 177 ? -16.672 23.844 15.914 1 98.12 177 THR A N 1
ATOM 1378 C CA . THR A 1 177 ? -16.312 24.516 17.156 1 98.12 177 THR A CA 1
ATOM 1379 C C . THR A 1 177 ? -17.016 25.875 17.25 1 98.12 177 THR A C 1
ATOM 1381 O O . THR A 1 177 ? -17.328 26.484 16.219 1 98.12 177 THR A O 1
ATOM 1384 N N . THR A 1 178 ? -17.25 26.344 18.484 1 97.69 178 THR A N 1
ATOM 1385 C CA . THR A 1 178 ? -17.891 27.641 18.719 1 97.69 178 THR A CA 1
ATOM 1386 C C . THR A 1 178 ? -17.062 28.484 19.672 1 97.69 178 THR A C 1
ATOM 1388 O O . THR A 1 178 ? -17.328 29.672 19.859 1 97.69 178 THR A O 1
ATOM 1391 N N . SER A 1 179 ? -16.062 27.891 20.234 1 97.81 179 SER A N 1
ATOM 1392 C CA . SER A 1 179 ? -15.289 28.578 21.266 1 97.81 179 SER A CA 1
ATOM 1393 C C . SER A 1 179 ? -14.32 29.578 20.656 1 97.81 179 SER A C 1
ATOM 1395 O O . SER A 1 179 ? -13.797 30.453 21.359 1 97.81 179 SER A O 1
ATOM 1397 N N . HIS A 1 180 ? -13.969 29.469 19.438 1 97.75 180 HIS A N 1
ATOM 1398 C CA . HIS A 1 180 ? -13.219 30.453 18.656 1 97.75 180 HIS A CA 1
ATOM 1399 C C . HIS A 1 180 ? -13.734 30.531 17.219 1 97.75 180 HIS A C 1
ATOM 1401 O O . HIS A 1 180 ? -14.414 29.609 16.75 1 97.75 180 HIS A O 1
ATOM 1407 N N . THR A 1 181 ? -13.414 31.562 16.562 1 97.81 181 THR A N 1
ATOM 1408 C CA . THR A 1 181 ? -13.961 31.797 15.227 1 97.81 181 THR A CA 1
ATOM 1409 C C . THR A 1 181 ? -12.961 31.375 14.148 1 97.81 181 THR A C 1
ATOM 1411 O O . THR A 1 181 ? -11.781 31.188 14.43 1 97.81 181 THR A O 1
ATOM 1414 N N . TYR A 1 182 ? -13.539 31.219 12.977 1 98.25 182 TYR A N 1
ATOM 1415 C CA . TYR A 1 182 ? -12.688 31 11.812 1 98.25 182 TYR A CA 1
ATOM 1416 C C . TYR A 1 182 ? -11.672 32.125 11.656 1 98.25 182 TYR A C 1
ATOM 1418 O O . TYR A 1 182 ? -10.5 31.875 11.344 1 98.25 182 TYR A O 1
ATOM 1426 N N . GLU A 1 183 ? -12.039 33.312 11.906 1 98.06 183 GLU A N 1
ATOM 1427 C CA . GLU A 1 183 ? -11.18 34.5 11.781 1 98.06 183 GLU A CA 1
ATOM 1428 C C . GLU A 1 183 ? -10.055 34.469 12.812 1 98.06 183 GLU A C 1
ATOM 1430 O O . GLU A 1 183 ? -8.945 34.938 12.539 1 98.06 183 GLU A O 1
ATOM 1435 N N . ASP A 1 184 ? -10.352 33.969 13.969 1 98.06 184 ASP A N 1
ATOM 1436 C CA . ASP A 1 184 ? -9.297 33.781 14.961 1 98.06 184 ASP A CA 1
ATOM 1437 C C . ASP A 1 184 ? -8.141 32.969 14.398 1 98.06 184 ASP A C 1
ATOM 1439 O O . ASP A 1 184 ? -6.973 33.281 14.625 1 98.06 184 ASP A O 1
ATOM 1443 N N . ARG A 1 185 ? -8.508 31.922 13.711 1 98.38 185 ARG A N 1
ATOM 1444 C CA . ARG A 1 185 ? -7.488 31.031 13.164 1 98.38 185 ARG A CA 1
ATOM 1445 C C . ARG A 1 185 ? -6.719 31.703 12.031 1 98.38 185 ARG A C 1
ATOM 1447 O O . ARG A 1 185 ? -5.488 31.672 12 1 98.38 185 ARG A O 1
ATOM 1454 N N . VAL A 1 186 ? -7.441 32.375 11.102 1 98.5 186 VAL A N 1
ATOM 1455 C CA . VAL A 1 186 ? -6.812 33.094 9.992 1 98.5 186 VAL A CA 1
ATOM 1456 C C . VAL A 1 186 ? -5.863 34.156 10.539 1 98.5 186 VAL A C 1
ATOM 1458 O O . VAL A 1 186 ? -4.73 34.281 10.062 1 98.5 186 VAL A O 1
ATOM 1461 N N . ASN A 1 187 ? -6.293 34.875 11.547 1 98.19 187 ASN A N 1
ATOM 1462 C CA . ASN A 1 187 ? -5.496 35.969 12.133 1 98.19 187 ASN A CA 1
ATOM 1463 C C . ASN A 1 187 ? -4.195 35.438 12.727 1 98.19 187 ASN A C 1
ATOM 1465 O O . ASN A 1 187 ? -3.156 36.094 12.641 1 98.19 187 ASN A O 1
ATOM 1469 N N . THR A 1 188 ? -4.297 34.281 13.375 1 98.56 188 THR A N 1
ATOM 1470 C CA . THR A 1 188 ? -3.092 33.688 13.945 1 98.56 188 THR A CA 1
ATOM 1471 C C . THR A 1 188 ? -2.078 33.344 12.852 1 98.56 188 THR A C 1
ATOM 1473 O O . THR A 1 188 ? -0.884 33.625 13.008 1 98.56 188 THR A O 1
ATOM 1476 N N . VAL A 1 189 ? -2.527 32.781 11.727 1 98.62 189 VAL A N 1
ATOM 1477 C CA . VAL A 1 189 ? -1.64 32.469 10.617 1 98.62 189 VAL A CA 1
ATOM 1478 C C . VAL A 1 189 ? -1.035 33.75 10.055 1 98.62 189 VAL A C 1
ATOM 1480 O O . VAL A 1 189 ? 0.148 33.812 9.711 1 98.62 189 VAL A O 1
ATOM 1483 N N . GLU A 1 190 ? -1.787 34.875 10.031 1 98.44 190 GLU A N 1
ATOM 1484 C CA . GLU A 1 190 ? -1.302 36.156 9.523 1 98.44 190 GLU A CA 1
ATOM 1485 C C . GLU A 1 190 ? -0.242 36.75 10.445 1 98.44 190 GLU A C 1
ATOM 1487 O O . GLU A 1 190 ? 0.741 37.312 9.977 1 98.44 190 GLU A O 1
ATOM 1492 N N . ILE A 1 191 ? -0.443 36.625 11.734 1 98.5 191 ILE A N 1
ATOM 1493 C CA . ILE A 1 191 ? 0.538 37.062 12.711 1 98.5 191 ILE A CA 1
ATOM 1494 C C . ILE A 1 191 ? 1.856 36.344 12.508 1 98.5 191 ILE A C 1
ATOM 1496 O O . ILE A 1 191 ? 2.928 36.938 12.523 1 98.5 191 ILE A O 1
ATOM 1500 N N . VAL A 1 192 ? 1.724 35 12.336 1 98.44 192 VAL A N 1
ATOM 1501 C CA . VAL A 1 192 ? 2.881 34.156 12.109 1 98.44 192 VAL A CA 1
ATOM 1502 C C . VAL A 1 192 ? 3.648 34.625 10.883 1 98.44 192 VAL A C 1
ATOM 1504 O O . VAL A 1 192 ? 4.863 34.844 10.938 1 98.44 192 VAL A O 1
ATOM 1507 N N . LYS A 1 193 ? 2.969 34.906 9.789 1 98.38 193 LYS A N 1
ATOM 1508 C CA . LYS A 1 193 ? 3.572 35.375 8.539 1 98.38 193 LYS A CA 1
ATOM 1509 C C . LYS A 1 193 ? 4.215 36.75 8.711 1 98.38 193 LYS A C 1
ATOM 1511 O O . LYS A 1 193 ? 5.324 36.969 8.227 1 98.38 193 LYS A O 1
ATOM 1516 N N . LYS A 1 194 ? 3.52 37.594 9.367 1 98.25 194 LYS A N 1
ATOM 1517 C CA . LYS A 1 194 ? 3.98 38.969 9.594 1 98.25 194 LYS A CA 1
ATOM 1518 C C . LYS A 1 194 ? 5.328 38.969 10.312 1 98.25 194 LYS A C 1
ATOM 1520 O O . LYS A 1 194 ? 6.16 39.875 10.062 1 98.25 194 LYS A O 1
ATOM 1525 N N . HIS A 1 195 ? 5.555 38.062 11.156 1 98.31 195 HIS A N 1
ATOM 1526 C CA . HIS A 1 195 ? 6.77 38.031 11.961 1 98.31 195 HIS A CA 1
ATOM 1527 C C . HIS A 1 195 ? 7.832 37.125 11.328 1 98.31 195 HIS A C 1
ATOM 1529 O O . HIS A 1 195 ? 8.82 36.781 11.977 1 98.31 195 HIS A O 1
ATOM 1535 N N . GLY A 1 196 ? 7.57 36.688 10.133 1 98.19 196 GLY A N 1
ATOM 1536 C CA . GLY A 1 196 ? 8.594 35.969 9.367 1 98.19 196 GLY A CA 1
ATOM 1537 C C . GLY A 1 196 ? 8.703 34.5 9.719 1 98.19 196 GLY A C 1
ATOM 1538 O O . GLY A 1 196 ? 9.727 33.875 9.43 1 98.19 196 GLY A O 1
ATOM 1539 N N . ILE A 1 197 ? 7.746 33.906 10.438 1 98.69 197 ILE A N 1
ATOM 1540 C CA . ILE A 1 197 ? 7.695 32.5 10.688 1 98.69 197 ILE A CA 1
ATOM 1541 C C . ILE A 1 197 ? 6.941 31.797 9.555 1 98.69 197 ILE A C 1
ATOM 1543 O O . ILE A 1 197 ? 5.926 32.312 9.07 1 98.69 197 ILE A O 1
ATOM 1547 N N . SER A 1 198 ? 7.445 30.703 9.047 1 98.56 198 SER A N 1
ATOM 1548 C CA . SER A 1 198 ? 6.773 29.938 7.992 1 98.56 198 SER A CA 1
ATOM 1549 C C . SER A 1 198 ? 5.402 29.453 8.453 1 98.56 198 SER A C 1
ATOM 1551 O O . SER A 1 198 ? 5.293 28.766 9.477 1 98.56 198 SER A O 1
ATOM 1553 N N . PRO A 1 199 ? 4.367 29.828 7.77 1 98.81 199 PRO A N 1
ATOM 1554 C CA . PRO A 1 199 ? 3.027 29.422 8.195 1 98.81 199 PRO A CA 1
ATOM 1555 C C . PRO A 1 199 ? 2.723 27.969 7.855 1 98.81 199 PRO A C 1
ATOM 1557 O O . PRO A 1 199 ? 2.854 27.562 6.699 1 98.81 199 PRO A O 1
ATOM 1560 N N . CYS A 1 200 ? 2.379 27.188 8.805 1 98.75 200 CYS A N 1
ATOM 1561 C CA . CYS A 1 200 ? 1.843 25.844 8.695 1 98.75 200 CYS A CA 1
ATOM 1562 C C . CYS A 1 200 ? 0.363 25.812 9.055 1 98.75 200 CYS A C 1
ATOM 1564 O O . CYS A 1 200 ? -0.016 26.188 10.172 1 98.75 200 CYS A O 1
ATOM 1566 N N . SER A 1 201 ? -0.448 25.438 8.141 1 98.88 201 SER A N 1
ATOM 1567 C CA . SER A 1 201 ? -1.89 25.359 8.359 1 98.88 201 SER A CA 1
ATOM 1568 C C . SER A 1 201 ? -2.533 24.297 7.477 1 98.88 201 SER A C 1
ATOM 1570 O O . SER A 1 201 ? -2.178 24.172 6.305 1 98.88 201 SER A O 1
ATOM 1572 N N . GLY A 1 202 ? -3.469 23.562 8.047 1 98.62 202 GLY A N 1
ATOM 1573 C CA . GLY A 1 202 ? -4.035 22.438 7.301 1 98.62 202 GLY A CA 1
ATOM 1574 C C . GLY A 1 202 ? -5.496 22.203 7.613 1 98.62 202 GLY A C 1
ATOM 1575 O O . GLY A 1 202 ? -6.227 23.125 7.973 1 98.62 202 GLY A O 1
ATOM 1576 N N . ALA A 1 203 ? -5.879 20.984 7.273 1 98.75 203 ALA A N 1
ATOM 1577 C CA . ALA A 1 203 ? -7.289 20.625 7.324 1 98.75 203 ALA A CA 1
ATOM 1578 C C . ALA A 1 203 ? -7.473 19.25 7.969 1 98.75 203 ALA A C 1
ATOM 1580 O O . ALA A 1 203 ? -6.531 18.453 8.047 1 98.75 203 ALA A O 1
ATOM 1581 N N . ILE A 1 204 ? -8.594 19 8.484 1 98.69 204 ILE A N 1
ATOM 1582 C CA . ILE A 1 204 ? -9.094 17.688 8.867 1 98.69 204 ILE A CA 1
ATOM 1583 C C . ILE A 1 204 ? -10.273 17.312 7.98 1 98.69 204 ILE A C 1
ATOM 1585 O O . ILE A 1 204 ? -11.289 18 7.949 1 98.69 204 ILE A O 1
ATOM 1589 N N . ILE A 1 205 ? -10.133 16.281 7.273 1 98.88 205 ILE A N 1
ATOM 1590 C CA . ILE A 1 205 ? -11.148 15.828 6.324 1 98.88 205 ILE A CA 1
ATOM 1591 C C . ILE A 1 205 ? -11.992 14.719 6.957 1 98.88 205 ILE A C 1
ATOM 1593 O O . ILE A 1 205 ? -11.453 13.844 7.641 1 98.88 205 ILE A O 1
ATOM 1597 N N . GLY A 1 206 ? -13.273 14.703 6.68 1 98.62 206 GLY A N 1
ATOM 1598 C CA . GLY A 1 206 ? -14.164 13.656 7.152 1 98.62 206 GLY A CA 1
ATOM 1599 C C . GLY A 1 206 ? -15 14.078 8.344 1 98.62 206 GLY A C 1
ATOM 1600 O O . GLY A 1 206 ? -15.453 13.234 9.125 1 98.62 206 GLY A O 1
ATOM 1601 N N . MET A 1 207 ? -15.164 15.352 8.562 1 98.5 207 MET A N 1
ATOM 1602 C CA . MET A 1 207 ? -15.906 15.875 9.703 1 98.5 207 MET A CA 1
ATOM 1603 C C . MET A 1 207 ? -17.328 16.25 9.305 1 98.5 207 MET A C 1
ATOM 1605 O O . MET A 1 207 ? -17.875 17.25 9.781 1 98.5 207 MET A O 1
ATOM 1609 N N . LYS A 1 208 ? -17.891 15.508 8.32 1 98.19 208 LYS A N 1
ATOM 1610 C CA . LYS A 1 208 ? -19.25 15.68 7.824 1 98.19 208 LYS A CA 1
ATOM 1611 C C . LYS A 1 208 ? -19.359 16.906 6.93 1 98.19 208 LYS A C 1
ATOM 1613 O O . LYS A 1 208 ? -20.422 17.5 6.801 1 98.19 208 LYS A O 1
ATOM 1618 N N . GLU A 1 209 ? -18.281 17.359 6.402 1 98.56 209 GLU A N 1
ATOM 1619 C CA . GLU A 1 209 ? -18.297 18.469 5.457 1 98.56 209 GLU A CA 1
ATOM 1620 C C . GLU A 1 209 ? -18.672 17.984 4.055 1 98.56 209 GLU A C 1
ATOM 1622 O O . GLU A 1 209 ? -18.594 16.797 3.756 1 98.56 209 GLU A O 1
ATOM 1627 N N . THR A 1 210 ? -19.062 18.906 3.154 1 98.38 210 THR A N 1
ATOM 1628 C CA . THR A 1 210 ? -19.328 18.594 1.754 1 98.38 210 THR A CA 1
ATOM 1629 C C . THR A 1 210 ? -18.047 18.609 0.941 1 98.38 210 THR A C 1
ATOM 1631 O O . THR A 1 210 ? -17.016 19.109 1.41 1 98.38 210 THR A O 1
ATOM 1634 N N . LYS A 1 211 ? -18.062 18.109 -0.241 1 98.69 211 LYS A N 1
ATOM 1635 C CA . LYS A 1 211 ? -16.906 18.172 -1.138 1 98.69 211 LYS A CA 1
ATOM 1636 C C . LYS A 1 211 ? -16.562 19.609 -1.481 1 98.69 211 LYS A C 1
ATOM 1638 O O . LYS A 1 211 ? -15.391 19.953 -1.66 1 98.69 211 LYS A O 1
ATOM 1643 N N . GLU A 1 212 ? -17.562 20.422 -1.555 1 98.69 212 GLU A N 1
ATOM 1644 C CA . GLU A 1 212 ? -17.328 21.844 -1.774 1 98.69 212 GLU A CA 1
ATOM 1645 C C . GLU A 1 212 ? -16.531 22.453 -0.624 1 98.69 212 GLU A C 1
ATOM 1647 O O . GLU A 1 212 ? -15.664 23.297 -0.843 1 98.69 212 GLU A O 1
ATOM 1652 N N . ASP A 1 213 ? -16.875 22.016 0.589 1 98.75 213 ASP A N 1
ATOM 1653 C CA . ASP A 1 213 ? -16.109 22.469 1.748 1 98.75 213 ASP A CA 1
ATOM 1654 C C . ASP A 1 213 ? -14.641 22.078 1.634 1 98.75 213 ASP A C 1
ATOM 1656 O O . ASP A 1 213 ? -13.758 22.859 2.008 1 98.75 213 ASP A O 1
ATOM 1660 N N . VAL A 1 214 ? -14.406 20.891 1.145 1 98.88 214 VAL A N 1
ATOM 1661 C CA . VAL A 1 214 ? -13.039 20.391 1.002 1 98.88 214 VAL A CA 1
ATOM 1662 C C . VAL A 1 214 ? -12.289 21.219 -0.033 1 98.88 214 VAL A C 1
ATOM 1664 O O . VAL A 1 214 ? -11.141 21.609 0.191 1 98.88 214 VAL A O 1
ATOM 1667 N N . VAL A 1 215 ? -12.922 21.531 -1.141 1 98.88 215 VAL A N 1
ATOM 1668 C CA . VAL A 1 215 ? -12.32 22.391 -2.154 1 98.88 215 VAL A CA 1
ATOM 1669 C C . VAL A 1 215 ? -12.031 23.766 -1.559 1 98.88 215 VAL A C 1
ATOM 1671 O O . VAL A 1 215 ? -10.945 24.312 -1.746 1 98.88 215 VAL A O 1
ATOM 1674 N N . ASN A 1 216 ? -12.977 24.297 -0.777 1 98.75 216 ASN A N 1
ATOM 1675 C CA . ASN A 1 216 ? -12.859 25.641 -0.217 1 98.75 216 ASN A CA 1
ATOM 1676 C C . ASN A 1 216 ? -11.695 25.734 0.762 1 98.75 216 ASN A C 1
ATOM 1678 O O . ASN A 1 216 ? -10.992 26.75 0.789 1 98.75 216 ASN A O 1
ATOM 1682 N N . ILE A 1 217 ? -11.539 24.75 1.555 1 98.69 217 ILE A N 1
ATOM 1683 C CA . ILE A 1 217 ? -10.453 24.844 2.527 1 98.69 217 ILE A CA 1
ATOM 1684 C C . ILE A 1 217 ? -9.109 24.719 1.812 1 98.69 217 ILE A C 1
ATOM 1686 O O . ILE A 1 217 ? -8.141 25.375 2.197 1 98.69 217 ILE A O 1
ATOM 1690 N N . ALA A 1 218 ? -9.023 23.844 0.775 1 98.88 218 ALA A N 1
ATOM 1691 C CA . ALA A 1 218 ? -7.793 23.766 -0.009 1 98.88 218 ALA A CA 1
ATOM 1692 C C . ALA A 1 218 ? -7.461 25.109 -0.647 1 98.88 218 ALA A C 1
ATOM 1694 O O . ALA A 1 218 ? -6.297 25.531 -0.667 1 98.88 218 ALA A O 1
ATOM 1695 N N . ARG A 1 219 ? -8.453 25.828 -1.081 1 98.69 219 ARG A N 1
ATOM 1696 C CA . ARG A 1 219 ? -8.281 27.125 -1.703 1 98.69 219 ARG A CA 1
ATOM 1697 C C . ARG A 1 219 ? -7.906 28.188 -0.667 1 98.69 219 ARG A C 1
ATOM 1699 O O . ARG A 1 219 ? -7.094 29.062 -0.94 1 98.69 219 ARG A O 1
ATOM 1706 N N . ALA A 1 220 ? -8.555 28.078 0.466 1 98.75 220 ALA A N 1
ATOM 1707 C CA . ALA A 1 220 ? -8.242 29.031 1.535 1 98.75 220 ALA A CA 1
ATOM 1708 C C . ALA A 1 220 ? -6.781 28.922 1.945 1 98.75 220 ALA A C 1
ATOM 1710 O O . ALA A 1 220 ? -6.125 29.953 2.182 1 98.75 220 ALA A O 1
ATOM 1711 N N . LEU A 1 221 ? -6.289 27.734 1.995 1 98.88 221 LEU A N 1
ATOM 1712 C CA . LEU A 1 221 ? -4.895 27.516 2.367 1 98.88 221 LEU A CA 1
ATOM 1713 C C . LEU A 1 221 ? -3.955 28.047 1.287 1 98.88 221 LEU A C 1
ATOM 1715 O O . LEU A 1 221 ? -2.877 28.562 1.593 1 98.88 221 LEU A O 1
ATOM 1719 N N . HIS A 1 222 ? -4.359 27.875 0.018 1 98.62 222 HIS A N 1
ATOM 1720 C CA . HIS A 1 222 ? -3.613 28.469 -1.088 1 98.62 222 HIS A CA 1
ATOM 1721 C C . HIS A 1 222 ? -3.568 29.984 -0.973 1 98.62 222 HIS A C 1
ATOM 1723 O O . HIS A 1 222 ? -2.506 30.594 -1.116 1 98.62 222 HIS A O 1
ATOM 1729 N N . GLN A 1 223 ? -4.723 30.547 -0.679 1 98 223 GLN A N 1
ATOM 1730 C CA . GLN A 1 223 ? -4.832 32 -0.575 1 98 223 GLN A CA 1
ATOM 1731 C C . GLN A 1 223 ? -4.012 32.531 0.596 1 98 223 GLN A C 1
ATOM 1733 O O . GLN A 1 223 ? -3.416 33.594 0.505 1 98 223 GLN A O 1
ATOM 1738 N N . LEU A 1 224 ? -3.984 31.766 1.653 1 98 224 LEU A N 1
ATOM 1739 C CA . LEU A 1 224 ? -3.24 32.125 2.854 1 98 224 LEU A CA 1
ATOM 1740 C C . LEU A 1 224 ? -1.74 31.953 2.639 1 98 224 LEU A C 1
ATOM 1742 O O . LEU A 1 224 ? -0.934 32.406 3.451 1 98 224 LEU A O 1
ATOM 1746 N N . ASP A 1 225 ? -1.409 31.281 1.582 1 98.25 225 ASP A N 1
ATOM 1747 C CA . ASP A 1 225 ? -0.023 30.984 1.232 1 98.25 225 ASP A CA 1
ATOM 1748 C C . ASP A 1 225 ? 0.653 30.156 2.324 1 98.25 225 ASP A C 1
ATOM 1750 O O . ASP A 1 225 ? 1.775 30.469 2.734 1 98.25 225 ASP A O 1
ATOM 1754 N N . ALA A 1 226 ? -0.084 29.219 2.883 1 98.62 226 ALA A N 1
ATOM 1755 C CA . ALA A 1 226 ? 0.505 28.297 3.85 1 98.62 226 ALA A CA 1
ATOM 1756 C C . ALA A 1 226 ? 1.672 27.531 3.236 1 98.62 226 ALA A C 1
ATOM 1758 O O . ALA A 1 226 ? 1.557 26.984 2.133 1 98.62 226 ALA A O 1
ATOM 1759 N N . ASP A 1 227 ? 2.773 27.438 3.91 1 98.62 227 ASP A N 1
ATOM 1760 C CA . ASP A 1 227 ? 3.986 26.828 3.383 1 98.62 227 ASP A CA 1
ATOM 1761 C C . ASP A 1 227 ? 3.953 25.312 3.559 1 98.62 227 ASP A C 1
ATOM 1763 O O . ASP A 1 227 ? 4.543 24.578 2.766 1 98.62 227 ASP A O 1
ATOM 1767 N N . SER A 1 228 ? 3.383 24.891 4.59 1 98.56 228 SER A N 1
ATOM 1768 C CA . SER A 1 228 ? 3.207 23.484 4.938 1 98.56 228 SER A CA 1
ATOM 1769 C C . SER A 1 228 ? 1.753 23.188 5.289 1 98.56 228 SER A C 1
ATOM 1771 O O . SER A 1 228 ? 1.153 23.875 6.117 1 98.56 228 SER A O 1
ATOM 1773 N N . ILE A 1 229 ? 1.202 22.219 4.621 1 98.94 229 ILE A N 1
ATOM 1774 C CA . ILE A 1 229 ? -0.226 21.953 4.738 1 98.94 229 ILE A CA 1
ATOM 1775 C C . ILE A 1 229 ? -0.444 20.516 5.223 1 98.94 229 ILE A C 1
ATOM 1777 O O . ILE A 1 229 ? -0.434 19.578 4.426 1 98.94 229 ILE A O 1
ATOM 1781 N N . PRO A 1 230 ? -0.592 20.328 6.527 1 98.81 230 PRO A N 1
ATOM 1782 C CA . PRO A 1 230 ? -1.009 19.016 7.012 1 98.81 230 PRO A CA 1
ATOM 1783 C C . PRO A 1 230 ? -2.438 18.656 6.605 1 98.81 230 PRO A C 1
ATOM 1785 O O . PRO A 1 230 ? -3.357 19.469 6.809 1 98.81 230 PRO A O 1
ATOM 1788 N N . VAL A 1 231 ? -2.611 17.594 5.984 1 98.88 231 VAL A N 1
ATOM 1789 C CA . VAL A 1 231 ? -3.924 17.031 5.68 1 98.88 231 VAL A CA 1
ATOM 1790 C C . VAL A 1 231 ? -4.215 15.859 6.613 1 98.88 231 VAL A C 1
ATOM 1792 O O . VAL A 1 231 ? -3.646 14.773 6.457 1 98.88 231 VAL A O 1
ATOM 1795 N N . ASN A 1 232 ? -5.051 16.109 7.594 1 98.62 232 ASN A N 1
ATOM 1796 C CA . ASN A 1 232 ? -5.512 15.078 8.523 1 98.62 232 ASN A CA 1
ATOM 1797 C C . ASN A 1 232 ? -6.812 14.438 8.047 1 98.62 232 ASN A C 1
ATOM 1799 O O . ASN A 1 232 ? -7.594 15.07 7.332 1 98.62 232 ASN A O 1
ATOM 1803 N N . PHE A 1 233 ? -6.965 13.258 8.414 1 98.69 233 PHE A N 1
ATOM 1804 C CA . PHE A 1 233 ? -8.219 12.539 8.227 1 98.69 233 PHE A CA 1
ATOM 1805 C C . PHE A 1 233 ? -8.828 12.148 9.562 1 98.69 233 PHE A C 1
ATOM 1807 O O . PHE A 1 233 ? -8.125 11.656 10.453 1 98.69 233 PHE A O 1
ATOM 1814 N N . LEU A 1 234 ? -10.094 12.344 9.664 1 98.38 234 LEU A N 1
ATOM 1815 C CA . LEU A 1 234 ? -10.766 12.203 10.953 1 98.38 234 LEU A CA 1
ATOM 1816 C C . LEU A 1 234 ? -10.602 10.797 11.508 1 98.38 234 LEU A C 1
ATOM 1818 O O . LEU A 1 234 ? -10.938 9.82 10.828 1 98.38 234 LEU A O 1
ATOM 1822 N N . ASN A 1 235 ? -10.008 10.719 12.602 1 96.06 235 ASN A N 1
ATOM 1823 C CA . ASN A 1 235 ? -10.148 9.578 13.5 1 96.06 235 ASN A CA 1
ATOM 1824 C C . ASN A 1 235 ? -11.211 9.828 14.57 1 96.06 235 ASN A C 1
ATOM 1826 O O . ASN A 1 235 ? -10.922 10.438 15.602 1 96.06 235 ASN A O 1
ATOM 1830 N N . ALA A 1 236 ? -12.375 9.328 14.32 1 96.75 236 ALA A N 1
ATOM 1831 C CA . ALA A 1 236 ? -13.484 9.609 15.227 1 96.75 236 ALA A CA 1
ATOM 1832 C C . ALA A 1 236 ? -13.289 8.914 16.562 1 96.75 236 ALA A C 1
ATOM 1834 O O . ALA A 1 236 ? -13.414 7.695 16.672 1 96.75 236 ALA A O 1
ATOM 1835 N N . ILE A 1 237 ? -13.008 9.672 17.594 1 96.62 237 ILE A N 1
ATOM 1836 C CA . ILE A 1 237 ? -12.727 9.125 18.906 1 96.62 237 ILE A CA 1
ATOM 1837 C C . ILE A 1 237 ? -14 9.094 19.75 1 96.62 237 ILE A C 1
ATOM 1839 O O . ILE A 1 237 ? -14.758 10.07 19.781 1 96.62 237 ILE A O 1
ATOM 1843 N N . ASP A 1 238 ? -14.242 7.984 20.359 1 96.81 238 ASP A N 1
ATOM 1844 C CA . ASP A 1 238 ? -15.391 7.891 21.25 1 96.81 238 ASP A CA 1
ATOM 1845 C C . ASP A 1 238 ? -15.32 8.938 22.359 1 96.81 238 ASP A C 1
ATOM 1847 O O . ASP A 1 238 ? -14.25 9.164 22.938 1 96.81 238 ASP A O 1
ATOM 1851 N N . GLY A 1 239 ? -16.406 9.523 22.594 1 97.62 239 GLY A N 1
ATOM 1852 C CA . GLY A 1 239 ? -16.453 10.555 23.609 1 97.62 239 GLY A CA 1
ATOM 1853 C C . GLY A 1 239 ? -16.359 11.961 23.047 1 97.62 239 GLY A C 1
ATOM 1854 O O . GLY A 1 239 ? -16.516 12.938 23.797 1 97.62 239 GLY A O 1
ATOM 1855 N N . THR A 1 240 ? -16.109 12.078 21.781 1 97.88 240 THR A N 1
ATOM 1856 C CA . THR A 1 240 ? -16.109 13.375 21.125 1 97.88 240 THR A CA 1
ATOM 1857 C C . THR A 1 240 ? -17.422 13.617 20.391 1 97.88 240 THR A C 1
ATOM 1859 O O . THR A 1 240 ? -18.234 12.695 20.234 1 97.88 240 THR A O 1
ATOM 1862 N N . LYS A 1 241 ? -17.625 14.781 19.953 1 97.19 241 LYS A N 1
ATOM 1863 C CA . LYS A 1 241 ? -18.828 15.156 19.203 1 97.19 241 LYS A CA 1
ATOM 1864 C C . LYS A 1 241 ? -18.969 14.32 17.922 1 97.19 241 LYS A C 1
ATOM 1866 O O . LYS A 1 241 ? -20.078 13.992 17.516 1 97.19 241 LYS A O 1
ATOM 1871 N N . LEU A 1 242 ? -17.891 13.961 17.328 1 98.12 242 LEU A N 1
ATOM 1872 C CA . LEU A 1 242 ? -17.922 13.297 16.016 1 98.12 242 LEU A CA 1
ATOM 1873 C C . LEU A 1 242 ? -17.75 11.789 16.172 1 98.12 242 LEU A C 1
ATOM 1875 O O . LEU A 1 242 ? -17.406 11.102 15.211 1 98.12 242 LEU A O 1
ATOM 1879 N N . GLU A 1 243 ? -17.922 11.297 17.375 1 97.69 243 GLU A N 1
ATOM 1880 C CA . GLU A 1 243 ? -17.828 9.859 17.609 1 97.69 243 GLU A CA 1
ATOM 1881 C C . GLU A 1 243 ? -18.688 9.078 16.625 1 97.69 243 GLU A C 1
ATOM 1883 O O . GLU A 1 243 ? -19.797 9.508 16.297 1 97.69 243 GLU A O 1
ATOM 1888 N N . GLY A 1 244 ? -18.062 8.008 16.109 1 96.88 244 GLY A N 1
ATOM 1889 C CA . GLY A 1 244 ? -18.828 7.102 15.266 1 96.88 244 GLY A CA 1
ATOM 1890 C C . GLY A 1 244 ? -18.828 7.516 13.805 1 96.88 244 GLY A C 1
ATOM 1891 O O . GLY A 1 244 ? -19.234 6.734 12.938 1 96.88 244 GLY A O 1
ATOM 1892 N N . THR A 1 245 ? -18.375 8.773 13.508 1 97.31 245 THR A N 1
ATOM 1893 C CA . THR A 1 245 ? -18.312 9.219 12.117 1 97.31 245 THR A CA 1
ATOM 1894 C C . THR A 1 245 ? -17.344 8.352 11.312 1 97.31 245 THR A C 1
ATOM 1896 O O . THR A 1 245 ? -16.188 8.156 11.719 1 97.31 245 THR A O 1
ATOM 1899 N N . LYS A 1 246 ? -17.75 7.805 10.219 1 94.75 246 LYS A N 1
ATOM 1900 C CA . LYS A 1 246 ? -16.953 6.953 9.336 1 94.75 246 LYS A CA 1
ATOM 1901 C C . LYS A 1 246 ? -17.328 7.184 7.875 1 94.75 246 LYS A C 1
ATOM 1903 O O . LYS A 1 246 ? -17.812 6.273 7.203 1 94.75 246 LYS A O 1
ATOM 1908 N N . ASP A 1 247 ? -16.969 8.281 7.414 1 94.75 247 ASP A N 1
ATOM 1909 C CA . ASP A 1 247 ? -17.438 8.688 6.094 1 94.75 247 ASP A CA 1
ATOM 1910 C C . ASP A 1 247 ? -16.312 8.625 5.07 1 94.75 247 ASP A C 1
ATOM 1912 O O . ASP A 1 247 ? -16.484 9 3.91 1 94.75 247 ASP A O 1
ATOM 1916 N N . LEU A 1 248 ? -15.188 8.188 5.496 1 98 248 LEU A N 1
ATOM 1917 C CA . LEU A 1 248 ? -14.031 8.211 4.605 1 98 248 LEU A CA 1
ATOM 1918 C C . LEU A 1 248 ? -13.688 6.809 4.125 1 98 248 LEU A C 1
ATOM 1920 O O . LEU A 1 248 ? -14.031 5.82 4.781 1 98 248 LEU A O 1
ATOM 1924 N N . ASN A 1 249 ? -13.156 6.684 3.002 1 97.44 249 ASN A N 1
ATOM 1925 C CA . ASN A 1 249 ? -12.453 5.504 2.508 1 97.44 249 ASN A CA 1
ATOM 1926 C C . ASN A 1 249 ? -11.117 5.867 1.871 1 97.44 249 ASN A C 1
ATOM 1928 O O . ASN A 1 249 ? -10.883 7.031 1.542 1 97.44 249 ASN A O 1
ATOM 1932 N N . PRO A 1 250 ? -10.289 4.918 1.748 1 98.56 250 PRO A N 1
ATOM 1933 C CA . PRO A 1 250 ? -8.922 5.215 1.321 1 98.56 250 PRO A CA 1
ATOM 1934 C C . PRO A 1 250 ? -8.867 5.891 -0.046 1 98.56 250 PRO A C 1
ATOM 1936 O O . PRO A 1 250 ? -8.031 6.77 -0.269 1 98.56 250 PRO A O 1
ATOM 1939 N N . ARG A 1 251 ? -9.727 5.52 -0.965 1 98.69 251 ARG A N 1
ATOM 1940 C CA . ARG A 1 251 ? -9.695 6.074 -2.314 1 98.69 251 ARG A CA 1
ATOM 1941 C C . ARG A 1 251 ? -10.086 7.547 -2.309 1 98.69 251 ARG A C 1
ATOM 1943 O O . ARG A 1 251 ? -9.461 8.359 -2.992 1 98.69 251 ARG A O 1
ATOM 1950 N N . TYR A 1 252 ? -11.094 7.871 -1.514 1 98.81 252 TYR A N 1
ATOM 1951 C CA . TYR A 1 252 ? -11.469 9.273 -1.376 1 98.81 252 TYR A CA 1
ATOM 1952 C C . TYR A 1 252 ? -10.344 10.078 -0.739 1 98.81 252 TYR A C 1
ATOM 1954 O O . TYR A 1 252 ? -10.07 11.203 -1.157 1 98.81 252 TYR A O 1
ATOM 1962 N N . CYS A 1 253 ? -9.695 9.531 0.292 1 98.94 253 CYS A N 1
ATOM 1963 C CA . CYS A 1 253 ? -8.578 10.203 0.946 1 98.94 253 CYS A CA 1
ATOM 1964 C C . CYS A 1 253 ? -7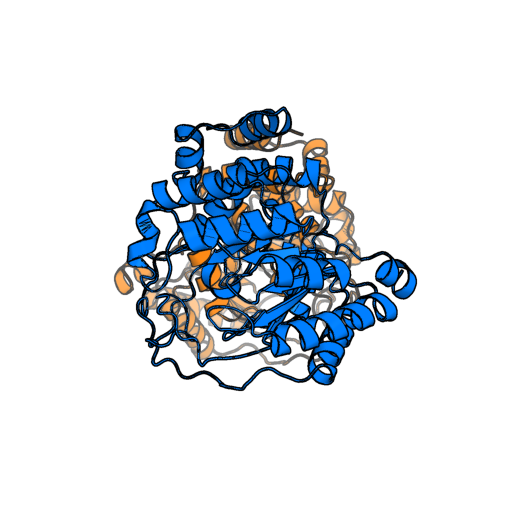.465 10.508 -0.051 1 98.94 253 CYS A C 1
ATOM 1966 O O . CYS A 1 253 ? -6.852 11.578 0 1 98.94 253 CYS A O 1
ATOM 1968 N N . LEU A 1 254 ? -7.215 9.578 -0.946 1 98.94 254 LEU A N 1
ATOM 1969 C CA . LEU A 1 254 ? -6.207 9.797 -1.979 1 98.94 254 LEU A CA 1
ATOM 1970 C C . LEU A 1 254 ? -6.621 10.93 -2.91 1 98.94 254 LEU A C 1
ATOM 1972 O O . LEU A 1 254 ? -5.789 11.75 -3.307 1 98.94 254 LEU A O 1
ATOM 1976 N N . LYS A 1 255 ? -7.898 10.977 -3.262 1 98.94 255 LYS A N 1
ATOM 1977 C CA . LYS A 1 255 ? -8.398 12.055 -4.105 1 98.94 255 LYS A CA 1
ATOM 1978 C C . LYS A 1 255 ? -8.227 13.414 -3.426 1 98.94 255 LYS A C 1
ATOM 1980 O O . LYS A 1 255 ? -7.887 14.398 -4.078 1 98.94 255 LYS A O 1
ATOM 1985 N N . VAL A 1 256 ? -8.414 13.414 -2.146 1 98.94 256 VAL A N 1
ATOM 1986 C CA . VAL A 1 256 ? -8.258 14.641 -1.376 1 98.94 256 VAL A CA 1
ATOM 1987 C C . VAL A 1 256 ? -6.793 15.094 -1.413 1 98.94 256 VAL A C 1
ATOM 1989 O O . VAL A 1 256 ? -6.504 16.266 -1.661 1 98.94 256 VAL A O 1
ATOM 1992 N N . LEU A 1 257 ? -5.895 14.164 -1.172 1 98.94 257 LEU A N 1
ATOM 1993 C CA . LEU A 1 257 ? -4.477 14.5 -1.224 1 98.94 257 LEU A CA 1
ATOM 1994 C C . LEU A 1 257 ? -4.094 15.039 -2.598 1 98.94 257 LEU A C 1
ATOM 1996 O O . LEU A 1 257 ? -3.346 16.016 -2.701 1 98.94 257 LEU A O 1
ATOM 2000 N N . ALA A 1 258 ? -4.629 14.398 -3.629 1 98.94 258 ALA A N 1
ATOM 2001 C CA . ALA A 1 258 ? -4.379 14.875 -4.984 1 98.94 258 ALA A CA 1
ATOM 2002 C C . ALA A 1 258 ? -4.91 16.297 -5.176 1 98.94 258 ALA A C 1
ATOM 2004 O O . ALA A 1 258 ? -4.223 17.156 -5.73 1 98.94 258 ALA A O 1
ATOM 2005 N N . LEU A 1 259 ? -6.109 16.516 -4.691 1 98.94 259 LEU A N 1
ATOM 2006 C CA . LEU A 1 259 ? -6.719 17.844 -4.789 1 98.94 259 LEU A CA 1
ATOM 2007 C C . LEU A 1 259 ? -5.812 18.906 -4.172 1 98.94 259 LEU A C 1
ATOM 2009 O O . LEU A 1 259 ? -5.559 19.938 -4.785 1 98.94 259 LEU A O 1
ATOM 2013 N N . PHE A 1 260 ? -5.352 18.625 -2.973 1 98.94 260 PHE A N 1
ATOM 2014 C CA . PHE A 1 260 ? -4.504 19.578 -2.273 1 98.94 260 PHE A CA 1
ATOM 2015 C C . PHE A 1 260 ? -3.225 19.844 -3.059 1 98.94 260 PHE A C 1
ATOM 2017 O O . PHE A 1 260 ? -2.732 20.969 -3.086 1 98.94 260 PHE A O 1
ATOM 2024 N N . ARG A 1 261 ? -2.652 18.844 -3.721 1 98.94 261 ARG A N 1
ATOM 2025 C CA . ARG A 1 261 ? -1.463 19.016 -4.547 1 98.94 261 ARG A CA 1
ATOM 2026 C C . ARG A 1 261 ? -1.766 19.875 -5.77 1 98.94 261 ARG A C 1
ATOM 2028 O O . ARG A 1 261 ? -1.012 20.797 -6.086 1 98.94 261 ARG A O 1
ATOM 2035 N N . TYR A 1 262 ? -2.895 19.594 -6.41 1 98.94 262 TYR A N 1
ATOM 2036 C CA . TYR A 1 262 ? -3.262 20.344 -7.605 1 98.94 262 TYR A CA 1
ATOM 2037 C C . TYR A 1 262 ? -3.5 21.812 -7.277 1 98.94 262 TYR A C 1
ATOM 2039 O O . TYR A 1 262 ? -3.16 22.703 -8.062 1 98.94 262 TYR A O 1
ATOM 2047 N N . ILE A 1 263 ? -4.062 22.078 -6.109 1 98.94 263 ILE A N 1
ATOM 2048 C CA . ILE A 1 263 ? -4.43 23.438 -5.738 1 98.94 263 ILE A CA 1
ATOM 2049 C C . ILE A 1 263 ? -3.225 24.156 -5.137 1 98.94 263 ILE A C 1
ATOM 2051 O O . ILE A 1 263 ? -3.064 25.375 -5.309 1 98.94 263 ILE A O 1
ATOM 2055 N N . ASN A 1 264 ? -2.367 23.453 -4.457 1 98.88 264 ASN A N 1
ATOM 2056 C CA . ASN A 1 264 ? -1.188 24 -3.793 1 98.88 264 ASN A CA 1
ATOM 2057 C C . ASN A 1 264 ? 0.092 23.328 -4.289 1 98.88 264 ASN A C 1
ATOM 2059 O O . ASN A 1 264 ? 0.816 22.703 -3.508 1 98.88 264 ASN A O 1
ATOM 2063 N N . PRO A 1 265 ? 0.428 23.484 -5.551 1 98.88 265 PRO A N 1
ATOM 2064 C CA . PRO A 1 265 ? 1.476 22.688 -6.199 1 98.88 265 PRO A CA 1
ATOM 2065 C C . PRO A 1 265 ? 2.867 22.984 -5.641 1 98.88 265 PRO A C 1
ATOM 2067 O O . PRO A 1 265 ? 3.732 22.109 -5.641 1 98.88 265 PRO A O 1
ATOM 2070 N N . THR A 1 266 ? 3.107 24.141 -5.059 1 98.69 266 THR A N 1
ATOM 2071 C CA . THR A 1 266 ? 4.453 24.547 -4.66 1 98.69 266 THR A CA 1
ATOM 2072 C C . THR A 1 266 ? 4.637 24.391 -3.152 1 98.69 266 THR A C 1
ATOM 2074 O O . THR A 1 266 ? 5.645 24.844 -2.6 1 98.69 266 THR A O 1
ATOM 2077 N N . LYS A 1 267 ? 3.643 23.844 -2.48 1 98.81 267 LYS A N 1
ATOM 2078 C CA . LYS A 1 267 ? 3.668 23.812 -1.021 1 98.81 267 LYS A CA 1
ATOM 2079 C C . LYS A 1 267 ? 3.912 22.406 -0.499 1 98.81 267 LYS A C 1
ATOM 2081 O O . LYS A 1 267 ? 3.717 21.422 -1.224 1 98.81 267 LYS A O 1
ATOM 2086 N N . GLU A 1 268 ? 4.41 22.312 0.732 1 98.75 268 GLU A N 1
ATOM 2087 C CA . GLU A 1 268 ? 4.527 21.031 1.413 1 98.75 268 GLU A CA 1
ATOM 2088 C C . GLU A 1 268 ? 3.156 20.469 1.779 1 98.75 268 GLU A C 1
ATOM 2090 O O . GLU A 1 268 ? 2.375 21.125 2.469 1 98.75 268 GLU A O 1
ATOM 2095 N N . ILE A 1 269 ? 2.799 19.375 1.21 1 98.94 269 ILE A N 1
ATOM 2096 C CA . ILE A 1 269 ? 1.604 18.641 1.604 1 98.94 269 ILE A CA 1
ATOM 2097 C C . ILE A 1 269 ? 1.992 17.469 2.516 1 98.94 269 ILE A C 1
ATOM 2099 O O . ILE A 1 269 ? 2.785 16.609 2.127 1 98.94 269 ILE A O 1
ATOM 2103 N N . ARG A 1 270 ? 1.472 17.422 3.707 1 98.81 270 ARG A N 1
ATOM 2104 C CA . ARG A 1 270 ? 1.848 16.438 4.719 1 98.81 270 ARG A CA 1
ATOM 2105 C C . ARG A 1 270 ? 0.675 15.523 5.062 1 98.81 270 ARG A C 1
ATOM 2107 O O . ARG A 1 270 ? -0.374 15.992 5.508 1 98.81 270 ARG A O 1
ATOM 2114 N N . ILE A 1 271 ? 0.864 14.258 4.824 1 98.5 271 ILE A N 1
ATOM 2115 C CA . ILE A 1 271 ? -0.124 13.312 5.332 1 98.5 271 ILE A CA 1
ATOM 2116 C C . ILE A 1 271 ? 0.015 13.195 6.848 1 98.5 271 ILE A C 1
ATOM 2118 O O . ILE A 1 271 ? 1.064 12.781 7.352 1 98.5 271 ILE A O 1
ATOM 2122 N N . SER A 1 272 ? -1.052 13.406 7.566 1 97.31 272 SER A N 1
ATOM 2123 C CA . SER A 1 272 ? -0.964 13.578 9.016 1 97.31 272 SER A CA 1
ATOM 2124 C C . SER A 1 272 ? -1.938 12.656 9.742 1 97.31 272 SER A C 1
ATOM 2126 O O . SER A 1 272 ? -1.984 11.453 9.461 1 97.31 272 SER A O 1
ATOM 2128 N N . GLY A 1 273 ? -2.57 13.18 10.727 1 96.06 273 GLY A N 1
ATOM 2129 C CA . GLY A 1 273 ? -3.396 12.359 11.602 1 96.06 273 GLY A CA 1
ATOM 2130 C C . GLY A 1 273 ? -4.434 11.547 10.852 1 96.06 273 GLY A C 1
ATOM 2131 O O . GLY A 1 273 ? -5.039 12.031 9.891 1 96.06 273 GLY A O 1
ATOM 2132 N N . GLY A 1 274 ? -4.613 10.312 11.227 1 96.88 274 GLY A N 1
ATOM 2133 C CA . GLY A 1 274 ? -5.676 9.477 10.695 1 96.88 274 GLY A CA 1
ATOM 2134 C C . GLY A 1 274 ? -5.262 8.695 9.461 1 96.88 274 GLY A C 1
ATOM 2135 O O . GLY A 1 274 ? -6.035 7.891 8.938 1 96.88 274 GLY A O 1
ATOM 2136 N N . ARG A 1 275 ? -4.02 8.875 8.984 1 96.44 275 ARG A N 1
ATOM 2137 C CA . ARG A 1 275 ? -3.609 8.266 7.719 1 96.44 275 ARG A CA 1
ATOM 2138 C C . ARG A 1 275 ? -3.598 6.742 7.828 1 96.44 275 ARG A C 1
ATOM 2140 O O . ARG A 1 275 ? -3.943 6.047 6.871 1 96.44 275 ARG A O 1
ATOM 2147 N N . GLU A 1 276 ? -3.301 6.148 9.062 1 94.06 276 GLU A N 1
ATOM 2148 C CA . GLU A 1 276 ? -3.182 4.703 9.219 1 94.06 276 GLU A CA 1
ATOM 2149 C C . GLU A 1 276 ? -4.543 4.023 9.102 1 94.06 276 GLU A C 1
ATOM 2151 O O . GLU A 1 276 ? -4.648 2.93 8.539 1 94.06 276 GLU A O 1
ATOM 2156 N N . ILE A 1 277 ? -5.523 4.762 9.531 1 93.81 277 ILE A N 1
ATOM 2157 C CA . ILE A 1 277 ? -6.852 4.156 9.594 1 93.81 277 ILE A CA 1
ATOM 2158 C C . ILE A 1 277 ? -7.609 4.453 8.297 1 93.81 277 ILE A C 1
ATOM 2160 O O . ILE A 1 277 ? -8.344 3.6 7.789 1 93.81 277 ILE A O 1
ATOM 2164 N N . ASN A 1 278 ? -7.422 5.637 7.766 1 97.06 278 ASN A N 1
ATOM 2165 C CA . ASN A 1 278 ? -8.281 6.078 6.668 1 97.06 278 ASN A CA 1
ATOM 2166 C C . ASN A 1 278 ? -7.641 5.797 5.312 1 97.06 278 ASN A C 1
ATOM 2168 O O . ASN A 1 278 ? -8.344 5.613 4.316 1 97.06 278 ASN A O 1
ATOM 2172 N N . LEU A 1 279 ? -6.332 5.77 5.234 1 97.62 279 LEU A N 1
ATOM 2173 C CA . LEU A 1 279 ? -5.66 5.363 4.004 1 97.62 279 LEU A CA 1
ATOM 2174 C C . LEU A 1 279 ? -5.367 3.865 4.016 1 97.62 279 LEU A C 1
ATOM 2176 O O . LEU A 1 279 ? -5.344 3.225 2.961 1 97.62 279 LEU A O 1
ATOM 2180 N N . GLY A 1 280 ? -5.074 3.379 5.289 1 94 280 GLY A N 1
ATOM 2181 C CA . GLY A 1 280 ? -4.805 1.957 5.426 1 94 280 GLY A CA 1
ATOM 2182 C C . GLY A 1 280 ? -3.623 1.492 4.594 1 94 280 GLY A C 1
ATOM 2183 O O . GLY A 1 280 ? -2.537 2.07 4.672 1 94 280 GLY A O 1
ATOM 2184 N N . CYS A 1 281 ? -3.834 0.53 3.809 1 94.62 281 CYS A N 1
ATOM 2185 C CA . CYS A 1 281 ? -2.752 -0.062 3.031 1 94.62 281 CYS A CA 1
ATOM 2186 C C . CYS A 1 281 ? -2.463 0.763 1.783 1 94.62 281 CYS A C 1
ATOM 2188 O O . CYS A 1 281 ? -1.491 0.5 1.071 1 94.62 281 CYS A O 1
ATOM 2190 N N . LEU A 1 282 ? -3.221 1.823 1.548 1 97.94 282 LEU A N 1
ATOM 2191 C CA . LEU A 1 282 ? -2.998 2.646 0.365 1 97.94 282 LEU A CA 1
ATOM 2192 C C . LEU A 1 282 ? -2.123 3.852 0.698 1 97.94 282 LEU A C 1
ATOM 2194 O O . LEU A 1 282 ? -1.91 4.723 -0.149 1 97.94 282 LEU A O 1
ATOM 2198 N N . GLN A 1 283 ? -1.551 3.891 1.894 1 97.81 283 GLN A N 1
ATOM 2199 C CA . GLN A 1 283 ? -0.692 4.988 2.326 1 97.81 283 GLN A CA 1
ATOM 2200 C C . GLN A 1 283 ? 0.409 5.262 1.307 1 97.81 283 GLN A C 1
ATOM 2202 O O . GLN A 1 283 ? 0.697 6.418 0.99 1 97.81 283 GLN A O 1
ATOM 2207 N N . PRO A 1 284 ? 1.032 4.234 0.686 1 97.88 284 PRO A N 1
ATOM 2208 C CA . PRO A 1 284 ? 2.107 4.52 -0.268 1 97.88 284 PRO A CA 1
ATOM 2209 C C . PRO A 1 284 ? 1.637 5.363 -1.452 1 97.88 284 PRO A C 1
ATOM 2211 O O . PRO A 1 284 ? 2.383 6.211 -1.944 1 97.88 284 PRO A O 1
ATOM 2214 N N . LEU A 1 285 ? 0.404 5.184 -1.864 1 98.5 285 LEU A N 1
ATOM 2215 C CA . LEU A 1 285 ? -0.134 5.957 -2.98 1 98.5 285 LEU A CA 1
ATOM 2216 C C . LEU A 1 285 ? -0.265 7.43 -2.609 1 98.5 285 LEU A C 1
ATOM 2218 O O . LEU A 1 285 ? -0.145 8.305 -3.471 1 98.5 285 LEU A O 1
ATOM 2222 N N . GLY A 1 286 ? -0.469 7.637 -1.328 1 98.75 286 GLY A N 1
ATOM 2223 C CA . GLY A 1 286 ? -0.591 9.016 -0.874 1 98.75 286 GLY A CA 1
ATOM 2224 C C . GLY A 1 286 ? 0.674 9.828 -1.082 1 98.75 286 GLY A C 1
ATOM 2225 O O . GLY A 1 286 ? 0.612 11.039 -1.306 1 98.75 286 GLY A O 1
ATOM 2226 N N . LEU A 1 287 ? 1.83 9.148 -1.098 1 98.69 287 LEU A N 1
ATOM 2227 C CA . LEU A 1 287 ? 3.125 9.82 -1.172 1 98.69 287 LEU A CA 1
ATOM 2228 C C . LEU A 1 287 ? 3.436 10.242 -2.602 1 98.69 287 LEU A C 1
ATOM 2230 O O . LEU A 1 287 ? 4.406 10.969 -2.842 1 98.69 287 LEU A O 1
ATOM 2234 N N . TYR A 1 288 ? 2.574 9.859 -3.549 1 98.75 288 TYR A N 1
ATOM 2235 C CA . TYR A 1 288 ? 2.697 10.367 -4.91 1 98.75 288 TYR A CA 1
ATOM 2236 C C . TYR A 1 288 ? 2.127 11.781 -5.012 1 98.75 288 TYR A C 1
ATOM 2238 O O . TYR A 1 288 ? 2.422 12.508 -5.965 1 98.75 288 TYR A O 1
ATOM 2246 N N . ALA A 1 289 ? 1.282 12.133 -4.016 1 98.88 289 ALA A N 1
ATOM 2247 C CA . ALA A 1 289 ? 0.751 13.492 -3.949 1 98.88 289 ALA A CA 1
ATOM 2248 C C . ALA A 1 289 ? 1.455 14.305 -2.865 1 98.88 289 ALA A C 1
ATOM 2250 O O . ALA A 1 289 ? 1.832 15.461 -3.092 1 98.88 289 ALA A O 1
ATOM 2251 N N . ALA A 1 290 ? 1.655 13.68 -1.721 1 98.88 290 ALA A N 1
ATOM 2252 C CA . ALA A 1 290 ? 2.219 14.344 -0.55 1 98.88 290 ALA A CA 1
ATOM 2253 C C . ALA A 1 290 ? 3.729 14.141 -0.477 1 98.88 290 ALA A C 1
ATOM 2255 O O . ALA A 1 290 ? 4.254 13.148 -0.987 1 98.88 290 ALA A O 1
ATOM 2256 N N . ASN A 1 291 ? 4.492 15.055 0.144 1 98.81 291 ASN A N 1
ATOM 2257 C CA . ASN A 1 291 ? 5.945 14.969 0.243 1 98.81 291 ASN A CA 1
ATOM 2258 C C . ASN A 1 291 ? 6.414 15.047 1.693 1 98.81 291 ASN A C 1
ATOM 2260 O O . ASN A 1 291 ? 7.57 15.383 1.958 1 98.81 291 ASN A O 1
ATOM 2264 N N . SER A 1 292 ? 5.469 14.773 2.604 1 98.56 292 SER A N 1
ATOM 2265 C CA . SER A 1 292 ? 5.762 14.852 4.031 1 98.56 292 SER A CA 1
ATOM 2266 C C . SER A 1 292 ? 4.816 13.969 4.836 1 98.56 292 SER A C 1
ATOM 2268 O O . SER A 1 292 ? 3.656 13.781 4.461 1 98.56 292 SER A O 1
ATOM 2270 N N . ILE A 1 293 ? 5.363 13.367 5.918 1 98.25 293 ILE A N 1
ATOM 2271 C CA . ILE A 1 293 ? 4.52 12.562 6.797 1 98.25 293 ILE A CA 1
ATOM 2272 C C . ILE A 1 293 ? 4.949 12.758 8.25 1 98.25 293 ILE A C 1
ATOM 2274 O O . ILE A 1 293 ? 6.066 13.211 8.516 1 98.25 293 ILE A O 1
ATOM 2278 N N . PHE A 1 294 ? 4.062 12.492 9.18 1 96.25 294 PHE A N 1
ATOM 2279 C CA . PHE A 1 294 ? 4.418 12.32 10.586 1 96.25 294 PHE A CA 1
ATOM 2280 C C . PHE A 1 294 ? 4.871 10.891 10.859 1 96.25 294 PHE A C 1
ATOM 2282 O O . PHE A 1 294 ? 4.285 9.938 10.344 1 96.25 294 PHE A O 1
ATOM 2289 N N . VAL A 1 295 ? 5.895 10.812 11.625 1 94.75 295 VAL A N 1
ATOM 2290 C CA . VAL A 1 295 ? 6.332 9.5 12.078 1 94.75 295 VAL A CA 1
ATOM 2291 C C . VAL A 1 295 ? 6.133 9.375 13.586 1 94.75 295 VAL A C 1
ATOM 2293 O O . VAL A 1 295 ? 6.242 10.367 14.312 1 94.75 295 VAL A O 1
ATOM 2296 N N . GLY A 1 296 ? 5.766 8.219 14.023 1 90.5 296 GLY A N 1
ATOM 2297 C CA . GLY A 1 296 ? 5.5 8.016 15.445 1 90.5 296 GLY A CA 1
ATOM 2298 C C . GLY A 1 296 ? 4.066 8.336 15.836 1 90.5 296 GLY A C 1
ATOM 2299 O O . GLY A 1 296 ? 3.156 8.227 15.008 1 90.5 296 GLY A O 1
ATOM 2300 N N . ASP A 1 297 ? 3.842 8.68 17.047 1 87.38 297 ASP A N 1
ATOM 2301 C CA . ASP A 1 297 ? 2.496 8.883 17.578 1 87.38 297 ASP A CA 1
ATOM 2302 C C . ASP A 1 297 ? 2.037 10.328 17.375 1 87.38 297 ASP A C 1
ATOM 2304 O O . ASP A 1 297 ? 2.854 11.211 17.109 1 87.38 297 ASP A O 1
ATOM 2308 N N . TYR A 1 298 ? 0.816 10.422 17.422 1 90.81 298 TYR A N 1
ATOM 2309 C CA . TYR A 1 298 ? 0.189 11.742 17.391 1 90.81 298 TYR A CA 1
ATOM 2310 C C . TYR A 1 298 ? -0.095 12.234 18.812 1 90.81 298 TYR A C 1
ATOM 2312 O O . TYR A 1 298 ? 0.563 11.812 19.766 1 90.81 298 TYR A O 1
ATOM 2320 N N . LEU A 1 299 ? -0.878 13.156 18.891 1 87.19 299 LEU A N 1
ATOM 2321 C CA . LEU A 1 299 ? -1.092 13.75 20.203 1 87.19 299 LEU A CA 1
ATOM 2322 C C . LEU A 1 299 ? -1.75 12.758 21.156 1 87.19 299 LEU A C 1
ATOM 2324 O O . LEU A 1 299 ? -1.236 12.5 22.25 1 87.19 299 LEU A O 1
ATOM 2328 N N . THR A 1 300 ? -2.916 12.117 20.641 1 83.5 300 THR A N 1
ATOM 2329 C CA . THR A 1 300 ? -3.645 11.242 21.547 1 83.5 300 THR A CA 1
ATOM 2330 C C . THR A 1 300 ? -3.918 9.891 20.891 1 83.5 300 THR A C 1
ATOM 2332 O O . THR A 1 300 ? -4.648 9.062 21.438 1 83.5 300 THR A O 1
ATOM 2335 N N . THR A 1 301 ? -3.449 9.805 19.734 1 84.19 301 THR A N 1
ATOM 2336 C CA . THR A 1 301 ? -3.65 8.555 19 1 84.19 301 THR A CA 1
ATOM 2337 C C . THR A 1 301 ? -2.314 7.969 18.562 1 84.19 301 THR A C 1
ATOM 2339 O O . THR A 1 301 ? -1.333 8.695 18.391 1 84.19 301 THR A O 1
ATOM 2342 N N . ALA A 1 302 ? -2.303 6.703 18.391 1 83.5 302 ALA A N 1
ATOM 2343 C CA . ALA A 1 302 ? -1.094 6.012 17.953 1 83.5 302 ALA A CA 1
ATOM 2344 C C . ALA A 1 302 ? -0.908 6.133 16.438 1 83.5 302 ALA A C 1
ATOM 2346 O O . ALA A 1 302 ? -1.886 6.172 15.695 1 83.5 302 ALA A O 1
ATOM 2347 N N . GLY A 1 303 ? 0.278 6.23 16.062 1 81.25 303 GLY A N 1
ATOM 2348 C CA . GLY A 1 303 ? 0.624 6.121 14.648 1 81.25 303 GLY A CA 1
ATOM 2349 C C . GLY A 1 303 ? 1.243 4.785 14.289 1 81.25 303 GLY A C 1
ATOM 2350 O O . GLY A 1 303 ? 1.024 3.787 14.977 1 81.25 303 GLY A O 1
ATOM 2351 N N . GLN A 1 304 ? 1.857 4.797 13.047 1 82.06 304 GLN A N 1
ATOM 2352 C CA . GLN A 1 304 ? 2.543 3.596 12.578 1 82.06 304 GLN A CA 1
ATOM 2353 C C . GLN A 1 304 ? 3.881 3.412 13.289 1 82.06 304 GLN A C 1
ATOM 2355 O O . GLN A 1 304 ? 4.535 4.391 13.656 1 82.06 304 GLN A O 1
ATOM 2360 N N . GLU A 1 305 ? 4.27 2.162 13.43 1 80.31 305 GLU A N 1
ATOM 2361 C CA . GLU A 1 305 ? 5.613 1.926 13.945 1 80.31 305 GLU A CA 1
ATOM 2362 C C . GLU A 1 305 ? 6.668 2.59 13.062 1 80.31 305 GLU A C 1
ATOM 2364 O O . GLU A 1 305 ? 6.551 2.578 11.836 1 80.31 305 GLU A O 1
ATOM 2369 N N . ALA A 1 306 ? 7.602 3.213 13.656 1 76.25 306 ALA A N 1
ATOM 2370 C CA . ALA A 1 306 ? 8.633 3.99 12.969 1 76.25 306 ALA A CA 1
ATOM 2371 C C . ALA A 1 306 ? 9.266 3.189 11.836 1 76.25 306 ALA A C 1
ATOM 2373 O O . ALA A 1 306 ? 9.484 3.715 10.742 1 76.25 306 ALA A O 1
ATOM 2374 N N . ASN A 1 307 ? 9.422 1.943 12.062 1 85.44 307 ASN A N 1
ATOM 2375 C CA . ASN A 1 307 ? 10.086 1.103 11.07 1 85.44 307 ASN A CA 1
ATOM 2376 C C . ASN A 1 307 ? 9.211 0.884 9.844 1 85.44 307 ASN A C 1
ATOM 2378 O O . ASN A 1 307 ? 9.719 0.773 8.727 1 85.44 307 ASN A O 1
ATOM 2382 N N . SER A 1 308 ? 7.922 0.967 10.07 1 91.62 308 SER A N 1
ATOM 2383 C CA . SER A 1 308 ? 7.004 0.747 8.961 1 91.62 308 SER A CA 1
ATOM 2384 C C . SER A 1 308 ? 7 1.932 8 1 91.62 308 SER A C 1
ATOM 2386 O O . SER A 1 308 ? 6.902 1.751 6.789 1 91.62 308 SER A O 1
ATOM 2388 N N . ASP A 1 309 ? 7.16 3.092 8.586 1 95.12 309 ASP A N 1
ATOM 2389 C CA . ASP A 1 309 ? 7.195 4.285 7.75 1 95.12 309 ASP A CA 1
ATOM 2390 C C . ASP A 1 309 ? 8.461 4.324 6.898 1 95.12 309 ASP A C 1
ATOM 2392 O O . ASP A 1 309 ? 8.414 4.652 5.711 1 95.12 309 ASP A O 1
ATOM 2396 N N . TYR A 1 310 ? 9.547 4.02 7.492 1 95.88 310 TYR A N 1
ATOM 2397 C CA . TYR A 1 310 ? 10.82 4.012 6.781 1 95.88 310 TYR A CA 1
ATOM 2398 C C . TYR A 1 310 ? 10.82 2.963 5.676 1 95.88 310 TYR A C 1
ATOM 2400 O O . TYR A 1 310 ? 11.289 3.223 4.566 1 95.88 310 TYR A O 1
ATOM 2408 N N . ARG A 1 311 ? 10.273 1.847 5.969 1 95.25 311 ARG A N 1
ATOM 2409 C CA . ARG A 1 311 ? 10.164 0.778 4.98 1 95.25 311 ARG A CA 1
ATOM 2410 C C . ARG A 1 311 ? 9.281 1.196 3.812 1 95.25 311 ARG A C 1
ATOM 2412 O O . ARG A 1 311 ? 9.562 0.858 2.66 1 95.25 311 ARG A O 1
ATOM 2419 N N . MET A 1 312 ? 8.219 1.868 4.129 1 96.88 312 MET A N 1
ATOM 2420 C CA . MET A 1 312 ? 7.312 2.359 3.094 1 96.88 312 MET A CA 1
ATOM 2421 C C . MET A 1 312 ? 8.055 3.254 2.104 1 96.88 312 MET A C 1
ATOM 2423 O O . MET A 1 312 ? 7.891 3.107 0.891 1 96.88 312 MET A O 1
ATOM 2427 N N . LEU A 1 313 ? 8.898 4.117 2.615 1 97.44 313 LEU A N 1
ATOM 2428 C CA . LEU A 1 313 ? 9.672 5.016 1.762 1 97.44 313 LEU A CA 1
ATOM 2429 C C . LEU A 1 313 ? 10.672 4.234 0.92 1 97.44 313 LEU A C 1
ATOM 2431 O O . LEU A 1 313 ? 10.82 4.488 -0.278 1 97.44 313 LEU A O 1
ATOM 2435 N N . GLU A 1 314 ? 11.312 3.305 1.583 1 95.94 314 GLU A N 1
ATOM 2436 C CA . GLU A 1 314 ? 12.281 2.465 0.876 1 95.94 314 GLU A CA 1
ATOM 2437 C C . GLU A 1 314 ? 11.602 1.67 -0.238 1 95.94 314 GLU A C 1
ATOM 2439 O O . GLU A 1 314 ? 12.109 1.612 -1.36 1 95.94 314 GLU A O 1
ATOM 2444 N N . ASP A 1 315 ? 10.492 1.093 0.053 1 96.56 315 ASP A N 1
ATOM 2445 C CA . ASP A 1 315 ? 9.75 0.292 -0.917 1 96.56 315 ASP A CA 1
ATOM 2446 C C . ASP A 1 315 ? 9.359 1.127 -2.135 1 96.56 315 ASP A C 1
ATOM 2448 O O . ASP A 1 315 ? 9.359 0.629 -3.262 1 96.56 315 ASP A O 1
ATOM 2452 N N . LEU A 1 316 ? 9.031 2.35 -1.901 1 97.5 316 LEU A N 1
ATOM 2453 C CA . LEU A 1 316 ? 8.602 3.244 -2.969 1 97.5 316 LEU A CA 1
ATOM 2454 C C . LEU A 1 316 ? 9.797 3.74 -3.775 1 97.5 316 LEU A C 1
ATOM 2456 O O . LEU A 1 316 ? 9.633 4.293 -4.863 1 97.5 316 LEU A O 1
ATOM 2460 N N . GLY A 1 317 ? 10.984 3.59 -3.211 1 97.12 317 GLY A N 1
ATOM 2461 C CA . GLY A 1 317 ? 12.164 4.184 -3.816 1 97.12 317 GLY A CA 1
ATOM 2462 C C . GLY A 1 317 ? 12.289 5.676 -3.559 1 97.12 317 GLY A C 1
ATOM 2463 O O . GLY A 1 317 ? 12.852 6.406 -4.371 1 97.12 317 GLY A O 1
ATOM 2464 N N . PHE A 1 318 ? 11.609 6.156 -2.49 1 97.81 318 PHE A N 1
ATOM 2465 C CA . PHE A 1 318 ? 11.695 7.559 -2.104 1 97.81 318 PHE A CA 1
ATOM 2466 C C . PHE A 1 318 ? 12.797 7.77 -1.077 1 97.81 318 PHE A C 1
ATOM 2468 O O . PHE A 1 318 ? 13.375 6.805 -0.566 1 97.81 318 PHE A O 1
ATOM 2475 N N . GLU A 1 319 ? 13.133 9.047 -0.86 1 96.62 319 GLU A N 1
ATOM 2476 C CA . GLU A 1 319 ? 14.25 9.391 0.009 1 96.62 319 GLU A CA 1
ATOM 2477 C C . GLU A 1 319 ? 13.812 10.32 1.134 1 96.62 319 GLU A C 1
ATOM 2479 O O . GLU A 1 319 ? 12.938 11.172 0.938 1 96.62 319 GLU A O 1
ATOM 2484 N N . ILE A 1 320 ? 14.461 10.172 2.25 1 97 320 ILE A N 1
ATOM 2485 C CA . ILE A 1 320 ? 14.195 11.055 3.381 1 97 320 ILE A CA 1
ATOM 2486 C C . ILE A 1 320 ? 14.961 12.367 3.197 1 97 320 ILE A C 1
ATOM 2488 O O . ILE A 1 320 ? 16.141 12.359 2.857 1 97 320 ILE A O 1
ATOM 2492 N N . GLU A 1 321 ? 14.312 13.406 3.322 1 96.5 321 GLU A N 1
ATOM 2493 C CA . GLU A 1 321 ? 14.977 14.703 3.338 1 96.5 321 GLU A CA 1
ATOM 2494 C C . GLU A 1 321 ? 15.672 14.953 4.672 1 96.5 321 GLU A C 1
ATOM 2496 O O . GLU A 1 321 ? 15.023 14.977 5.723 1 96.5 321 GLU A O 1
ATOM 2501 N N . LEU A 1 322 ? 16.969 15.203 4.68 1 95.38 322 LEU A N 1
ATOM 2502 C CA . LEU A 1 322 ? 17.766 15.414 5.887 1 95.38 322 LEU A CA 1
ATOM 2503 C C . LEU A 1 322 ? 18.156 16.875 6.031 1 95.38 322 LEU A C 1
ATOM 2505 O O . LEU A 1 322 ? 18.359 17.578 5.035 1 95.38 322 LEU A O 1
ATOM 2509 N N . THR A 1 323 ? 18.266 17.281 7.207 1 93.94 323 THR A N 1
ATOM 2510 C CA . THR A 1 323 ? 18.859 18.578 7.453 1 93.94 323 THR A CA 1
ATOM 2511 C C . THR A 1 323 ? 20.359 18.562 7.191 1 93.94 323 THR A C 1
ATOM 2513 O O . THR A 1 323 ? 20.953 17.484 7.047 1 93.94 323 THR A O 1
ATOM 2516 N N . GLN A 1 324 ? 20.938 19.75 7.172 1 92.62 324 GLN A N 1
ATOM 2517 C CA . GLN A 1 324 ? 22.375 19.844 6.93 1 92.62 324 GLN A CA 1
ATOM 2518 C C . GLN A 1 324 ? 23.156 19.062 7.988 1 92.62 324 GLN A C 1
ATOM 2520 O O . GLN A 1 324 ? 24.078 18.312 7.664 1 92.62 324 GLN A O 1
ATOM 2525 N N . LYS A 1 325 ? 22.766 19.281 9.18 1 93.5 325 LYS A N 1
ATOM 2526 C CA . LYS A 1 325 ? 23.469 18.609 10.273 1 93.5 325 LYS A CA 1
ATOM 2527 C C . LYS A 1 325 ? 23.266 17.109 10.219 1 93.5 325 LYS A C 1
ATOM 2529 O O . LYS A 1 325 ? 24.172 16.344 10.562 1 93.5 325 LYS A O 1
ATOM 2534 N N . GLN A 1 326 ? 22.172 16.672 9.852 1 92.88 326 GLN A N 1
ATOM 2535 C CA . GLN A 1 326 ? 21.906 15.25 9.727 1 92.88 326 GLN A CA 1
ATOM 2536 C C . GLN A 1 326 ? 22.719 14.633 8.586 1 92.88 326 GLN A C 1
ATOM 2538 O O . GLN A 1 326 ? 23.219 13.516 8.703 1 92.88 326 GLN A O 1
ATOM 2543 N N . GLU A 1 327 ? 22.781 15.359 7.488 1 93.62 327 GLU A N 1
ATOM 2544 C CA . GLU A 1 327 ? 23.609 14.883 6.383 1 93.62 327 GLU A CA 1
ATOM 2545 C C . GLU A 1 327 ? 25.047 14.656 6.824 1 93.62 327 GLU A C 1
ATOM 2547 O O . GLU A 1 327 ? 25.672 13.664 6.449 1 93.62 327 GLU A O 1
ATOM 2552 N N . ALA A 1 328 ? 25.578 15.555 7.594 1 92.81 328 ALA A N 1
ATOM 2553 C CA . ALA A 1 328 ? 26.953 15.469 8.094 1 92.81 328 ALA A CA 1
ATOM 2554 C C . ALA A 1 328 ? 27.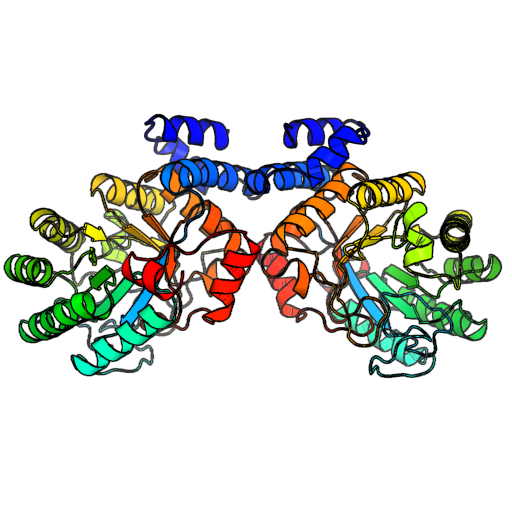109 14.273 9.031 1 92.81 328 ALA A C 1
ATOM 2556 O O . ALA A 1 328 ? 28.172 13.656 9.078 1 92.81 328 ALA A O 1
ATOM 2557 N N . ALA A 1 329 ? 26.078 13.992 9.703 1 91.38 329 ALA A N 1
ATOM 2558 C CA . ALA A 1 329 ? 26.156 12.953 10.727 1 91.38 329 ALA A CA 1
ATOM 2559 C C . ALA A 1 329 ? 25.922 11.57 10.125 1 91.38 329 ALA A C 1
ATOM 2561 O O . ALA A 1 329 ? 26.516 10.586 10.57 1 91.38 329 ALA A O 1
ATOM 2562 N N . PHE A 1 330 ? 25.031 11.469 9.164 1 87.88 330 PHE A N 1
ATOM 2563 C CA . PHE A 1 330 ? 24.562 10.156 8.75 1 87.88 330 PHE A CA 1
ATOM 2564 C C . PHE A 1 330 ? 25.062 9.82 7.348 1 87.88 330 PHE A C 1
ATOM 2566 O O . PHE A 1 330 ? 24.953 8.68 6.902 1 87.88 330 PHE A O 1
ATOM 2573 N N . CYS A 1 331 ? 25.469 10.906 6.719 1 81.25 331 CYS A N 1
ATOM 2574 C CA . CYS A 1 331 ? 25.969 10.672 5.371 1 81.25 331 CYS A CA 1
ATOM 2575 C C . CYS A 1 331 ? 27.469 10.906 5.297 1 81.25 331 CYS A C 1
ATOM 2577 O O . CYS A 1 331 ? 28.188 10.172 4.609 1 81.25 331 CYS A O 1
ATOM 2579 N N . MET B 1 1 ? 7.902 4.875 -23.562 1 90.19 1 MET B N 1
ATOM 2580 C CA . MET B 1 1 ? 6.77 4.07 -24.016 1 90.19 1 MET B CA 1
ATOM 2581 C C . MET B 1 1 ? 5.465 4.59 -23.422 1 90.19 1 MET B C 1
ATOM 2583 O O . MET B 1 1 ? 5.414 4.949 -22.25 1 90.19 1 MET B O 1
ATOM 2587 N N . ASN B 1 2 ? 4.473 4.812 -24.203 1 96.38 2 ASN B N 1
ATOM 2588 C CA . ASN B 1 2 ? 3.137 5.133 -23.719 1 96.38 2 ASN B CA 1
ATOM 2589 C C . ASN B 1 2 ? 2.375 3.881 -23.297 1 96.38 2 ASN B C 1
ATOM 2591 O O . ASN B 1 2 ? 1.716 3.246 -24.125 1 96.38 2 ASN B O 1
ATOM 2595 N N . PHE B 1 3 ? 2.383 3.562 -22.047 1 98.38 3 PHE B N 1
ATOM 2596 C CA . PHE B 1 3 ? 1.907 2.285 -21.531 1 98.38 3 PHE B CA 1
ATOM 2597 C C . PHE B 1 3 ? 0.41 2.129 -21.766 1 98.38 3 PHE B C 1
ATOM 2599 O O . PHE B 1 3 ? -0.059 1.039 -22.094 1 98.38 3 PHE B O 1
ATOM 2606 N N . LEU B 1 4 ? -0.357 3.217 -21.594 1 98.12 4 LEU B N 1
ATOM 2607 C CA . LEU B 1 4 ? -1.803 3.145 -21.781 1 98.12 4 LEU B CA 1
ATOM 2608 C C . LEU B 1 4 ? -2.156 2.871 -23.234 1 98.12 4 LEU B C 1
ATOM 2610 O O . LEU B 1 4 ? -3.074 2.102 -23.516 1 98.12 4 LEU B O 1
ATOM 2614 N N . GLN B 1 5 ? -1.402 3.523 -24.094 1 98.19 5 GLN B N 1
ATOM 2615 C CA . GLN B 1 5 ? -1.617 3.273 -25.516 1 98.19 5 GLN B CA 1
ATOM 2616 C C . GLN B 1 5 ? -1.31 1.822 -25.875 1 98.19 5 GLN B C 1
ATOM 2618 O O . GLN B 1 5 ? -2.084 1.174 -26.594 1 98.19 5 GLN B O 1
ATOM 2623 N N . VAL B 1 6 ? -0.179 1.306 -25.406 1 98.69 6 VAL B N 1
ATOM 2624 C CA . VAL B 1 6 ? 0.199 -0.08 -25.672 1 98.69 6 VAL B CA 1
ATOM 2625 C C . VAL B 1 6 ? -0.843 -1.02 -25.062 1 98.69 6 VAL B C 1
ATOM 2627 O O . VAL B 1 6 ? -1.187 -2.043 -25.656 1 98.69 6 VAL B O 1
ATOM 2630 N N . ALA B 1 7 ? -1.374 -0.642 -23.891 1 98.88 7 ALA B N 1
ATOM 2631 C CA . ALA B 1 7 ? -2.416 -1.438 -23.25 1 98.88 7 ALA B CA 1
ATOM 2632 C C . ALA B 1 7 ? -3.652 -1.543 -24.141 1 98.88 7 ALA B C 1
ATOM 2634 O O . ALA B 1 7 ? -4.227 -2.623 -24.281 1 98.88 7 ALA B O 1
ATOM 2635 N N . GLN B 1 8 ? -4.031 -0.433 -24.719 1 98.75 8 GLN B N 1
ATOM 2636 C CA . GLN B 1 8 ? -5.184 -0.435 -25.609 1 98.75 8 GLN B CA 1
ATOM 2637 C C . GLN B 1 8 ? -4.934 -1.31 -26.828 1 98.75 8 GLN B C 1
ATOM 2639 O O . GLN B 1 8 ? -5.828 -2.025 -27.281 1 98.75 8 GLN B O 1
ATOM 2644 N N . GLU B 1 9 ? -3.752 -1.228 -27.328 1 98.81 9 GLU B N 1
ATOM 2645 C CA . GLU B 1 9 ? -3.385 -2.078 -28.453 1 98.81 9 GLU B CA 1
ATOM 2646 C C . GLU B 1 9 ? -3.447 -3.555 -28.078 1 98.81 9 GLU B C 1
ATOM 2648 O O . GLU B 1 9 ? -3.875 -4.391 -28.875 1 98.81 9 GLU B O 1
ATOM 2653 N N . VAL B 1 10 ? -2.982 -3.865 -26.875 1 98.88 10 VAL B N 1
ATOM 2654 C CA . VAL B 1 10 ? -3.018 -5.234 -26.375 1 98.88 10 VAL B CA 1
ATOM 2655 C C . VAL B 1 10 ? -4.465 -5.707 -26.266 1 98.88 10 VAL B C 1
ATOM 2657 O O . VAL B 1 10 ? -4.797 -6.828 -26.656 1 98.88 10 VAL B O 1
ATOM 2660 N N . ILE B 1 11 ? -5.344 -4.84 -25.766 1 98.81 11 ILE B N 1
ATOM 2661 C CA . ILE B 1 11 ? -6.766 -5.148 -25.656 1 98.81 11 ILE B CA 1
ATOM 2662 C C . ILE B 1 11 ? -7.348 -5.426 -27.047 1 98.81 11 ILE B C 1
ATOM 2664 O O . ILE B 1 11 ? -8.211 -6.297 -27.203 1 98.81 11 ILE B O 1
ATOM 2668 N N . ASP B 1 12 ? -6.766 -4.754 -28.031 1 98.5 12 ASP B N 1
ATOM 2669 C CA . ASP B 1 12 ? -7.242 -4.895 -29.406 1 98.5 12 ASP B CA 1
ATOM 2670 C C . ASP B 1 12 ? -6.59 -6.094 -30.094 1 98.5 12 ASP B C 1
ATOM 2672 O O . ASP B 1 12 ? -6.828 -6.344 -31.266 1 98.5 12 ASP B O 1
ATOM 2676 N N . GLY B 1 13 ? -5.66 -6.797 -29.438 1 98.19 13 GLY B N 1
ATOM 2677 C CA . GLY B 1 13 ? -5.168 -8.055 -29.953 1 98.19 13 GLY B CA 1
ATOM 2678 C C . GLY B 1 13 ? -3.674 -8.055 -30.219 1 98.19 13 GLY B C 1
ATOM 2679 O O . GLY B 1 13 ? -3.107 -9.062 -30.641 1 98.19 13 GLY B O 1
ATOM 2680 N N . LYS B 1 14 ? -2.998 -6.953 -29.812 1 98.31 14 LYS B N 1
ATOM 2681 C CA . LYS B 1 14 ? -1.561 -6.852 -30.062 1 98.31 14 LYS B CA 1
ATOM 2682 C C . LYS B 1 14 ? -0.781 -7.773 -29.125 1 98.31 14 LYS B C 1
ATOM 2684 O O . LYS B 1 14 ? -1.072 -7.844 -27.938 1 98.31 14 LYS B O 1
ATOM 2689 N N . ILE B 1 15 ? 0.149 -8.477 -29.719 1 98.38 15 ILE B N 1
ATOM 2690 C CA . ILE B 1 15 ? 1.191 -9.148 -28.953 1 98.38 15 ILE B CA 1
ATOM 2691 C C . ILE B 1 15 ? 2.43 -8.258 -28.875 1 98.38 15 ILE B C 1
ATOM 2693 O O . ILE B 1 15 ? 3.049 -7.953 -29.891 1 98.38 15 ILE B O 1
ATOM 2697 N N . ILE B 1 16 ? 2.809 -7.879 -27.75 1 98.56 16 ILE B N 1
ATOM 2698 C CA . ILE B 1 16 ? 3.895 -6.91 -27.641 1 98.56 16 ILE B CA 1
ATOM 2699 C C . ILE B 1 16 ? 5.215 -7.578 -28.016 1 98.56 16 ILE B C 1
ATOM 2701 O O . ILE B 1 16 ? 5.398 -8.773 -27.797 1 98.56 16 ILE B O 1
ATOM 2705 N N . SER B 1 17 ? 6.129 -6.828 -28.547 1 98.38 17 SER B N 1
ATOM 2706 C CA . SER B 1 17 ? 7.441 -7.332 -28.938 1 98.38 17 SER B CA 1
ATOM 2707 C C . SER B 1 17 ? 8.336 -7.551 -27.719 1 98.38 17 SER B C 1
ATOM 2709 O O . SER B 1 17 ? 7.988 -7.137 -26.609 1 98.38 17 SER B O 1
ATOM 2711 N N . ASN B 1 18 ? 9.406 -8.211 -27.938 1 97.81 18 ASN B N 1
ATOM 2712 C CA . ASN B 1 18 ? 10.383 -8.375 -26.859 1 97.81 18 ASN B CA 1
ATOM 2713 C C . ASN B 1 18 ? 10.969 -7.035 -26.422 1 97.81 18 ASN B C 1
ATOM 2715 O O . ASN B 1 18 ? 11.281 -6.844 -25.25 1 97.81 18 ASN B O 1
ATOM 2719 N N . GLU B 1 19 ? 11.07 -6.18 -27.391 1 98 19 GLU B N 1
ATOM 2720 C CA . GLU B 1 19 ? 11.57 -4.844 -27.078 1 98 19 GLU B CA 1
ATOM 2721 C C . GLU B 1 19 ? 10.617 -4.094 -26.156 1 98 19 GLU B C 1
ATOM 2723 O O . GLU B 1 19 ? 11.039 -3.475 -25.188 1 98 19 GLU B O 1
ATOM 2728 N N . GLU B 1 20 ? 9.383 -4.145 -26.5 1 98.56 20 GLU B N 1
ATOM 2729 C CA . GLU B 1 20 ? 8.367 -3.516 -25.656 1 98.56 20 GLU B CA 1
ATOM 2730 C C . GLU B 1 20 ? 8.312 -4.168 -24.281 1 98.56 20 GLU B C 1
ATOM 2732 O O . GLU B 1 20 ? 8.156 -3.479 -23.266 1 98.56 20 GLU B O 1
ATOM 2737 N N . ALA B 1 21 ? 8.445 -5.48 -24.25 1 98.81 21 ALA B N 1
ATOM 2738 C CA . ALA B 1 21 ? 8.445 -6.223 -23 1 98.81 21 ALA B CA 1
ATOM 2739 C C . ALA B 1 21 ? 9.602 -5.793 -22.094 1 98.81 21 ALA B C 1
ATOM 2741 O O . ALA B 1 21 ? 9.414 -5.52 -20.922 1 98.81 21 ALA B O 1
ATOM 2742 N N . LEU B 1 22 ? 10.781 -5.738 -22.703 1 98.75 22 LEU B N 1
ATOM 2743 C CA . LEU B 1 22 ? 11.953 -5.32 -21.953 1 98.75 22 LEU B CA 1
ATOM 2744 C C . LEU B 1 22 ? 11.828 -3.869 -21.5 1 98.75 22 LEU B C 1
ATOM 2746 O O . LEU B 1 22 ? 12.305 -3.498 -20.422 1 98.75 22 LEU B O 1
ATOM 2750 N N . ALA B 1 23 ? 11.156 -3.035 -22.328 1 98.69 23 ALA B N 1
ATOM 2751 C CA . ALA B 1 23 ? 10.922 -1.64 -21.953 1 98.69 23 ALA B CA 1
ATOM 2752 C C . ALA B 1 23 ? 10.07 -1.532 -20.703 1 98.69 23 ALA B C 1
ATOM 2754 O O . ALA B 1 23 ? 10.266 -0.625 -19.891 1 98.69 23 ALA B O 1
ATOM 2755 N N . ILE B 1 24 ? 9.148 -2.441 -20.5 1 98.88 24 ILE B N 1
ATOM 2756 C CA . ILE B 1 24 ? 8.32 -2.475 -19.312 1 98.88 24 ILE B CA 1
ATOM 2757 C C . ILE B 1 24 ? 9.195 -2.74 -18.078 1 98.88 24 ILE B C 1
ATOM 2759 O O . ILE B 1 24 ? 9.148 -1.989 -17.109 1 98.88 24 ILE B O 1
ATOM 2763 N N . LEU B 1 25 ? 10.094 -3.748 -18.156 1 98.81 25 LEU B N 1
ATOM 2764 C CA . LEU B 1 25 ? 10.93 -4.121 -17.016 1 98.81 25 LEU B CA 1
ATOM 2765 C C . LEU B 1 25 ? 11.977 -3.047 -16.75 1 98.81 25 LEU B C 1
ATOM 2767 O O . LEU B 1 25 ? 12.398 -2.863 -15.602 1 98.81 25 LEU B O 1
ATOM 2771 N N . ASN B 1 26 ? 12.352 -2.301 -17.797 1 98.5 26 ASN B N 1
ATOM 2772 C CA . ASN B 1 26 ? 13.406 -1.298 -17.672 1 98.5 26 ASN B CA 1
ATOM 2773 C C . ASN B 1 26 ? 12.828 0.096 -17.453 1 98.5 26 ASN B C 1
ATOM 2775 O O . ASN B 1 26 ? 13.57 1.075 -17.359 1 98.5 26 ASN B O 1
ATOM 2779 N N . SER B 1 27 ? 11.531 0.216 -17.375 1 98.5 27 SER B N 1
ATOM 2780 C CA . SER B 1 27 ? 10.93 1.531 -17.188 1 98.5 27 SER B CA 1
ATOM 2781 C C . SER B 1 27 ? 11.414 2.188 -15.898 1 98.5 27 SER B C 1
ATOM 2783 O O . SER B 1 27 ? 11.773 1.497 -14.945 1 98.5 27 SER B O 1
ATOM 2785 N N . LYS B 1 28 ? 11.461 3.523 -15.898 1 97.69 28 LYS B N 1
ATOM 2786 C CA . LYS B 1 28 ? 11.867 4.273 -14.711 1 97.69 28 LYS B CA 1
ATOM 2787 C C . LYS B 1 28 ? 10.836 4.141 -13.602 1 97.69 28 LYS B C 1
ATOM 2789 O O . LYS B 1 28 ? 9.633 4.031 -13.867 1 97.69 28 LYS B O 1
ATOM 2794 N N . ASP B 1 29 ? 11.289 4.203 -12.406 1 97.56 29 ASP B N 1
ATOM 2795 C CA . ASP B 1 29 ? 10.398 4.152 -11.25 1 97.56 29 ASP B CA 1
ATOM 2796 C C . ASP B 1 29 ? 9.383 5.285 -11.289 1 97.56 29 ASP B C 1
ATOM 2798 O O . ASP B 1 29 ? 8.25 5.129 -10.82 1 97.56 29 ASP B O 1
ATOM 2802 N N . ASP B 1 30 ? 9.75 6.367 -11.914 1 97.25 30 ASP B N 1
ATOM 2803 C CA . ASP B 1 30 ? 8.867 7.527 -11.984 1 97.25 30 ASP B CA 1
ATOM 2804 C C . ASP B 1 30 ? 7.688 7.266 -12.914 1 97.25 30 ASP B C 1
ATOM 2806 O O . ASP B 1 30 ? 6.719 8.023 -12.93 1 97.25 30 ASP B O 1
ATOM 2810 N N . GLU B 1 31 ? 7.73 6.172 -13.664 1 98.12 31 GLU B N 1
ATOM 2811 C CA . GLU B 1 31 ? 6.676 5.836 -14.609 1 98.12 31 GLU B CA 1
ATOM 2812 C C . GLU B 1 31 ? 5.797 4.707 -14.078 1 98.12 31 GLU B C 1
ATOM 2814 O O . GLU B 1 31 ? 4.934 4.195 -14.797 1 98.12 31 GLU B O 1
ATOM 2819 N N . LEU B 1 32 ? 6.016 4.332 -12.852 1 98.62 32 LEU B N 1
ATOM 2820 C CA . LEU B 1 32 ? 5.383 3.141 -12.297 1 98.62 32 LEU B CA 1
ATOM 2821 C C . LEU B 1 32 ? 3.863 3.264 -12.336 1 98.62 32 LEU B C 1
ATOM 2823 O O . LEU B 1 32 ? 3.17 2.314 -12.711 1 98.62 32 LEU B O 1
ATOM 2827 N N . LEU B 1 33 ? 3.312 4.441 -11.977 1 98.69 33 LEU B N 1
ATOM 2828 C CA . LEU B 1 33 ? 1.864 4.609 -11.961 1 98.69 33 LEU B CA 1
ATOM 2829 C C . LEU B 1 33 ? 1.292 4.527 -13.367 1 98.69 33 LEU B C 1
ATOM 2831 O O . LEU B 1 33 ? 0.201 3.99 -13.57 1 98.69 33 LEU B O 1
ATOM 2835 N N . GLN B 1 34 ? 2.031 5.059 -14.32 1 98.62 34 GLN B N 1
ATOM 2836 C CA . GLN B 1 34 ? 1.599 4.961 -15.711 1 98.62 34 GLN B CA 1
ATOM 2837 C C . GLN B 1 34 ? 1.581 3.508 -16.188 1 98.62 34 GLN B C 1
ATOM 2839 O O . GLN B 1 34 ? 0.636 3.076 -16.844 1 98.62 34 GLN B O 1
ATOM 2844 N N . LEU B 1 35 ? 2.666 2.828 -15.82 1 98.88 35 LEU B N 1
ATOM 2845 C CA . LEU B 1 35 ? 2.768 1.418 -16.172 1 98.88 35 LEU B CA 1
ATOM 2846 C C . LEU B 1 35 ? 1.626 0.617 -15.562 1 98.88 35 LEU B C 1
ATOM 2848 O O . LEU B 1 35 ? 0.961 -0.158 -16.25 1 98.88 35 LEU B O 1
ATOM 2852 N N . MET B 1 36 ? 1.338 0.837 -14.297 1 98.88 36 MET B N 1
ATOM 2853 C CA . MET B 1 36 ? 0.296 0.095 -13.586 1 98.88 36 MET B CA 1
ATOM 2854 C C . MET B 1 36 ? -1.088 0.482 -14.102 1 98.88 36 MET B C 1
ATOM 2856 O O . MET B 1 36 ? -1.995 -0.351 -14.141 1 98.88 36 MET B O 1
ATOM 2860 N N . ASP B 1 37 ? -1.225 1.757 -14.508 1 98.69 37 ASP B N 1
ATOM 2861 C CA . ASP B 1 37 ? -2.488 2.193 -15.094 1 98.69 37 ASP B CA 1
ATOM 2862 C C . ASP B 1 37 ? -2.775 1.446 -16.391 1 98.69 37 ASP B C 1
ATOM 2864 O O . ASP B 1 37 ? -3.916 1.06 -16.656 1 98.69 37 ASP B O 1
ATOM 2868 N N . GLY B 1 38 ? -1.74 1.316 -17.203 1 98.81 38 GLY B N 1
ATOM 2869 C CA . GLY B 1 38 ? -1.896 0.515 -18.406 1 98.81 38 GLY B CA 1
ATOM 2870 C C . GLY B 1 38 ? -2.264 -0.928 -18.125 1 98.81 38 GLY B C 1
ATOM 2871 O O . GLY B 1 38 ? -3.17 -1.48 -18.75 1 98.81 38 GLY B O 1
ATOM 2872 N N . ALA B 1 39 ? -1.564 -1.556 -17.188 1 98.94 39 ALA B N 1
ATOM 2873 C CA . ALA B 1 39 ? -1.874 -2.93 -16.797 1 98.94 39 ALA B CA 1
ATOM 2874 C C . ALA B 1 39 ? -3.312 -3.049 -16.297 1 98.94 39 ALA B C 1
ATOM 2876 O O . ALA B 1 39 ? -4 -4.023 -16.609 1 98.94 39 ALA B O 1
ATOM 2877 N N . PHE B 1 40 ? -3.762 -2.02 -15.555 1 98.88 40 PHE B N 1
ATOM 2878 C CA . PHE B 1 40 ? -5.117 -2.004 -15.016 1 98.88 40 PHE B CA 1
ATOM 2879 C C . PHE B 1 40 ? -6.145 -1.914 -16.141 1 98.88 40 PHE B C 1
ATOM 2881 O O . PHE B 1 40 ? -7.211 -2.523 -16.062 1 98.88 40 PHE B O 1
ATOM 2888 N N . ALA B 1 41 ? -5.805 -1.093 -17.141 1 98.88 41 ALA B N 1
ATOM 2889 C CA . ALA B 1 41 ? -6.711 -0.996 -18.281 1 98.88 41 ALA B CA 1
ATOM 2890 C C . ALA B 1 41 ? -6.973 -2.369 -18.891 1 98.88 41 ALA B C 1
ATOM 2892 O O . ALA B 1 41 ? -8.117 -2.711 -19.203 1 98.88 41 ALA B O 1
ATOM 2893 N N . ILE B 1 42 ? -5.945 -3.164 -19.031 1 98.88 42 ILE B N 1
ATOM 2894 C CA . ILE B 1 42 ? -6.078 -4.504 -19.594 1 98.88 42 ILE B CA 1
ATOM 2895 C C . ILE B 1 42 ? -6.875 -5.387 -18.641 1 98.88 42 ILE B C 1
ATOM 2897 O O . ILE B 1 42 ? -7.852 -6.023 -19.031 1 98.88 42 ILE B O 1
ATOM 2901 N N . ARG B 1 43 ? -6.422 -5.348 -17.375 1 98.56 43 ARG B N 1
ATOM 2902 C CA . ARG B 1 43 ? -7.055 -6.168 -16.359 1 98.56 43 ARG B CA 1
ATOM 2903 C C . ARG B 1 43 ? -8.539 -5.84 -16.219 1 98.56 43 ARG B C 1
ATOM 2905 O O . ARG B 1 43 ? -9.375 -6.738 -16.141 1 98.56 43 ARG B O 1
ATOM 2912 N N . ARG B 1 44 ? -8.875 -4.59 -16.156 1 98.44 44 ARG B N 1
ATOM 2913 C CA . ARG B 1 44 ? -10.258 -4.145 -15.992 1 98.44 44 ARG B CA 1
ATOM 2914 C C . ARG B 1 44 ? -11.117 -4.57 -17.172 1 98.44 44 ARG B C 1
ATOM 2916 O O . ARG B 1 44 ? -12.289 -4.926 -17.016 1 98.44 44 ARG B O 1
ATOM 2923 N N . HIS B 1 45 ? -10.578 -4.543 -18.328 1 98.69 45 HIS B N 1
ATOM 2924 C CA . HIS B 1 45 ? -11.305 -4.918 -19.547 1 98.69 45 HIS B CA 1
ATOM 2925 C C . HIS B 1 45 ? -11.766 -6.367 -19.484 1 98.69 45 HIS B C 1
ATOM 2927 O O . HIS B 1 45 ? -12.914 -6.672 -19.828 1 98.69 45 HIS B O 1
ATOM 2933 N N . TYR B 1 46 ? -10.953 -7.258 -18.969 1 98.5 46 TYR B N 1
ATOM 2934 C CA . TYR B 1 46 ? -11.242 -8.68 -19.047 1 98.5 46 TYR B CA 1
ATOM 2935 C C . TYR B 1 46 ? -11.82 -9.203 -17.734 1 98.5 46 TYR B C 1
ATOM 2937 O O . TYR B 1 46 ? -12.625 -10.141 -17.734 1 98.5 46 TYR B O 1
ATOM 2945 N N . TYR B 1 47 ? -11.445 -8.547 -16.594 1 98 47 TYR B N 1
ATOM 2946 C CA . TYR B 1 47 ? -11.773 -9.156 -15.312 1 98 47 TYR B CA 1
ATOM 2947 C C . TYR B 1 47 ? -12.484 -8.156 -14.406 1 98 47 TYR B C 1
ATOM 2949 O O . TYR B 1 47 ? -12.906 -8.5 -13.297 1 98 47 TYR B O 1
ATOM 2957 N N . GLY B 1 48 ? -12.633 -6.883 -14.922 1 98.12 48 GLY B N 1
ATOM 2958 C CA . GLY B 1 48 ? -13.164 -5.867 -14.023 1 98.12 48 GLY B CA 1
ATOM 2959 C C . GLY B 1 48 ? -12.344 -5.707 -12.758 1 98.12 48 GLY B C 1
ATOM 2960 O O . GLY B 1 48 ? -11.117 -5.645 -12.805 1 98.12 48 GLY B O 1
ATOM 2961 N N . LYS B 1 49 ? -12.977 -5.637 -11.602 1 98 49 LYS B N 1
ATOM 2962 C CA . LYS B 1 49 ? -12.297 -5.438 -10.328 1 98 49 LYS B CA 1
ATOM 2963 C C . LYS B 1 49 ? -12.453 -6.66 -9.43 1 98 49 LYS B C 1
ATOM 2965 O O . LYS B 1 49 ? -12.242 -6.574 -8.211 1 98 49 LYS B O 1
ATOM 2970 N N . LYS B 1 50 ? -12.844 -7.746 -9.938 1 98.06 50 LYS B N 1
ATOM 2971 C CA . LYS B 1 50 ? -12.992 -8.984 -9.188 1 98.06 50 LYS B CA 1
ATOM 2972 C C . LYS B 1 50 ? -11.641 -9.633 -8.914 1 98.06 50 LYS B C 1
ATOM 2974 O O . LYS B 1 50 ? -10.766 -9.641 -9.781 1 98.06 50 LYS B O 1
ATOM 2979 N N . VAL B 1 51 ? -11.531 -10.133 -7.703 1 98.62 51 VAL B N 1
ATOM 2980 C CA . VAL B 1 51 ? -10.297 -10.797 -7.305 1 98.62 51 VAL B CA 1
ATOM 2981 C C . VAL B 1 51 ? -10.609 -12.227 -6.852 1 98.62 51 VAL B C 1
ATOM 2983 O O . VAL B 1 51 ? -11.484 -12.438 -6.004 1 98.62 51 VAL B O 1
ATOM 2986 N N . LYS B 1 52 ? -9.922 -13.156 -7.414 1 98.31 52 LYS B N 1
ATOM 2987 C CA . LYS B 1 52 ? -10.047 -14.555 -7.012 1 98.31 52 LYS B CA 1
ATOM 2988 C C . LYS B 1 52 ? -9.156 -14.859 -5.816 1 98.31 52 LYS B C 1
ATOM 2990 O O . LYS B 1 52 ? -7.973 -14.523 -5.812 1 98.31 52 LYS B O 1
ATOM 2995 N N . LEU B 1 53 ? -9.781 -15.469 -4.848 1 98.12 53 LEU B N 1
ATOM 2996 C CA . LEU B 1 53 ? -9.023 -15.867 -3.666 1 98.12 53 LEU B CA 1
ATOM 2997 C C . LEU B 1 53 ? -8.734 -17.359 -3.697 1 98.12 53 LEU B C 1
ATOM 2999 O O . LEU B 1 53 ? -9.594 -18.172 -4.066 1 98.12 53 LEU B O 1
ATOM 3003 N N . ASN B 1 54 ? -7.492 -17.688 -3.381 1 97.88 54 ASN B N 1
ATOM 3004 C CA . ASN B 1 54 ? -7.027 -19.062 -3.332 1 97.88 54 ASN B CA 1
ATOM 3005 C C . ASN B 1 54 ? -6.457 -19.406 -1.96 1 97.88 54 ASN B C 1
ATOM 3007 O O . ASN B 1 54 ? -5.887 -18.562 -1.283 1 97.88 54 ASN B O 1
ATOM 3011 N N . MET B 1 55 ? -6.602 -20.609 -1.597 1 97.31 55 MET B N 1
ATOM 3012 C CA . MET B 1 55 ? -5.992 -21.141 -0.379 1 97.31 55 MET B CA 1
ATOM 3013 C C . MET B 1 55 ? -5.262 -22.453 -0.66 1 97.31 55 MET B C 1
ATOM 3015 O O . MET B 1 55 ? -5.754 -23.297 -1.408 1 97.31 55 MET B O 1
ATOM 3019 N N . ILE B 1 56 ? -4.137 -22.578 -0.06 1 97.12 56 ILE B N 1
ATOM 3020 C CA . ILE B 1 56 ? -3.322 -23.766 -0.263 1 97.12 56 ILE B CA 1
ATOM 3021 C C . ILE B 1 56 ? -3.523 -24.734 0.903 1 97.12 56 ILE B C 1
ATOM 3023 O O . ILE B 1 56 ? -3.574 -24.312 2.062 1 97.12 56 ILE B O 1
ATOM 3027 N N . MET B 1 57 ? -3.711 -25.906 0.638 1 97.06 57 MET B N 1
ATOM 3028 C CA . MET B 1 57 ? -3.562 -27.016 1.574 1 97.06 57 MET B CA 1
ATOM 3029 C C . MET B 1 57 ? -2.328 -27.844 1.242 1 97.06 57 MET B C 1
ATOM 3031 O O . MET B 1 57 ? -2.281 -28.5 0.204 1 97.06 57 MET B O 1
ATOM 3035 N N . ASN B 1 58 ? -1.333 -27.766 2.121 1 97 58 ASN B N 1
ATOM 3036 C CA . ASN B 1 58 ? -0.142 -28.578 1.948 1 97 58 ASN B CA 1
ATOM 3037 C C . ASN B 1 58 ? -0.402 -30.031 2.342 1 97 58 ASN B C 1
ATOM 3039 O O . ASN B 1 58 ? -0.26 -30.406 3.51 1 97 58 ASN B O 1
ATOM 3043 N N . ALA B 1 59 ? -0.69 -30.859 1.388 1 97.94 59 ALA B N 1
ATOM 3044 C CA . ALA B 1 59 ? -1.179 -32.219 1.641 1 97.94 59 ALA B CA 1
ATOM 3045 C C . ALA B 1 59 ? -0.027 -33.156 1.954 1 97.94 59 ALA B C 1
ATOM 3047 O O . ALA B 1 59 ? -0.243 -34.25 2.473 1 97.94 59 ALA B O 1
ATOM 3048 N N . LYS B 1 60 ? 1.087 -32.781 1.562 1 97.56 60 LYS B N 1
ATOM 3049 C CA . LYS B 1 60 ? 2.326 -33.5 1.857 1 97.56 60 LYS B CA 1
ATOM 3050 C C . LYS B 1 60 ? 3.502 -32.531 1.976 1 97.56 60 LYS B C 1
ATOM 3052 O O . LYS B 1 60 ? 3.701 -31.688 1.107 1 97.56 60 LYS B O 1
ATOM 3057 N N . SER B 1 61 ? 4.273 -32.688 3.035 1 96.25 61 SER B N 1
ATOM 3058 C CA . SER B 1 61 ? 5.352 -31.734 3.283 1 96.25 61 SER B CA 1
ATOM 3059 C C . SER B 1 61 ? 6.691 -32.438 3.443 1 96.25 61 SER B C 1
ATOM 3061 O O . SER B 1 61 ? 6.809 -33.406 4.223 1 96.25 61 SER B O 1
ATOM 3063 N N . GLY B 1 62 ? 7.586 -31.906 2.686 1 94.12 62 GLY B N 1
ATOM 3064 C CA . GLY B 1 62 ? 8.93 -32.438 2.783 1 94.12 62 GLY B CA 1
ATOM 3065 C C . GLY B 1 62 ? 9.117 -33.719 1.991 1 94.12 62 GLY B C 1
ATOM 3066 O O . GLY B 1 62 ? 8.375 -34 1.045 1 94.12 62 GLY B O 1
ATOM 3067 N N . TYR B 1 63 ? 10.273 -34.375 2.16 1 91.06 63 TYR B N 1
ATOM 3068 C CA . TYR B 1 63 ? 10.633 -35.656 1.571 1 91.06 63 TYR B CA 1
ATOM 3069 C C . TYR B 1 63 ? 10.633 -35.594 0.049 1 91.06 63 TYR B C 1
ATOM 3071 O O . TYR B 1 63 ? 10.328 -36.562 -0.63 1 91.06 63 TYR B O 1
ATOM 3079 N N . CYS B 1 64 ? 10.75 -34.438 -0.499 1 96.62 64 CYS B N 1
ATOM 3080 C CA . CYS B 1 64 ? 10.805 -34.312 -1.951 1 96.62 64 CYS B CA 1
ATOM 3081 C C . CYS B 1 64 ? 12.164 -34.75 -2.486 1 96.62 64 CYS B C 1
ATOM 3083 O O . CYS B 1 64 ? 13.203 -34.25 -2.041 1 96.62 64 CYS B O 1
ATOM 3085 N N . PRO B 1 65 ? 12.133 -35.688 -3.367 1 97.19 65 PRO B N 1
ATOM 3086 C CA . PRO B 1 65 ? 13.398 -36.188 -3.891 1 97.19 65 PRO B CA 1
ATOM 3087 C C . PRO B 1 65 ? 14.062 -35.25 -4.883 1 97.19 65 PRO B C 1
ATOM 3089 O O . PRO B 1 65 ? 15.195 -35.469 -5.301 1 97.19 65 PRO B O 1
ATOM 3092 N N . GLU B 1 66 ? 13.422 -34.156 -5.27 1 97.88 66 GLU B N 1
ATOM 3093 C CA . GLU B 1 66 ? 13.93 -33.219 -6.266 1 97.88 66 GLU B CA 1
ATOM 3094 C C . GLU B 1 66 ? 14.922 -32.219 -5.645 1 97.88 66 GLU B C 1
ATOM 3096 O O . GLU B 1 66 ? 14.992 -32.094 -4.422 1 97.88 66 GLU B O 1
ATOM 3101 N N . ASP B 1 67 ? 15.648 -31.484 -6.473 1 98 67 ASP B N 1
ATOM 3102 C CA . ASP B 1 67 ? 16.734 -30.641 -5.973 1 98 67 ASP B CA 1
ATOM 3103 C C . ASP B 1 67 ? 16.484 -29.188 -6.324 1 98 67 ASP B C 1
ATOM 3105 O O . ASP B 1 67 ? 17.438 -28.422 -6.559 1 98 67 ASP B O 1
ATOM 3109 N N . CYS B 1 68 ? 15.281 -28.812 -6.457 1 97.94 68 CYS B N 1
ATOM 3110 C CA . CYS B 1 68 ? 14.953 -27.438 -6.816 1 97.94 68 CYS B CA 1
ATOM 3111 C C . CYS B 1 68 ? 15.602 -26.453 -5.852 1 97.94 68 CYS B C 1
ATOM 3113 O O . CYS B 1 68 ? 15.367 -26.531 -4.641 1 97.94 68 CYS B O 1
ATOM 3115 N N . GLY B 1 69 ? 16.266 -25.5 -6.309 1 97.56 69 GLY B N 1
ATOM 3116 C CA . GLY B 1 69 ? 17.141 -24.641 -5.535 1 97.56 69 GLY B CA 1
ATOM 3117 C C . GLY B 1 69 ? 16.375 -23.641 -4.676 1 97.56 69 GLY B C 1
ATOM 3118 O O . GLY B 1 69 ? 16.906 -23.141 -3.689 1 97.56 69 GLY B O 1
ATOM 3119 N N . TYR B 1 70 ? 15.117 -23.344 -5.023 1 97.31 70 TYR B N 1
ATOM 3120 C CA . TYR B 1 70 ? 14.328 -22.359 -4.289 1 97.31 70 TYR B CA 1
ATOM 3121 C C . TYR B 1 70 ? 13.523 -23.031 -3.178 1 97.31 70 TYR B C 1
ATOM 3123 O O . TYR B 1 70 ? 12.969 -22.359 -2.311 1 97.31 70 TYR B O 1
ATOM 3131 N N . CYS B 1 71 ? 13.414 -24.297 -3.104 1 97.38 71 CYS B N 1
ATOM 3132 C CA . CYS B 1 71 ? 12.398 -25 -2.326 1 97.38 71 CYS B CA 1
ATOM 3133 C C . CYS B 1 71 ? 12.984 -25.562 -1.036 1 97.38 71 CYS B C 1
ATOM 3135 O O . CYS B 1 71 ? 13.906 -26.375 -1.069 1 97.38 71 CYS B O 1
ATOM 3137 N N . SER B 1 72 ? 12.398 -25.25 0.05 1 96.75 72 SER B N 1
ATOM 3138 C CA . SER B 1 72 ? 12.867 -25.734 1.345 1 96.75 72 SER B CA 1
ATOM 3139 C C . SER B 1 72 ? 12.508 -27.203 1.542 1 96.75 72 SER B C 1
ATOM 3141 O O . SER B 1 72 ? 13 -27.844 2.467 1 96.75 72 SER B O 1
ATOM 3143 N N . GLN B 1 73 ? 11.664 -27.719 0.704 1 96.56 73 GLN B N 1
ATOM 3144 C CA . GLN B 1 73 ? 11.273 -29.109 0.803 1 96.56 73 GLN B CA 1
ATOM 3145 C C . GLN B 1 73 ? 12.172 -30 -0.043 1 96.56 73 GLN B C 1
ATOM 3147 O O . GLN B 1 73 ? 12.031 -31.234 -0.042 1 96.56 73 GLN B O 1
ATOM 3152 N N . SER B 1 74 ? 13.062 -29.422 -0.831 1 96.19 74 SER B N 1
ATOM 3153 C CA . SER B 1 74 ? 13.992 -30.125 -1.702 1 96.19 74 SER B CA 1
ATOM 3154 C C . SER B 1 74 ? 14.852 -31.109 -0.909 1 96.19 74 SER B C 1
ATOM 3156 O O . SER B 1 74 ? 15.211 -30.828 0.241 1 96.19 74 SER B O 1
ATOM 3158 N N . SER B 1 75 ? 15.273 -32.156 -1.542 1 95.5 75 SER B N 1
ATOM 3159 C CA . SER B 1 75 ? 16.156 -33.156 -0.933 1 95.5 75 SER B CA 1
ATOM 3160 C C . SER B 1 75 ? 17.516 -32.562 -0.595 1 95.5 75 SER B C 1
ATOM 3162 O O . SER B 1 75 ? 18.25 -33.094 0.224 1 95.5 75 SER B O 1
ATOM 3164 N N . LYS B 1 76 ? 17.828 -31.453 -1.169 1 96.75 76 LYS B N 1
ATOM 3165 C CA . LYS B 1 76 ? 19.125 -30.828 -0.971 1 96.75 76 LYS B CA 1
ATOM 3166 C C . LYS B 1 76 ? 19.062 -29.734 0.078 1 96.75 76 LYS B C 1
ATOM 3168 O O . LYS B 1 76 ? 20.094 -29.188 0.49 1 96.75 76 LYS B O 1
ATOM 3173 N N . SER B 1 77 ? 17.875 -29.391 0.493 1 96.81 77 SER B N 1
ATOM 3174 C CA . SER B 1 77 ? 17.688 -28.312 1.456 1 96.81 77 SER B CA 1
ATOM 3175 C C . SER B 1 77 ? 17.984 -28.781 2.877 1 96.81 77 SER B C 1
ATOM 3177 O O . SER B 1 77 ? 17.641 -29.922 3.246 1 96.81 77 SER B O 1
ATOM 3179 N N . THR B 1 78 ? 18.547 -27.875 3.691 1 97.06 78 THR B N 1
ATOM 3180 C CA . THR B 1 78 ? 18.75 -28.141 5.109 1 97.06 78 THR B CA 1
ATOM 3181 C C . THR B 1 78 ? 17.812 -27.281 5.961 1 97.06 78 THR B C 1
ATOM 3183 O O . THR B 1 78 ? 17.969 -27.219 7.184 1 97.06 78 THR B O 1
ATOM 3186 N N . ALA B 1 79 ? 16.922 -26.594 5.25 1 95.94 79 ALA B N 1
ATOM 3187 C CA . ALA B 1 79 ? 15.969 -25.734 5.965 1 95.94 79 ALA B CA 1
ATOM 3188 C C . ALA B 1 79 ? 15.094 -26.547 6.906 1 95.94 79 ALA B C 1
ATOM 3190 O O . ALA B 1 79 ? 14.617 -27.625 6.543 1 95.94 79 ALA B O 1
ATOM 3191 N N . PRO B 1 80 ? 14.961 -26.031 8.102 1 95.62 80 PRO B N 1
ATOM 3192 C CA . PRO B 1 80 ? 14.047 -26.719 9.008 1 95.62 80 PRO B CA 1
ATOM 3193 C C . PRO B 1 80 ? 12.586 -26.547 8.625 1 95.62 80 PRO B C 1
ATOM 3195 O O . PRO B 1 80 ? 12.07 -25.422 8.641 1 95.62 80 PRO B O 1
ATOM 3198 N N . ILE B 1 81 ? 11.938 -27.578 8.227 1 95.5 81 ILE B N 1
ATOM 3199 C CA . ILE B 1 81 ? 10.523 -27.531 7.891 1 95.5 81 ILE B CA 1
ATOM 3200 C C . ILE B 1 81 ? 9.789 -28.672 8.578 1 95.5 81 ILE B C 1
ATOM 3202 O O . ILE B 1 81 ? 10.406 -29.672 8.977 1 95.5 81 ILE B O 1
ATOM 3206 N N . GLU B 1 82 ? 8.516 -28.516 8.805 1 94.5 82 GLU B N 1
ATOM 3207 C CA . GLU B 1 82 ? 7.691 -29.641 9.25 1 94.5 82 GLU B CA 1
ATOM 3208 C C . GLU B 1 82 ? 7.531 -30.672 8.141 1 94.5 82 GLU B C 1
ATOM 3210 O O . GLU B 1 82 ? 7.254 -30.328 6.992 1 94.5 82 GLU B O 1
ATOM 3215 N N . LYS B 1 83 ? 7.766 -31.875 8.492 1 96.44 83 LYS B N 1
ATOM 3216 C CA . LYS B 1 83 ? 7.637 -32.969 7.523 1 96.44 83 LYS B CA 1
ATOM 3217 C C . LYS B 1 83 ? 6.543 -33.938 7.938 1 96.44 83 LYS B C 1
ATOM 3219 O O . LYS B 1 83 ? 6.441 -34.312 9.109 1 96.44 83 LYS B O 1
ATOM 3224 N N . TYR B 1 84 ? 5.684 -34.25 7.051 1 96.5 84 TYR B N 1
ATOM 3225 C CA . TYR B 1 84 ? 4.633 -35.25 7.289 1 96.5 84 TYR B CA 1
ATOM 3226 C C . TYR B 1 84 ? 4.188 -35.875 5.98 1 96.5 84 TYR B C 1
ATOM 3228 O O . TYR B 1 84 ? 4.316 -35.281 4.91 1 96.5 84 TYR B O 1
ATOM 3236 N N . PRO B 1 85 ? 3.758 -37.125 6.031 1 95.88 85 PRO B N 1
ATOM 3237 C CA . PRO B 1 85 ? 3.258 -37.812 4.832 1 95.88 85 PRO B CA 1
ATOM 3238 C C . PRO B 1 85 ? 1.918 -37.25 4.355 1 95.88 85 PRO B C 1
ATOM 3240 O O . PRO B 1 85 ? 1.404 -36.312 4.93 1 95.88 85 PRO B O 1
ATOM 3243 N N . PHE B 1 86 ? 1.409 -37.844 3.344 1 97.44 86 PHE B N 1
ATOM 3244 C CA . PHE B 1 86 ? 0.165 -37.375 2.744 1 97.44 86 PHE B CA 1
ATOM 3245 C C . PHE B 1 86 ? -0.971 -37.406 3.762 1 97.44 86 PHE B C 1
ATOM 3247 O O . PHE B 1 86 ? -1.207 -38.438 4.402 1 97.44 86 PHE B O 1
ATOM 3254 N N . ILE B 1 87 ? -1.663 -36.344 3.902 1 97.5 87 ILE B N 1
ATOM 3255 C CA . ILE B 1 87 ? -2.695 -36.219 4.926 1 97.5 87 ILE B CA 1
ATOM 3256 C C . ILE B 1 87 ? -3.947 -36.969 4.508 1 97.5 87 ILE B C 1
ATOM 3258 O O . ILE B 1 87 ? -4.039 -37.469 3.375 1 97.5 87 ILE B O 1
ATOM 3262 N N . THR B 1 88 ? -4.891 -37.062 5.41 1 97.69 88 THR B N 1
ATOM 3263 C CA . THR B 1 88 ? -6.102 -37.844 5.18 1 97.69 88 THR B CA 1
ATOM 3264 C C . THR B 1 88 ? -7.129 -37.062 4.395 1 97.69 88 THR B C 1
ATOM 3266 O O . THR B 1 88 ? -7.035 -35.812 4.32 1 97.69 88 THR B O 1
ATOM 3269 N N . LYS B 1 89 ? -8.062 -37.812 3.793 1 98.25 89 LYS B N 1
ATOM 3270 C CA . LYS B 1 89 ? -9.18 -37.156 3.107 1 98.25 89 LYS B CA 1
ATOM 3271 C C . LYS B 1 89 ? -9.914 -36.219 4.039 1 98.25 89 LYS B C 1
ATOM 3273 O O . LYS B 1 89 ? -10.305 -35.125 3.629 1 98.25 89 LYS B O 1
ATOM 3278 N N . GLU B 1 90 ? -10.055 -36.594 5.309 1 98.12 90 GLU B N 1
ATOM 3279 C CA . GLU B 1 90 ? -10.773 -35.812 6.293 1 98.12 90 GLU B CA 1
ATOM 3280 C C . GLU B 1 90 ? -10.078 -34.469 6.535 1 98.12 90 GLU B C 1
ATOM 3282 O O . GLU B 1 90 ? -10.727 -33.438 6.68 1 98.12 90 GLU B O 1
ATOM 3287 N N . GLU B 1 91 ? -8.82 -34.469 6.562 1 98.19 91 GLU B N 1
ATOM 3288 C CA . GLU B 1 91 ? -8.047 -33.25 6.746 1 98.19 91 GLU B CA 1
ATOM 3289 C C . GLU B 1 91 ? -8.195 -32.312 5.551 1 98.19 91 GLU B C 1
ATOM 3291 O O . GLU B 1 91 ? -8.289 -31.109 5.715 1 98.19 91 GLU B O 1
ATOM 3296 N N . ILE B 1 92 ? -8.18 -32.906 4.371 1 98.56 92 ILE B N 1
ATOM 3297 C CA . ILE B 1 92 ? -8.391 -32.125 3.16 1 98.56 92 ILE B CA 1
ATOM 3298 C C . ILE B 1 92 ? -9.773 -31.469 3.197 1 98.56 92 ILE B C 1
ATOM 3300 O O . ILE B 1 92 ? -9.906 -30.281 2.895 1 98.56 92 ILE B O 1
ATOM 3304 N N . LEU B 1 93 ? -10.766 -32.25 3.594 1 98.56 93 LEU B N 1
ATOM 3305 C CA . LEU B 1 93 ? -12.141 -31.75 3.646 1 98.56 93 LEU B CA 1
ATOM 3306 C C . LEU B 1 93 ? -12.266 -30.641 4.672 1 98.56 93 LEU B C 1
ATOM 3308 O O . LEU B 1 93 ? -13.008 -29.672 4.457 1 98.56 93 LEU B O 1
ATOM 3312 N N . ALA B 1 94 ? -11.555 -30.75 5.773 1 98.25 94 ALA B N 1
ATOM 3313 C CA . ALA B 1 94 ? -11.57 -29.719 6.793 1 98.25 94 ALA B CA 1
ATOM 3314 C C . ALA B 1 94 ? -11.023 -28.391 6.242 1 98.25 94 ALA B C 1
ATOM 3316 O O . ALA B 1 94 ? -11.539 -27.328 6.566 1 98.25 94 ALA B O 1
ATOM 3317 N N . GLY B 1 95 ? -9.969 -28.516 5.48 1 97.81 95 GLY B N 1
ATOM 3318 C CA . GLY B 1 95 ? -9.43 -27.328 4.836 1 97.81 95 GLY B CA 1
ATOM 3319 C C . GLY B 1 95 ? -10.383 -26.703 3.846 1 97.81 95 GLY B C 1
ATOM 3320 O O . GLY B 1 95 ? -10.484 -25.469 3.764 1 97.81 95 GLY B O 1
ATOM 3321 N N . ALA B 1 96 ? -11.07 -27.516 3.119 1 98.25 96 ALA B N 1
ATOM 3322 C CA . ALA B 1 96 ? -12.047 -27.031 2.146 1 98.25 96 ALA B CA 1
ATOM 3323 C C . ALA B 1 96 ? -13.164 -26.266 2.836 1 98.25 96 ALA B C 1
ATOM 3325 O O . ALA B 1 96 ? -13.633 -25.234 2.324 1 98.25 96 ALA B O 1
ATOM 3326 N N . LYS B 1 97 ? -13.609 -26.781 3.939 1 97.94 97 LYS B N 1
ATOM 3327 C CA . LYS B 1 97 ? -14.641 -26.094 4.711 1 97.94 97 LYS B CA 1
ATOM 3328 C C . LYS B 1 97 ? -14.164 -24.703 5.133 1 97.94 97 LYS B C 1
ATOM 3330 O O . LYS B 1 97 ? -14.93 -23.734 5.074 1 97.94 97 LYS B O 1
ATOM 3335 N N . ARG B 1 98 ? -12.945 -24.672 5.609 1 97 98 ARG B N 1
ATOM 3336 C CA . ARG B 1 98 ? -12.375 -23.391 6.008 1 97 98 ARG B CA 1
ATOM 3337 C C . ARG B 1 98 ? -12.336 -22.422 4.836 1 97 98 ARG B C 1
ATOM 3339 O O . ARG B 1 98 ? -12.633 -21.234 4.992 1 97 98 ARG B O 1
ATOM 3346 N N . ALA B 1 99 ? -11.891 -22.891 3.689 1 97.25 99 ALA B N 1
ATOM 3347 C CA . ALA B 1 99 ? -11.875 -22.062 2.488 1 97.25 99 ALA B CA 1
ATOM 3348 C C . ALA B 1 99 ? -13.266 -21.516 2.178 1 97.25 99 ALA B C 1
ATOM 3350 O O . ALA B 1 99 ? -13.438 -20.312 1.968 1 97.25 99 ALA B O 1
ATOM 3351 N N . PHE B 1 100 ? -14.25 -22.406 2.158 1 97.19 100 PHE B N 1
ATOM 3352 C CA . PHE B 1 100 ? -15.633 -22.031 1.867 1 97.19 100 PHE B CA 1
ATOM 3353 C C . PHE B 1 100 ? -16.109 -20.953 2.84 1 97.19 100 PHE B C 1
ATOM 3355 O O . PHE B 1 100 ? -16.641 -19.922 2.424 1 97.19 100 PHE B O 1
ATOM 3362 N N . ASP B 1 101 ? -15.852 -21.172 4.129 1 95.62 101 ASP B N 1
ATOM 3363 C CA . ASP B 1 101 ? -16.328 -20.281 5.188 1 95.62 101 ASP B CA 1
ATOM 3364 C C . ASP B 1 101 ? -15.672 -18.906 5.086 1 95.62 101 ASP B C 1
ATOM 3366 O O . ASP B 1 101 ? -16.234 -17.906 5.562 1 95.62 101 ASP B O 1
ATOM 3370 N N . ASN B 1 102 ? -14.562 -18.875 4.426 1 95.56 102 ASN B N 1
ATOM 3371 C CA . ASN B 1 102 ? -13.82 -17.625 4.34 1 95.56 102 ASN B CA 1
ATOM 3372 C C . ASN B 1 102 ? -13.93 -17 2.947 1 95.56 102 ASN B C 1
ATOM 3374 O O . ASN B 1 102 ? -13.094 -16.188 2.557 1 95.56 102 ASN B O 1
ATOM 3378 N N . LYS B 1 103 ? -14.852 -17.438 2.115 1 95.62 103 LYS B N 1
ATOM 3379 C CA . LYS B 1 103 ? -15.188 -16.891 0.809 1 95.62 103 LYS B CA 1
ATOM 3380 C C . LYS B 1 103 ? -14.031 -17.047 -0.172 1 95.62 103 LYS B C 1
ATOM 3382 O O . LYS B 1 103 ? -13.805 -16.188 -1.026 1 95.62 103 LYS B O 1
ATOM 3387 N N . ILE B 1 104 ? -13.281 -18.078 0.088 1 97.38 104 ILE B N 1
ATOM 3388 C CA . ILE B 1 104 ? -12.211 -18.453 -0.827 1 97.38 104 ILE B CA 1
ATOM 3389 C C . ILE B 1 104 ? -12.742 -19.422 -1.883 1 97.38 104 ILE B C 1
ATOM 3391 O O . ILE B 1 104 ? -13.164 -20.531 -1.558 1 97.38 104 ILE B O 1
ATOM 3395 N N . GLY B 1 105 ? -12.688 -19.031 -3.092 1 97.44 105 GLY B N 1
ATOM 3396 C CA . GLY B 1 105 ? -13.383 -19.766 -4.141 1 97.44 105 GLY B CA 1
ATOM 3397 C C . GLY B 1 105 ? -12.562 -20.906 -4.715 1 97.44 105 GLY B C 1
ATOM 3398 O O . GLY B 1 105 ? -13.109 -21.812 -5.344 1 97.44 105 GLY B O 1
ATOM 3399 N N . THR B 1 106 ? -11.227 -20.828 -4.539 1 98.31 106 THR B N 1
ATOM 3400 C CA . THR B 1 106 ? -10.359 -21.859 -5.094 1 98.31 106 THR B CA 1
ATOM 3401 C C . THR B 1 106 ? -9.523 -22.5 -3.996 1 98.31 106 THR B C 1
ATOM 3403 O O . THR B 1 106 ? -8.844 -21.812 -3.232 1 98.31 106 THR B O 1
ATOM 3406 N N . TYR B 1 107 ? -9.672 -23.797 -3.904 1 98.38 107 TYR B N 1
ATOM 3407 C CA . TYR B 1 107 ? -8.945 -24.609 -2.939 1 98.38 107 TYR B CA 1
ATOM 3408 C C . TYR B 1 107 ? -7.855 -25.422 -3.627 1 98.38 107 TYR B C 1
ATOM 3410 O O . TYR B 1 107 ? -8.141 -26.25 -4.504 1 98.38 107 TYR B O 1
ATOM 3418 N N . CYS B 1 108 ? -6.582 -25.188 -3.207 1 98.62 108 CYS B N 1
ATOM 3419 C CA . CYS B 1 108 ? -5.441 -25.812 -3.871 1 98.62 108 CYS B CA 1
ATOM 3420 C C . CYS B 1 108 ? -4.852 -26.922 -3.014 1 98.62 108 CYS B C 1
ATOM 3422 O O . CYS B 1 108 ? -4.348 -26.672 -1.918 1 98.62 108 CYS B O 1
ATOM 3424 N N . ILE B 1 109 ? -4.895 -28.094 -3.469 1 98.75 109 ILE B N 1
ATOM 3425 C CA . ILE B 1 109 ? -4.309 -29.25 -2.797 1 98.75 109 ILE B CA 1
ATOM 3426 C C . ILE B 1 109 ? -2.916 -29.531 -3.361 1 98.75 109 ILE B C 1
ATOM 3428 O O . ILE B 1 109 ? -2.779 -29.969 -4.504 1 98.75 109 ILE B O 1
ATOM 3432 N N . VAL B 1 110 ? -1.956 -29.281 -2.582 1 98.5 110 VAL B N 1
ATOM 3433 C CA . VAL B 1 110 ? -0.575 -29.297 -3.055 1 98.5 110 VAL B CA 1
ATOM 3434 C C . VAL B 1 110 ? 0.211 -30.375 -2.307 1 98.5 110 VAL B C 1
ATOM 3436 O O . VAL B 1 110 ? 0.024 -30.562 -1.103 1 98.5 110 VAL B O 1
ATOM 3439 N N . ALA B 1 111 ? 1.061 -31.078 -2.971 1 97.88 111 ALA B N 1
ATOM 3440 C CA . ALA B 1 111 ? 1.891 -32.094 -2.348 1 97.88 111 ALA B CA 1
ATOM 3441 C C . ALA B 1 111 ? 3.33 -32.031 -2.848 1 97.88 111 ALA B C 1
ATOM 3443 O O . ALA B 1 111 ? 3.57 -31.844 -4.043 1 97.88 111 ALA B O 1
ATOM 3444 N N . SER B 1 112 ? 4.242 -32.094 -1.918 1 97 112 SER B N 1
ATOM 3445 C CA . SER B 1 112 ? 5.648 -32.188 -2.303 1 97 112 SER B CA 1
ATOM 3446 C C . SER B 1 112 ? 5.969 -33.531 -2.967 1 97 112 SER B C 1
ATOM 3448 O O . SER B 1 112 ? 5.293 -34.531 -2.715 1 97 112 SER B O 1
ATOM 3450 N N . GLY B 1 113 ? 6.977 -33.531 -3.807 1 96 113 GLY B N 1
ATOM 3451 C CA . GLY B 1 113 ? 7.422 -34.75 -4.445 1 96 113 GLY B CA 1
ATOM 3452 C C . GLY B 1 113 ? 7.504 -34.625 -5.957 1 96 113 GLY B C 1
ATOM 3453 O O . GLY B 1 113 ? 7.07 -33.656 -6.535 1 96 113 GLY B O 1
ATOM 3454 N N . ARG B 1 114 ? 8.031 -35.656 -6.574 1 97 114 ARG B N 1
ATOM 3455 C CA . ARG B 1 114 ? 8.203 -35.688 -8.023 1 97 114 ARG B CA 1
ATOM 3456 C C . ARG B 1 114 ? 6.863 -35.844 -8.734 1 97 114 ARG B C 1
ATOM 3458 O O . ARG B 1 114 ? 6.629 -35.219 -9.766 1 97 114 ARG B O 1
ATOM 3465 N N . GLY B 1 115 ? 5.992 -36.688 -8.156 1 97.25 115 GLY B N 1
ATOM 3466 C CA . GLY B 1 115 ? 4.664 -37 -8.664 1 97.25 115 GLY B CA 1
ATOM 3467 C C . GLY B 1 115 ? 3.838 -37.812 -7.688 1 97.25 115 GLY B C 1
ATOM 3468 O O . GLY B 1 115 ? 4.371 -38.375 -6.723 1 97.25 115 GLY B O 1
ATOM 3469 N N . PRO B 1 116 ? 2.631 -37.844 -7.891 1 97.25 116 PRO B N 1
ATOM 3470 C CA . PRO B 1 116 ? 1.759 -38.562 -6.945 1 97.25 116 PRO B CA 1
ATOM 3471 C C . PRO B 1 116 ? 1.756 -40.062 -7.152 1 97.25 116 PRO B C 1
ATOM 3473 O O . PRO B 1 116 ? 1.906 -40.531 -8.281 1 97.25 116 PRO B O 1
ATOM 3476 N N . THR B 1 117 ? 1.565 -40.781 -6.082 1 96.5 117 THR B N 1
ATOM 3477 C CA . THR B 1 117 ? 1.288 -42.219 -6.156 1 96.5 117 THR B CA 1
ATOM 3478 C C . THR B 1 117 ? -0.18 -42.469 -6.492 1 96.5 117 THR B C 1
ATOM 3480 O O . THR B 1 117 ? -0.988 -41.531 -6.496 1 96.5 117 THR B O 1
ATOM 3483 N N . ARG B 1 118 ? -0.493 -43.656 -6.781 1 96.81 118 ARG B N 1
ATOM 3484 C CA . ARG B 1 118 ? -1.889 -44.031 -7 1 96.81 118 ARG B CA 1
ATOM 3485 C C . ARG B 1 118 ? -2.734 -43.719 -5.766 1 96.81 118 ARG B C 1
ATOM 3487 O O . ARG B 1 118 ? -3.871 -43.281 -5.887 1 96.81 118 ARG B O 1
ATOM 3494 N N . LYS B 1 119 ? -2.164 -44 -4.652 1 97.38 119 LYS B N 1
ATOM 3495 C CA . LYS B 1 119 ? -2.859 -43.719 -3.396 1 97.38 119 LYS B CA 1
ATOM 3496 C C . LYS B 1 119 ? -3.141 -42.25 -3.229 1 97.38 119 LYS B C 1
ATOM 3498 O O . LYS B 1 119 ? -4.234 -41.844 -2.814 1 97.38 119 LYS B O 1
ATOM 3503 N N . ASP B 1 120 ? -2.139 -41.438 -3.48 1 97.5 120 ASP B N 1
ATOM 3504 C CA . ASP B 1 120 ? -2.303 -39.969 -3.395 1 97.5 120 ASP B CA 1
ATOM 3505 C C . ASP B 1 120 ? -3.447 -39.5 -4.285 1 97.5 120 ASP B C 1
ATOM 3507 O O . ASP B 1 120 ? -4.301 -38.719 -3.846 1 97.5 120 ASP B O 1
ATOM 3511 N N . VAL B 1 121 ? -3.473 -39.969 -5.531 1 98.56 121 VAL B N 1
ATOM 3512 C CA . VAL B 1 121 ? -4.477 -39.562 -6.504 1 98.56 121 VAL B CA 1
ATOM 3513 C C . VAL B 1 121 ? -5.863 -40 -6.035 1 98.56 121 VAL B C 1
ATOM 3515 O O . VAL B 1 121 ? -6.84 -39.25 -6.191 1 98.56 121 VAL B O 1
ATOM 3518 N N . ASN B 1 122 ? -5.918 -41.188 -5.496 1 98.38 122 ASN B N 1
ATOM 3519 C CA . ASN B 1 122 ? -7.188 -41.688 -4.977 1 98.38 122 ASN B CA 1
ATOM 3520 C C . ASN B 1 122 ? -7.723 -40.812 -3.859 1 98.38 122 ASN B C 1
ATOM 3522 O O . ASN B 1 122 ? -8.898 -40.438 -3.863 1 98.38 122 ASN B O 1
ATOM 3526 N N . VAL B 1 123 ? -6.855 -40.469 -2.922 1 98.5 123 VAL B N 1
ATOM 3527 C CA . VAL B 1 123 ? -7.254 -39.656 -1.785 1 98.5 123 VAL B CA 1
ATOM 3528 C C . VAL B 1 123 ? -7.746 -38.281 -2.279 1 98.5 123 VAL B C 1
ATOM 3530 O O . VAL B 1 123 ? -8.805 -37.812 -1.857 1 98.5 123 VAL B O 1
ATOM 3533 N N . VAL B 1 124 ? -6.996 -37.688 -3.184 1 98.75 124 VAL B N 1
ATOM 3534 C CA . VAL B 1 124 ? -7.355 -36.375 -3.719 1 98.75 124 VAL B CA 1
ATOM 3535 C C . VAL B 1 124 ? -8.672 -36.469 -4.492 1 98.75 124 VAL B C 1
ATOM 3537 O O . VAL B 1 124 ? -9.562 -35.625 -4.324 1 98.75 124 VAL B O 1
ATOM 3540 N N . SER B 1 125 ? -8.828 -37.5 -5.332 1 98.75 125 SER B N 1
ATOM 3541 C CA . SER B 1 125 ? -10.031 -37.688 -6.137 1 98.75 125 SER B CA 1
ATOM 3542 C C . SER B 1 125 ? -11.266 -37.812 -5.262 1 98.75 125 SER B C 1
ATOM 3544 O O . SER B 1 125 ? -12.289 -37.188 -5.516 1 98.75 125 SER B O 1
ATOM 3546 N N . GLU B 1 126 ? -11.133 -38.625 -4.25 1 98.62 126 GLU B N 1
ATOM 3547 C CA . GLU B 1 126 ? -12.258 -38.844 -3.338 1 98.62 126 GLU B CA 1
ATOM 3548 C C . GLU B 1 126 ? -12.617 -37.531 -2.617 1 98.62 126 GLU B C 1
ATOM 3550 O O . GLU B 1 126 ? -13.797 -37.219 -2.461 1 98.62 126 GLU B O 1
ATOM 3555 N N . ALA B 1 127 ? -11.617 -36.844 -2.18 1 98.75 127 ALA B N 1
ATOM 3556 C CA . ALA B 1 127 ? -11.836 -35.594 -1.483 1 98.75 127 ALA B CA 1
ATOM 3557 C C . ALA B 1 127 ? -12.508 -34.562 -2.398 1 98.75 127 ALA B C 1
ATOM 3559 O O . ALA B 1 127 ? -13.438 -33.875 -1.984 1 98.75 127 ALA B O 1
ATOM 3560 N N . VAL B 1 128 ? -12.062 -34.5 -3.637 1 98.81 128 VAL B N 1
ATOM 3561 C CA . VAL B 1 128 ? -12.539 -33.5 -4.582 1 98.81 128 VAL B CA 1
ATOM 3562 C C . VAL B 1 128 ? -14.023 -33.719 -4.863 1 98.81 128 VAL B C 1
ATOM 3564 O O . VAL B 1 128 ? -14.805 -32.781 -4.934 1 98.81 128 VAL B O 1
ATOM 3567 N N . VAL B 1 129 ? -14.438 -34.969 -5.066 1 98.69 129 VAL B N 1
ATOM 3568 C CA . VAL B 1 129 ? -15.844 -35.281 -5.305 1 98.69 129 VAL B CA 1
ATOM 3569 C C . VAL B 1 129 ? -16.703 -34.719 -4.18 1 98.69 129 VAL B C 1
ATOM 3571 O O . VAL B 1 129 ? -17.703 -34.062 -4.434 1 98.69 129 VAL B O 1
ATOM 3574 N N . GLU B 1 130 ? -16.219 -34.969 -2.994 1 98.5 130 GLU B N 1
ATOM 3575 C CA . GLU B 1 130 ? -16.984 -34.5 -1.836 1 98.5 130 GLU B CA 1
ATOM 3576 C C . GLU B 1 130 ? -16.922 -32.969 -1.718 1 98.5 130 GLU B C 1
ATOM 3578 O O . GLU B 1 130 ? -17.906 -32.344 -1.324 1 98.5 130 GLU B O 1
ATOM 3583 N N . ILE B 1 131 ? -15.789 -32.344 -1.984 1 98.69 131 ILE B N 1
ATOM 3584 C CA . ILE B 1 131 ? -15.633 -30.906 -1.928 1 98.69 131 ILE B CA 1
ATOM 3585 C C . ILE B 1 131 ? -16.594 -30.234 -2.906 1 98.69 131 ILE B C 1
ATOM 3587 O O . ILE B 1 131 ? -17.25 -29.234 -2.57 1 98.69 131 ILE B O 1
ATOM 3591 N N . LYS B 1 132 ? -16.656 -30.828 -4.094 1 98.12 132 LYS B N 1
ATOM 3592 C CA . LYS B 1 132 ? -17.562 -30.297 -5.105 1 98.12 132 LYS B CA 1
ATOM 3593 C C . LYS B 1 132 ? -19.016 -30.375 -4.637 1 98.12 132 LYS B C 1
ATOM 3595 O O . LYS B 1 132 ? -19.781 -29.422 -4.801 1 98.12 132 LYS B O 1
ATOM 3600 N N . GLU B 1 133 ? -19.344 -31.438 -4.125 1 97.38 133 GLU B N 1
ATOM 3601 C CA . GLU B 1 133 ? -20.719 -31.672 -3.689 1 97.38 133 GLU B CA 1
ATOM 3602 C C . GLU B 1 133 ? -21.078 -30.75 -2.521 1 97.38 133 GLU B C 1
ATOM 3604 O O . GLU B 1 133 ? -22.125 -30.094 -2.545 1 97.38 133 GLU B O 1
ATOM 3609 N N . LYS B 1 134 ? -20.25 -30.672 -1.545 1 97.12 134 LYS B N 1
ATOM 3610 C CA . LYS B 1 134 ? -20.578 -30 -0.289 1 97.12 134 LYS B CA 1
ATOM 3611 C C . LYS B 1 134 ? -20.422 -28.484 -0.413 1 97.12 134 LYS B C 1
ATOM 3613 O O . LYS B 1 134 ? -21.234 -27.734 0.118 1 97.12 134 LYS B O 1
ATOM 3618 N N . TYR B 1 135 ? -19.359 -28.062 -1.154 1 97.44 135 TYR B N 1
ATOM 3619 C CA . TYR B 1 135 ? -18.969 -26.656 -1.027 1 97.44 135 TYR B CA 1
ATOM 3620 C C . TYR B 1 135 ? -18.969 -25.969 -2.387 1 97.44 135 TYR B C 1
ATOM 3622 O O . TYR B 1 135 ? -18.969 -24.75 -2.467 1 97.44 135 TYR B O 1
ATOM 3630 N N . GLY B 1 136 ? -18.922 -26.734 -3.449 1 97.38 136 GLY B N 1
ATOM 3631 C CA . GLY B 1 136 ? -18.953 -26.156 -4.781 1 97.38 136 GLY B CA 1
ATOM 3632 C C . GLY B 1 136 ? -17.719 -25.328 -5.09 1 97.38 136 GLY B C 1
ATOM 3633 O O . GLY B 1 136 ? -17.766 -24.406 -5.906 1 97.38 136 GLY B O 1
ATOM 3634 N N . LEU B 1 137 ? -16.578 -25.609 -4.473 1 98.25 137 LEU B N 1
ATOM 3635 C CA . LEU B 1 137 ? -15.32 -24.875 -4.676 1 98.25 137 LEU B CA 1
ATOM 3636 C C . LEU B 1 137 ? -14.656 -25.297 -5.977 1 98.25 137 LEU B C 1
ATOM 3638 O O . LEU B 1 137 ? -14.82 -26.438 -6.43 1 98.25 137 LEU B O 1
ATOM 3642 N N . LYS B 1 138 ? -13.953 -24.359 -6.562 1 98.44 138 LYS B N 1
ATOM 3643 C CA . LYS B 1 138 ? -12.961 -24.766 -7.559 1 98.44 138 LYS B CA 1
ATOM 3644 C C . LYS B 1 138 ? -11.766 -25.453 -6.898 1 98.44 138 LYS B C 1
ATOM 3646 O O . LYS B 1 138 ? -11.305 -25.016 -5.84 1 98.44 138 LYS B O 1
ATOM 3651 N N . VAL B 1 139 ? -11.328 -26.516 -7.477 1 98.75 139 VAL B N 1
ATOM 3652 C CA . VAL B 1 139 ? -10.211 -27.25 -6.891 1 98.75 139 VAL B CA 1
ATOM 3653 C C . VAL B 1 139 ? -9.031 -27.25 -7.859 1 98.75 139 VAL B C 1
ATOM 3655 O O . VAL B 1 139 ? -9.188 -27.578 -9.039 1 98.75 139 VAL B O 1
ATOM 3658 N N . CYS B 1 140 ? -7.922 -26.812 -7.383 1 98.75 140 CYS B N 1
ATOM 3659 C CA . CYS B 1 140 ? -6.645 -26.891 -8.078 1 98.75 140 CYS B CA 1
ATOM 3660 C C . CYS B 1 140 ? -5.727 -27.906 -7.422 1 98.75 140 CYS B C 1
ATOM 3662 O O . CYS B 1 140 ? -5.48 -27.844 -6.215 1 98.75 140 CYS B O 1
ATOM 3664 N N . ALA B 1 141 ? -5.25 -28.844 -8.156 1 98.75 141 ALA B N 1
ATOM 3665 C CA . ALA B 1 141 ? -4.309 -29.828 -7.625 1 98.75 141 ALA B CA 1
ATOM 3666 C C . ALA B 1 141 ? -2.891 -29.547 -8.109 1 98.75 141 ALA B C 1
ATOM 3668 O O . ALA B 1 141 ? -2.697 -29.062 -9.234 1 98.75 141 ALA B O 1
ATOM 3669 N N . CYS B 1 142 ? -1.968 -29.75 -7.316 1 98.38 142 CYS B N 1
ATOM 3670 C CA . CYS B 1 142 ? -0.542 -29.656 -7.613 1 98.38 142 CYS B CA 1
ATOM 3671 C C . CYS B 1 142 ? 0.217 -30.812 -6.973 1 98.38 142 CYS B C 1
ATOM 3673 O O . CYS B 1 142 ? 0.674 -30.703 -5.832 1 98.38 142 CYS B O 1
ATOM 3675 N N . LEU B 1 143 ? 0.396 -31.875 -7.738 1 98.31 143 LEU B N 1
ATOM 3676 C CA . LEU B 1 143 ? 0.899 -33.125 -7.168 1 98.31 143 LEU B CA 1
ATOM 3677 C C . LEU B 1 143 ? 2.189 -33.531 -7.855 1 98.31 143 LEU B C 1
ATOM 3679 O O . LEU B 1 143 ? 2.627 -34.688 -7.703 1 98.31 143 LEU B O 1
ATOM 3683 N N . GLY B 1 144 ? 2.744 -32.688 -8.695 1 97.75 144 GLY B N 1
ATOM 3684 C CA . GLY B 1 144 ? 3.98 -33 -9.391 1 97.75 144 GLY B CA 1
ATOM 3685 C C . GLY B 1 144 ? 3.762 -33.469 -10.812 1 97.75 144 GLY B C 1
ATOM 3686 O O . GLY B 1 144 ? 2.771 -33.094 -11.445 1 97.75 144 GLY B O 1
ATOM 3687 N N . LEU B 1 145 ? 4.73 -34.156 -11.367 1 97.94 145 LEU B N 1
ATOM 3688 C CA . LEU B 1 145 ? 4.633 -34.719 -12.711 1 97.94 145 LEU B CA 1
ATOM 3689 C C . LEU B 1 145 ? 3.477 -35.719 -12.805 1 97.94 145 LEU B C 1
ATOM 3691 O O . LEU B 1 145 ? 3.34 -36.594 -11.961 1 97.94 145 LEU B O 1
ATOM 3695 N N . LEU B 1 146 ? 2.711 -35.5 -13.766 1 97.25 146 LEU B N 1
ATOM 3696 C CA . LEU B 1 146 ? 1.471 -36.281 -13.883 1 97.25 146 LEU B CA 1
ATOM 3697 C C . LEU B 1 146 ? 1.544 -37.25 -15.055 1 97.25 146 LEU B C 1
ATOM 3699 O O . LEU B 1 146 ? 2.064 -36.906 -16.125 1 97.25 146 LEU B O 1
ATOM 3703 N N . LYS B 1 147 ? 0.976 -38.438 -14.906 1 96.88 147 LYS B N 1
ATOM 3704 C CA . LYS B 1 147 ? 0.732 -39.375 -15.992 1 96.88 147 LYS B CA 1
ATOM 3705 C C . LYS B 1 147 ? -0.669 -39.219 -16.578 1 96.88 147 LYS B C 1
ATOM 3707 O O . LYS B 1 147 ? -1.551 -38.656 -15.914 1 96.88 147 LYS B O 1
ATOM 3712 N N . GLU B 1 148 ? -0.848 -39.75 -17.734 1 97.81 148 GLU B N 1
ATOM 3713 C CA . GLU B 1 148 ? -2.109 -39.594 -18.453 1 97.81 148 GLU B CA 1
ATOM 3714 C C . GLU B 1 148 ? -3.277 -40.156 -17.641 1 97.81 148 GLU B C 1
ATOM 3716 O O . GLU B 1 148 ? -4.312 -39.5 -17.5 1 97.81 148 GLU B O 1
ATOM 3721 N N . GLU B 1 149 ? -3.098 -41.281 -17.094 1 97.75 149 GLU B N 1
ATOM 3722 C CA . GLU B 1 149 ? -4.18 -41.938 -16.375 1 97.75 149 GLU B CA 1
ATOM 3723 C C . GLU B 1 149 ? -4.535 -41.156 -15.102 1 97.75 149 GLU B C 1
ATOM 3725 O O . GLU B 1 149 ? -5.695 -41.125 -14.688 1 97.75 149 GLU B O 1
ATOM 3730 N N . GLN B 1 150 ? -3.559 -40.594 -14.5 1 98.38 150 GLN B N 1
ATOM 3731 C CA . GLN B 1 150 ? -3.785 -39.781 -13.305 1 98.38 150 GLN B CA 1
ATOM 3732 C C . GLN B 1 150 ? -4.566 -38.531 -13.641 1 98.38 150 GLN B C 1
ATOM 3734 O O . GLN B 1 150 ? -5.488 -38.156 -12.906 1 98.38 150 GLN B O 1
ATOM 3739 N N . ALA B 1 151 ? -4.184 -37.875 -14.734 1 98.5 151 ALA B N 1
ATOM 3740 C CA . ALA B 1 151 ? -4.895 -36.688 -15.188 1 98.5 151 ALA B CA 1
ATOM 3741 C C . ALA B 1 151 ? -6.367 -37 -15.453 1 98.5 151 ALA B C 1
ATOM 3743 O O . ALA B 1 151 ? -7.25 -36.219 -15.07 1 98.5 151 ALA B O 1
ATOM 3744 N N . GLN B 1 152 ? -6.617 -38.125 -16.109 1 98.5 152 GLN B N 1
ATOM 3745 C CA . GLN B 1 152 ? -7.984 -38.531 -16.406 1 98.5 152 GLN B CA 1
ATOM 3746 C C . GLN B 1 152 ? -8.789 -38.719 -15.125 1 98.5 152 GLN B C 1
ATOM 3748 O O . GLN B 1 152 ? -9.93 -38.25 -15.023 1 98.5 152 GLN B O 1
ATOM 3753 N N . GLN B 1 153 ? -8.18 -39.406 -14.18 1 98.62 153 GLN B N 1
ATOM 3754 C CA . GLN B 1 153 ? -8.867 -39.656 -12.914 1 98.62 153 GLN B CA 1
ATOM 3755 C C . GLN B 1 153 ? -9.188 -38.375 -12.188 1 98.62 153 GLN B C 1
ATOM 3757 O O . GLN B 1 153 ? -10.289 -38.219 -11.648 1 98.62 153 GLN B O 1
ATOM 3762 N N . LEU B 1 154 ? -8.219 -37.469 -12.117 1 98.81 154 LEU B N 1
ATOM 3763 C CA . LEU B 1 154 ? -8.422 -36.188 -11.453 1 98.81 154 LEU B CA 1
ATOM 3764 C C . LEU B 1 154 ? -9.531 -35.375 -12.133 1 98.81 154 LEU B C 1
ATOM 3766 O O . LEU B 1 154 ? -10.367 -34.781 -11.461 1 98.81 154 LEU B O 1
ATOM 3770 N N . LYS B 1 155 ? -9.531 -35.375 -13.477 1 98.75 155 LYS B N 1
ATOM 3771 C CA . LYS B 1 155 ? -10.578 -34.688 -14.234 1 98.75 155 LYS B CA 1
ATOM 3772 C C . LYS B 1 155 ? -11.953 -35.25 -13.898 1 98.75 155 LYS B C 1
ATOM 3774 O O . LYS B 1 155 ? -12.898 -34.5 -13.648 1 98.75 155 LYS B O 1
ATOM 3779 N N . GLU B 1 156 ? -12.047 -36.562 -13.93 1 98.62 156 GLU B N 1
ATOM 3780 C CA . GLU B 1 156 ? -13.312 -37.25 -13.664 1 98.62 156 GLU B CA 1
ATOM 3781 C C . GLU B 1 156 ? -13.805 -36.969 -12.25 1 98.62 156 GLU B C 1
ATOM 3783 O O . GLU B 1 156 ? -15.008 -36.906 -12.008 1 98.62 156 GLU B O 1
ATOM 3788 N N . ALA B 1 157 ? -12.82 -36.781 -11.336 1 98.56 157 ALA B N 1
ATOM 3789 C CA . ALA B 1 157 ? -13.164 -36.5 -9.945 1 98.56 157 ALA B CA 1
ATOM 3790 C C . ALA B 1 157 ? -13.695 -35.094 -9.789 1 98.56 157 ALA B C 1
ATOM 3792 O O . ALA B 1 157 ? -14.344 -34.75 -8.789 1 98.56 157 ALA B O 1
ATOM 3793 N N . GLY B 1 158 ? -13.344 -34.219 -10.758 1 98.62 158 GLY B N 1
ATOM 3794 C CA . GLY B 1 158 ? -13.867 -32.844 -10.711 1 98.62 158 GLY B CA 1
ATOM 3795 C C . GLY B 1 158 ? -12.797 -31.812 -10.5 1 98.62 158 GLY B C 1
ATOM 3796 O O . GLY B 1 158 ? -13.102 -30.641 -10.227 1 98.62 158 GLY B O 1
ATOM 3797 N N . VAL B 1 159 ? -11.531 -32.188 -10.594 1 98.81 159 VAL B N 1
ATOM 3798 C CA . VAL B 1 159 ? -10.461 -31.219 -10.508 1 98.81 159 VAL B CA 1
ATOM 3799 C C . VAL B 1 159 ? -10.609 -30.188 -11.633 1 98.81 159 VAL B C 1
ATOM 3801 O O . VAL B 1 159 ? -10.734 -30.562 -12.805 1 98.81 159 VAL B O 1
ATOM 3804 N N . ASP B 1 160 ? -10.625 -28.938 -11.25 1 98.69 160 ASP B N 1
ATOM 3805 C CA . ASP B 1 160 ? -10.852 -27.875 -12.227 1 98.69 160 ASP B CA 1
ATOM 3806 C C . ASP B 1 160 ? -9.539 -27.438 -12.875 1 98.69 160 ASP B C 1
ATOM 3808 O O . ASP B 1 160 ? -9.508 -27.141 -14.07 1 98.69 160 ASP B O 1
ATOM 3812 N N . ARG B 1 161 ? -8.484 -27.375 -12.047 1 98.69 161 ARG B N 1
ATOM 3813 C CA . ARG B 1 161 ? -7.188 -26.859 -12.469 1 98.69 161 ARG B CA 1
ATOM 3814 C C . ARG B 1 161 ? -6.051 -27.719 -11.938 1 98.69 161 ARG B C 1
ATOM 3816 O O . ARG B 1 161 ? -6.18 -28.359 -10.891 1 98.69 161 ARG B O 1
ATOM 3823 N N . TYR B 1 162 ? -5.023 -27.812 -12.672 1 98.81 162 TYR B N 1
ATOM 3824 C CA . TYR B 1 162 ? -3.801 -28.484 -12.234 1 98.81 162 TYR B CA 1
ATOM 3825 C C . TYR B 1 162 ? -2.592 -27.562 -12.398 1 98.81 162 TYR B C 1
ATOM 3827 O O . TYR B 1 162 ? -2.32 -27.078 -13.5 1 98.81 162 TYR B O 1
ATOM 3835 N N . ASN B 1 163 ? -1.925 -27.359 -11.297 1 98.75 163 ASN B N 1
ATOM 3836 C CA . ASN B 1 163 ? -0.766 -26.469 -11.312 1 98.75 163 ASN B CA 1
ATOM 3837 C C . ASN B 1 163 ? 0.532 -27.25 -11.508 1 98.75 163 ASN B C 1
ATOM 3839 O O . ASN B 1 163 ? 0.779 -28.234 -10.812 1 98.75 163 ASN B O 1
ATOM 3843 N N . HIS B 1 164 ? 1.255 -26.844 -12.391 1 98.62 164 HIS B N 1
ATOM 3844 C CA . HIS B 1 164 ? 2.645 -27.25 -12.562 1 98.62 164 HIS B CA 1
ATOM 3845 C C . HIS B 1 164 ? 3.475 -26.125 -13.172 1 98.62 164 HIS B C 1
ATOM 3847 O O . HIS B 1 164 ? 3.502 -25.969 -14.398 1 98.62 164 HIS B O 1
ATOM 3853 N N . ASN B 1 165 ? 4.207 -25.453 -12.359 1 98.5 165 ASN B N 1
ATOM 3854 C CA . ASN B 1 165 ? 4.906 -24.234 -12.781 1 98.5 165 ASN B CA 1
ATOM 3855 C C . ASN B 1 165 ? 6.094 -24.562 -13.688 1 98.5 165 ASN B C 1
ATOM 3857 O O . ASN B 1 165 ? 6.812 -25.531 -13.445 1 98.5 165 ASN B O 1
ATOM 3861 N N . LEU B 1 166 ? 6.281 -23.672 -14.672 1 98.56 166 LEU B N 1
ATOM 3862 C CA . LEU B 1 166 ? 7.559 -23.688 -15.383 1 98.56 166 LEU B CA 1
ATOM 3863 C C . LEU B 1 166 ? 8.664 -23.109 -14.516 1 98.56 166 LEU B C 1
ATOM 3865 O O . LEU B 1 166 ? 9.844 -23.422 -14.703 1 98.56 166 LEU B O 1
ATOM 3869 N N . ASN B 1 167 ? 8.383 -22.234 -13.664 1 98.06 167 ASN B N 1
ATOM 3870 C CA . ASN B 1 167 ? 9.211 -21.625 -12.625 1 98.06 167 ASN B CA 1
ATOM 3871 C C . ASN B 1 167 ? 10.164 -20.578 -13.203 1 98.06 167 ASN B C 1
ATOM 3873 O O . ASN B 1 167 ? 10.32 -19.5 -12.641 1 98.06 167 ASN B O 1
ATOM 3877 N N . THR B 1 168 ? 10.852 -20.938 -14.25 1 98.31 168 THR B N 1
ATOM 3878 C CA . THR B 1 168 ? 11.805 -20.031 -14.883 1 98.31 168 THR B CA 1
ATOM 3879 C C . THR B 1 168 ? 11.945 -20.344 -16.375 1 98.31 168 THR B C 1
ATOM 3881 O O . THR B 1 168 ? 11.266 -21.234 -16.891 1 98.31 168 THR B O 1
ATOM 3884 N N . SER B 1 169 ? 12.734 -19.562 -17.125 1 98.38 169 SER B N 1
ATOM 3885 C CA . SER B 1 169 ? 12.953 -19.781 -18.547 1 98.38 169 SER B CA 1
ATOM 3886 C C . SER B 1 169 ? 13.688 -21.094 -18.797 1 98.38 169 SER B C 1
ATOM 3888 O O . SER B 1 169 ? 14.367 -21.609 -17.906 1 98.38 169 SER B O 1
ATOM 3890 N N . GLU B 1 170 ? 13.492 -21.594 -19.984 1 98.38 170 GLU B N 1
ATOM 3891 C CA . GLU B 1 170 ? 14.18 -22.812 -20.375 1 98.38 170 GLU B CA 1
ATOM 3892 C C . GLU B 1 170 ? 15.688 -22.672 -20.188 1 98.38 170 GLU B C 1
ATOM 3894 O O . GLU B 1 170 ? 16.344 -23.578 -19.656 1 98.38 170 GLU B O 1
ATOM 3899 N N . ARG B 1 171 ? 16.25 -21.531 -20.562 1 97.69 171 ARG B N 1
ATOM 3900 C CA . ARG B 1 171 ? 17.672 -21.266 -20.484 1 97.69 171 ARG B CA 1
ATOM 3901 C C . ARG B 1 171 ? 18.172 -21.359 -19.031 1 97.69 171 ARG B C 1
ATOM 3903 O O . ARG B 1 171 ? 19.266 -21.875 -18.781 1 97.69 171 ARG B O 1
ATOM 3910 N N . HIS B 1 172 ? 17.344 -20.922 -18.094 1 98.38 172 HIS B N 1
ATOM 3911 C CA . HIS B 1 172 ? 17.766 -20.75 -16.703 1 98.38 172 HIS B CA 1
ATOM 3912 C C . HIS B 1 172 ? 17.375 -21.969 -15.859 1 98.38 172 HIS B C 1
ATOM 3914 O O . HIS B 1 172 ? 17.719 -22.047 -14.688 1 98.38 172 HIS B O 1
ATOM 3920 N N . HIS B 1 173 ? 16.719 -22.953 -16.438 1 98.5 173 HIS B N 1
ATOM 3921 C CA . HIS B 1 173 ? 16.125 -24.078 -15.727 1 98.5 173 HIS B CA 1
ATOM 3922 C C . HIS B 1 173 ? 17.188 -24.906 -15.031 1 98.5 173 HIS B C 1
ATOM 3924 O O . HIS B 1 173 ? 17.062 -25.25 -13.852 1 98.5 173 HIS B O 1
ATOM 3930 N N . SER B 1 174 ? 18.266 -25.188 -15.672 1 97.75 174 SER B N 1
ATOM 3931 C CA . SER B 1 174 ? 19.297 -26.078 -15.133 1 97.75 174 SER B CA 1
ATOM 3932 C C . SER B 1 174 ? 20.031 -25.438 -13.969 1 97.75 174 SER B C 1
ATOM 3934 O O . SER B 1 174 ? 20.656 -26.125 -13.156 1 97.75 174 SER B O 1
ATOM 3936 N N . PHE B 1 175 ? 20.047 -24.094 -13.906 1 97.81 175 PHE B N 1
ATOM 3937 C CA . PHE B 1 175 ? 20.609 -23.406 -12.758 1 97.81 175 PHE B CA 1
ATOM 3938 C C . PHE B 1 175 ? 19.797 -23.672 -11.5 1 97.81 175 PHE B C 1
ATOM 3940 O O . PHE B 1 175 ? 20.328 -23.719 -10.398 1 97.81 175 PHE B O 1
ATOM 3947 N N . ILE B 1 176 ? 18.5 -23.922 -11.633 1 97.81 176 ILE B N 1
ATOM 3948 C CA . ILE B 1 176 ? 17.578 -24.016 -10.508 1 97.81 176 ILE B CA 1
ATOM 3949 C C . ILE B 1 176 ? 17.438 -25.484 -10.086 1 97.81 176 ILE B C 1
ATOM 3951 O O . ILE B 1 176 ? 17.375 -25.781 -8.898 1 97.81 176 ILE B O 1
ATOM 3955 N N . THR B 1 177 ? 17.375 -26.359 -11.078 1 98.12 177 THR B N 1
ATOM 3956 C CA . THR B 1 177 ? 17.188 -27.781 -10.766 1 98.12 177 THR B CA 1
ATOM 3957 C C . THR B 1 177 ? 17.781 -28.656 -11.859 1 98.12 177 THR B C 1
ATOM 3959 O O . THR B 1 177 ? 17.875 -28.234 -13.016 1 98.12 177 THR B O 1
ATOM 3962 N N . THR B 1 178 ? 18.172 -29.891 -11.477 1 97.69 178 THR B N 1
ATOM 3963 C CA . THR B 1 178 ? 18.734 -30.844 -12.422 1 97.69 178 THR B CA 1
ATOM 3964 C C . THR B 1 178 ? 18.016 -32.188 -12.328 1 97.69 178 THR B C 1
ATOM 3966 O O . THR B 1 178 ? 18.219 -33.062 -13.164 1 97.69 178 THR B O 1
ATOM 3969 N N . SER B 1 179 ? 17.172 -32.312 -11.367 1 97.75 179 SER B N 1
ATOM 3970 C CA . SER B 1 179 ? 16.531 -33.594 -11.117 1 97.75 179 SER B CA 1
ATOM 3971 C C . SER B 1 179 ? 15.398 -33.844 -12.109 1 97.75 179 SER B C 1
ATOM 3973 O O . SER B 1 179 ? 14.93 -34.969 -12.25 1 97.75 179 SER B O 1
ATOM 3975 N N . HIS B 1 180 ? 14.867 -32.875 -12.75 1 97.62 180 HIS B N 1
ATOM 3976 C CA . HIS B 1 180 ? 13.93 -32.969 -13.859 1 97.62 180 HIS B CA 1
ATOM 3977 C C . HIS B 1 180 ? 14.203 -31.891 -14.898 1 97.62 180 HIS B C 1
ATOM 3979 O O . HIS B 1 180 ? 14.859 -30.891 -14.602 1 97.62 180 HIS B O 1
ATOM 3985 N N . THR B 1 181 ? 13.688 -32.062 -16.047 1 97.75 181 THR B N 1
ATOM 3986 C CA . THR B 1 181 ? 14 -31.141 -17.141 1 97.75 181 THR B CA 1
ATOM 3987 C C . THR B 1 181 ? 12.875 -30.125 -17.344 1 97.75 181 THR B C 1
ATOM 3989 O O . THR B 1 181 ? 11.766 -30.312 -16.828 1 97.75 181 THR B O 1
ATOM 3992 N N . TYR B 1 182 ? 13.25 -29.094 -18.047 1 98.25 182 TYR B N 1
ATOM 3993 C CA . TYR B 1 182 ? 12.242 -28.125 -18.469 1 98.25 182 TYR B CA 1
ATOM 3994 C C . TYR B 1 182 ? 11.133 -28.797 -19.25 1 98.25 182 TYR B C 1
ATOM 3996 O O . TYR B 1 182 ? 9.953 -28.5 -19.078 1 98.25 182 TYR B O 1
ATOM 4004 N N . GLU B 1 183 ? 11.453 -29.734 -20.078 1 98 183 GLU B N 1
ATOM 4005 C CA . GLU B 1 183 ? 10.508 -30.453 -20.922 1 98 183 GLU B CA 1
ATOM 4006 C C . GLU B 1 183 ? 9.562 -31.312 -20.062 1 98 183 GLU B C 1
ATOM 4008 O O . GLU B 1 183 ? 8.391 -31.484 -20.422 1 98 183 GLU B O 1
ATOM 4013 N N . ASP B 1 184 ? 10.086 -31.844 -19.016 1 98.06 184 ASP B N 1
ATOM 4014 C CA . ASP B 1 184 ? 9.219 -32.594 -18.094 1 98.06 184 ASP B CA 1
ATOM 4015 C C . ASP B 1 184 ? 8.055 -31.703 -17.625 1 98.06 184 ASP B C 1
ATOM 4017 O O . ASP B 1 184 ? 6.918 -32.188 -17.547 1 98.06 184 ASP B O 1
ATOM 4021 N N . ARG B 1 185 ? 8.375 -30.484 -17.297 1 98.31 185 ARG B N 1
ATOM 4022 C CA . ARG B 1 185 ? 7.352 -29.578 -16.797 1 98.31 185 ARG B CA 1
ATOM 4023 C C . ARG B 1 185 ? 6.359 -29.203 -17.891 1 98.31 185 ARG B C 1
ATOM 4025 O O . ARG B 1 185 ? 5.148 -29.25 -17.688 1 98.31 185 ARG B O 1
ATOM 4032 N N . VAL B 1 186 ? 6.871 -28.859 -19.094 1 98.5 186 VAL B N 1
ATOM 4033 C CA . VAL B 1 186 ? 6.02 -28.516 -20.234 1 98.5 186 VAL B CA 1
ATOM 4034 C C . VAL B 1 186 ? 5.09 -29.688 -20.547 1 98.5 186 VAL B C 1
ATOM 4036 O O . VAL B 1 186 ? 3.891 -29.5 -20.766 1 98.5 186 VAL B O 1
ATOM 4039 N N . ASN B 1 187 ? 5.625 -30.906 -20.547 1 98.19 187 ASN B N 1
ATOM 4040 C CA . ASN B 1 187 ? 4.855 -32.094 -20.875 1 98.19 187 ASN B CA 1
ATOM 4041 C C . ASN B 1 187 ? 3.709 -32.312 -19.891 1 98.19 187 ASN B C 1
ATOM 4043 O O . ASN B 1 187 ? 2.621 -32.75 -20.281 1 98.19 187 ASN B O 1
ATOM 4047 N N . THR B 1 188 ? 4 -32.062 -18.625 1 98.5 188 THR B N 1
ATOM 4048 C CA . THR B 1 188 ? 2.953 -32.219 -17.609 1 98.5 188 THR B CA 1
ATOM 4049 C C . THR B 1 188 ? 1.803 -31.25 -17.891 1 98.5 188 THR B C 1
ATOM 4051 O O . THR B 1 188 ? 0.633 -31.625 -17.812 1 98.5 188 THR B O 1
ATOM 4054 N N . VAL B 1 189 ? 2.105 -29.984 -18.234 1 98.62 189 VAL B N 1
ATOM 4055 C CA . VAL B 1 189 ? 1.076 -29 -18.547 1 98.62 189 VAL B CA 1
ATOM 4056 C C . VAL B 1 189 ? 0.292 -29.453 -19.781 1 98.62 189 VAL B C 1
ATOM 4058 O O . VAL B 1 189 ? -0.931 -29.297 -19.828 1 98.62 189 VAL B O 1
ATOM 4061 N N . GLU B 1 190 ? 0.949 -30.062 -20.766 1 98.44 190 GLU B N 1
ATOM 4062 C CA . GLU B 1 190 ? 0.292 -30.531 -21.984 1 98.44 190 GLU B CA 1
ATOM 4063 C C . GLU B 1 190 ? -0.647 -31.703 -21.688 1 98.44 190 GLU B C 1
ATOM 4065 O O . GLU B 1 190 ? -1.733 -31.797 -22.266 1 98.44 190 GLU B O 1
ATOM 4070 N N . ILE B 1 191 ? -0.229 -32.594 -20.812 1 98.44 191 ILE B N 1
ATOM 4071 C CA . ILE B 1 191 ? -1.072 -33.719 -20.391 1 98.44 191 ILE B CA 1
ATOM 4072 C C . ILE B 1 191 ? -2.348 -33.188 -19.75 1 98.44 191 ILE B C 1
ATOM 4074 O O . ILE B 1 191 ? -3.445 -33.656 -20.031 1 98.44 191 ILE B O 1
ATOM 4078 N N . VAL B 1 192 ? -2.146 -32.188 -18.859 1 98.44 192 VAL B N 1
ATOM 4079 C CA . VAL B 1 192 ? -3.26 -31.547 -18.156 1 98.44 192 VAL B CA 1
ATOM 4080 C C . VAL B 1 192 ? -4.246 -30.984 -19.172 1 98.44 192 VAL B C 1
ATOM 4082 O O . VAL B 1 192 ? -5.449 -31.266 -19.109 1 98.44 192 VAL B O 1
ATOM 4085 N N . LYS B 1 193 ? -3.777 -30.281 -20.188 1 98.31 193 LYS B N 1
ATOM 4086 C CA . LYS B 1 193 ? -4.605 -29.672 -21.219 1 98.31 193 LYS B CA 1
ATOM 4087 C C . LYS B 1 193 ? -5.312 -30.719 -22.062 1 98.31 193 LYS B C 1
ATOM 4089 O O . LYS B 1 193 ? -6.5 -30.594 -22.359 1 98.31 193 LYS B O 1
ATOM 4094 N N . LYS B 1 194 ? -4.586 -31.734 -22.406 1 98.25 194 LYS B N 1
ATOM 4095 C CA . LYS B 1 194 ? -5.105 -32.812 -23.234 1 98.25 194 LYS B CA 1
ATOM 4096 C C . LYS B 1 194 ? -6.32 -33.469 -22.594 1 98.25 194 LYS B C 1
ATOM 4098 O O . LYS B 1 194 ? -7.238 -33.906 -23.281 1 98.25 194 LYS B O 1
ATOM 4103 N N . HIS B 1 195 ? -6.336 -33.531 -21.312 1 98.25 195 HIS B N 1
ATOM 4104 C CA . HIS B 1 195 ? -7.398 -34.219 -20.578 1 98.25 195 HIS B CA 1
ATOM 4105 C C . HIS B 1 195 ? -8.477 -33.25 -20.141 1 98.25 195 HIS B C 1
ATOM 4107 O O . HIS B 1 195 ? -9.32 -33.594 -19.297 1 98.25 195 HIS B O 1
ATOM 4113 N N . GLY B 1 196 ? -8.383 -32.031 -20.578 1 98.12 196 GLY B N 1
ATOM 4114 C CA . GLY B 1 196 ? -9.461 -31.078 -20.359 1 98.12 196 GLY B CA 1
ATOM 4115 C C . GLY B 1 196 ? -9.406 -30.406 -19 1 98.12 196 GLY B C 1
ATOM 4116 O O . GLY B 1 196 ? -10.414 -29.875 -18.531 1 98.12 196 GLY B O 1
ATOM 4117 N N . ILE B 1 197 ? -8.305 -30.516 -18.25 1 98.62 197 ILE B N 1
ATOM 4118 C CA . ILE B 1 197 ? -8.102 -29.781 -17 1 98.62 197 ILE B CA 1
ATOM 4119 C C . ILE B 1 197 ? -7.492 -28.406 -17.312 1 98.62 197 ILE B C 1
ATOM 4121 O O . ILE B 1 197 ? -6.609 -28.297 -18.156 1 98.62 197 ILE B O 1
ATOM 4125 N N . SER B 1 198 ? -7.984 -27.359 -16.719 1 98.56 198 SER B N 1
ATOM 4126 C CA . SER B 1 198 ? -7.434 -26.016 -16.906 1 98.56 198 SER B CA 1
ATOM 4127 C C . SER B 1 198 ? -5.977 -25.953 -16.453 1 98.56 198 SER B C 1
ATOM 4129 O O . SER B 1 198 ? -5.652 -26.281 -15.32 1 98.56 198 SER B O 1
ATOM 4131 N N . PRO B 1 199 ? -5.094 -25.594 -17.328 1 98.75 199 PRO B N 1
ATOM 4132 C CA . PRO B 1 199 ? -3.674 -25.562 -16.969 1 98.75 199 PRO B CA 1
ATOM 4133 C C . PRO B 1 199 ? -3.318 -24.344 -16.125 1 98.75 199 PRO B C 1
ATOM 4135 O O . PRO B 1 199 ? -3.605 -23.203 -16.5 1 98.75 199 PRO B O 1
ATOM 4138 N N . CYS B 1 200 ? -2.768 -24.547 -14.992 1 98.75 200 CYS B N 1
ATOM 4139 C CA . CYS B 1 200 ? -2.156 -23.547 -14.125 1 98.75 200 CYS B CA 1
ATOM 4140 C C . CYS B 1 200 ? -0.64 -23.688 -14.109 1 98.75 200 CYS B C 1
ATOM 4142 O O . CYS B 1 200 ? -0.116 -24.75 -13.758 1 98.75 200 CYS B O 1
ATOM 4144 N N . SER B 1 201 ? 0.043 -22.688 -14.523 1 98.88 201 SER B N 1
ATOM 4145 C CA . SER B 1 201 ? 1.502 -22.703 -14.562 1 98.88 201 SER B CA 1
ATOM 4146 C C . SER B 1 201 ? 2.072 -21.297 -14.406 1 98.88 201 SER B C 1
ATOM 4148 O O . SER B 1 201 ? 1.544 -20.344 -14.977 1 98.88 201 SER B O 1
ATOM 4150 N N . GLY B 1 202 ? 3.145 -21.188 -13.633 1 98.62 202 GLY B N 1
ATOM 4151 C CA . GLY B 1 202 ? 3.658 -19.859 -13.344 1 98.62 202 GLY B CA 1
ATOM 4152 C C . GLY B 1 202 ? 5.168 -19.812 -13.195 1 98.62 202 GLY B C 1
ATOM 4153 O O . GLY B 1 202 ? 5.875 -20.625 -13.797 1 98.62 202 GLY B O 1
ATOM 4154 N N . ALA B 1 203 ? 5.574 -18.75 -12.547 1 98.75 203 ALA B N 1
ATOM 4155 C CA . ALA B 1 203 ? 7 -18.438 -12.461 1 98.75 203 ALA B CA 1
ATOM 4156 C C . ALA B 1 203 ? 7.391 -18.047 -11.039 1 98.75 203 ALA B C 1
ATOM 4158 O O . ALA B 1 203 ? 6.535 -17.688 -10.227 1 98.75 203 ALA B O 1
ATOM 4159 N N . ILE B 1 204 ? 8.594 -18.203 -10.719 1 98.69 204 ILE B N 1
ATOM 4160 C CA . ILE B 1 204 ? 9.25 -17.609 -9.555 1 98.69 204 ILE B CA 1
ATOM 4161 C C . ILE B 1 204 ? 10.297 -16.594 -10 1 98.69 204 ILE B C 1
ATOM 4163 O O . ILE B 1 204 ? 11.242 -16.953 -10.711 1 98.69 204 ILE B O 1
ATOM 4167 N N . ILE B 1 205 ? 10.125 -15.414 -9.641 1 98.88 205 ILE B N 1
ATOM 4168 C CA . ILE B 1 205 ? 11 -14.328 -10.055 1 98.88 205 ILE B CA 1
ATOM 4169 C C . ILE B 1 205 ? 12.016 -14.039 -8.945 1 98.88 205 ILE B C 1
ATOM 4171 O O . ILE B 1 205 ? 11.672 -14.039 -7.766 1 98.88 205 ILE B O 1
ATOM 4175 N N . GLY B 1 206 ? 13.234 -13.719 -9.32 1 98.62 206 GLY B N 1
ATOM 4176 C CA . GLY B 1 206 ? 14.273 -13.344 -8.367 1 98.62 206 GLY B CA 1
ATOM 4177 C C . GLY B 1 206 ? 15.25 -14.461 -8.078 1 98.62 206 GLY B C 1
ATOM 4178 O O . GLY B 1 206 ? 15.883 -14.484 -7.016 1 98.62 206 GLY B O 1
ATOM 4179 N N . MET B 1 207 ? 15.344 -15.43 -8.945 1 98.5 207 MET B N 1
ATOM 4180 C CA . MET B 1 207 ? 16.219 -16.578 -8.742 1 98.5 207 MET B CA 1
ATOM 4181 C C . MET B 1 207 ? 17.531 -16.406 -9.5 1 98.5 207 MET B C 1
ATOM 4183 O O . MET B 1 207 ? 18.062 -17.375 -10.047 1 98.5 207 MET B O 1
ATOM 4187 N N . LYS B 1 208 ? 17.969 -15.141 -9.656 1 98.19 208 LYS B N 1
ATOM 4188 C CA . LYS B 1 208 ? 19.219 -14.766 -10.312 1 98.19 208 LYS B CA 1
ATOM 4189 C C . LYS B 1 208 ? 19.094 -14.859 -11.828 1 98.19 208 LYS B C 1
ATOM 4191 O O . LYS B 1 208 ? 20.078 -15.055 -12.539 1 98.19 208 LYS B O 1
ATOM 4196 N N . GLU B 1 209 ? 17.922 -14.82 -12.312 1 98.56 209 GLU B N 1
ATOM 4197 C CA . GLU B 1 209 ? 17.703 -14.805 -13.758 1 98.56 209 GLU B CA 1
ATOM 4198 C C . GLU B 1 209 ? 17.875 -13.398 -14.328 1 98.56 209 GLU B C 1
ATOM 4200 O O . GLU B 1 209 ? 17.844 -12.414 -13.586 1 98.56 209 GLU B O 1
ATOM 4205 N N . THR B 1 210 ? 18.047 -13.266 -15.664 1 98.38 210 THR B N 1
ATOM 4206 C CA . THR B 1 210 ? 18.109 -11.977 -16.344 1 98.38 210 THR B CA 1
ATOM 4207 C C . THR B 1 210 ? 16.703 -11.461 -16.656 1 98.38 210 THR B C 1
ATOM 4209 O O . THR B 1 210 ? 15.727 -12.219 -16.578 1 98.38 210 THR B O 1
ATOM 4212 N N . LYS B 1 211 ? 16.562 -10.242 -17 1 98.69 211 LYS B N 1
ATOM 4213 C CA . LYS B 1 211 ? 15.289 -9.688 -17.422 1 98.69 211 LYS B CA 1
ATOM 4214 C C . LYS B 1 211 ? 14.781 -10.375 -18.688 1 98.69 211 LYS B C 1
ATOM 4216 O O . LYS B 1 211 ? 13.57 -10.547 -18.859 1 98.69 211 LYS B O 1
ATOM 4221 N N . GLU B 1 212 ? 15.688 -10.758 -19.516 1 98.69 212 GLU B N 1
ATOM 4222 C CA . GLU B 1 212 ? 15.312 -11.516 -20.703 1 98.69 212 GLU B CA 1
ATOM 4223 C C . GLU B 1 212 ? 14.672 -12.852 -20.312 1 98.69 212 GLU B C 1
ATOM 4225 O O . GLU B 1 212 ? 13.711 -13.289 -20.969 1 98.69 212 GLU B O 1
ATOM 4230 N N . ASP B 1 213 ? 15.227 -13.469 -19.281 1 98.75 213 ASP B N 1
ATOM 4231 C CA . ASP B 1 213 ? 14.633 -14.711 -18.797 1 98.75 213 ASP B CA 1
ATOM 4232 C C . ASP B 1 213 ? 13.195 -14.484 -18.328 1 98.75 213 ASP B C 1
ATOM 4234 O O . ASP B 1 213 ? 12.328 -15.328 -18.531 1 98.75 213 ASP B O 1
ATOM 4238 N N . VAL B 1 214 ? 12.977 -13.359 -17.688 1 98.88 214 VAL B N 1
ATOM 4239 C CA . VAL B 1 214 ? 11.648 -13.031 -17.172 1 98.88 214 VAL B CA 1
ATOM 4240 C C . VAL B 1 214 ? 10.68 -12.836 -18.328 1 98.88 214 VAL B C 1
ATOM 4242 O O . VAL B 1 214 ? 9.555 -13.352 -18.312 1 98.88 214 VAL B O 1
ATOM 4245 N N . VAL B 1 215 ? 11.102 -12.141 -19.359 1 98.88 215 VAL B N 1
ATOM 4246 C CA . VAL B 1 215 ? 10.281 -11.969 -20.547 1 98.88 215 VAL B CA 1
ATOM 4247 C C . VAL B 1 215 ? 9.992 -13.328 -21.188 1 98.88 215 VAL B C 1
ATOM 4249 O O . VAL B 1 215 ? 8.844 -13.617 -21.547 1 98.88 215 VAL B O 1
ATOM 4252 N N . ASN B 1 216 ? 11 -14.195 -21.25 1 98.75 216 ASN B N 1
ATOM 4253 C CA . ASN B 1 216 ? 10.875 -15.492 -21.906 1 98.75 216 ASN B CA 1
ATOM 4254 C C . ASN B 1 216 ? 9.883 -16.391 -21.188 1 98.75 216 ASN B C 1
ATOM 4256 O O . ASN B 1 216 ? 9.109 -17.109 -21.828 1 98.75 216 ASN B O 1
ATOM 4260 N N . ILE B 1 217 ? 9.938 -16.375 -19.922 1 98.69 217 ILE B N 1
ATOM 4261 C CA . ILE B 1 217 ? 9.016 -17.25 -19.203 1 98.69 217 ILE B CA 1
ATOM 4262 C C . ILE B 1 217 ? 7.586 -16.734 -19.344 1 98.69 217 ILE B C 1
ATOM 4264 O O . ILE B 1 217 ? 6.641 -17.516 -19.453 1 98.69 217 ILE B O 1
ATOM 4268 N N . ALA B 1 218 ? 7.398 -15.391 -19.297 1 98.88 218 ALA B N 1
ATOM 4269 C CA . ALA B 1 218 ? 6.07 -14.828 -19.531 1 98.88 218 ALA B CA 1
ATOM 4270 C C . ALA B 1 218 ? 5.535 -15.227 -20.906 1 98.88 218 ALA B C 1
ATOM 4272 O O . ALA B 1 218 ? 4.355 -15.562 -21.031 1 98.88 218 ALA B O 1
ATOM 4273 N N . ARG B 1 219 ? 6.383 -15.273 -21.875 1 98.69 219 ARG B N 1
ATOM 4274 C CA . ARG B 1 219 ? 6.012 -15.648 -23.234 1 98.69 219 ARG B CA 1
ATOM 4275 C C . ARG B 1 219 ? 5.73 -17.141 -23.328 1 98.69 219 ARG B C 1
ATOM 4277 O O . ARG B 1 219 ? 4.816 -17.562 -24.047 1 98.69 219 ARG B O 1
ATOM 4284 N N . ALA B 1 220 ? 6.566 -17.906 -22.656 1 98.75 220 ALA B N 1
ATOM 4285 C CA . ALA B 1 220 ? 6.363 -19.344 -22.656 1 98.75 220 ALA B CA 1
ATOM 4286 C C . ALA B 1 220 ? 4.992 -19.703 -22.094 1 98.75 220 ALA B C 1
ATOM 4288 O O . ALA B 1 220 ? 4.309 -20.594 -22.609 1 98.75 220 ALA B O 1
ATOM 4289 N N . LEU B 1 221 ? 4.613 -19.016 -21.062 1 98.88 221 LEU B N 1
ATOM 4290 C CA . LEU B 1 221 ? 3.318 -19.281 -20.438 1 98.88 221 LEU B CA 1
ATOM 4291 C C . LEU B 1 221 ? 2.18 -18.859 -21.375 1 98.88 221 LEU B C 1
ATOM 4293 O O . LEU B 1 221 ? 1.132 -19.516 -21.406 1 98.88 221 LEU B O 1
ATOM 4297 N N . HIS B 1 222 ? 2.381 -17.75 -22.109 1 98.62 222 HIS B N 1
ATOM 4298 C CA . HIS B 1 222 ? 1.421 -17.344 -23.125 1 98.62 222 HIS B CA 1
ATOM 4299 C C . HIS B 1 222 ? 1.281 -18.406 -24.203 1 98.62 222 HIS B C 1
ATOM 4301 O O . HIS B 1 222 ? 0.166 -18.781 -24.578 1 98.62 222 HIS B O 1
ATOM 4307 N N . GLN B 1 223 ? 2.416 -18.906 -24.625 1 97.94 223 GLN B N 1
ATOM 4308 C CA . GLN B 1 223 ? 2.432 -19.906 -25.688 1 97.94 223 GLN B CA 1
ATOM 4309 C C . GLN B 1 223 ? 1.778 -21.203 -25.234 1 97.94 223 GLN B C 1
ATOM 4311 O O . GLN B 1 223 ? 1.092 -21.875 -26 1 97.94 223 GLN B O 1
ATOM 4316 N N . LEU B 1 224 ? 1.981 -21.531 -23.984 1 98 224 LEU B N 1
ATOM 4317 C CA . LEU B 1 224 ? 1.418 -22.734 -23.391 1 98 224 LEU B CA 1
ATOM 4318 C C . LEU B 1 224 ? -0.079 -22.578 -23.141 1 98 224 LEU B C 1
ATOM 4320 O O . LEU B 1 224 ? -0.772 -23.547 -22.844 1 98 224 LEU B O 1
ATOM 4324 N N . ASP B 1 225 ? -0.521 -21.359 -23.25 1 98.19 225 ASP B N 1
ATOM 4325 C CA . ASP B 1 225 ? -1.919 -21.016 -23.016 1 98.19 225 ASP B CA 1
ATOM 4326 C C . ASP B 1 225 ? -2.344 -21.375 -21.578 1 98.19 225 ASP B C 1
ATOM 4328 O O . ASP B 1 225 ? -3.404 -21.969 -21.375 1 98.19 225 ASP B O 1
ATOM 4332 N N . ALA B 1 226 ? -1.459 -21.125 -20.641 1 98.62 226 ALA B N 1
ATOM 4333 C CA . ALA B 1 226 ? -1.812 -21.328 -19.234 1 98.62 226 ALA B CA 1
ATOM 4334 C C . ALA B 1 226 ? -3 -20.453 -18.844 1 98.62 226 ALA B C 1
ATOM 4336 O O . ALA B 1 226 ? -3.021 -19.25 -19.125 1 98.62 226 ALA B O 1
ATOM 4337 N N . ASP B 1 227 ? -3.965 -20.984 -18.188 1 98.62 227 ASP B N 1
ATOM 4338 C CA . ASP B 1 227 ? -5.195 -20.281 -17.844 1 98.62 227 ASP B CA 1
ATOM 4339 C C . ASP B 1 227 ? -5.02 -19.438 -16.578 1 98.62 227 ASP B C 1
ATOM 4341 O O . ASP B 1 227 ? -5.672 -18.406 -16.422 1 98.62 227 ASP B O 1
ATOM 4345 N N . SER B 1 228 ? -4.262 -19.922 -15.711 1 98.56 228 SER B N 1
ATOM 4346 C CA . SER B 1 228 ? -3.922 -19.266 -14.453 1 98.56 228 SER B CA 1
ATOM 4347 C C . SER B 1 228 ? -2.414 -19.234 -14.234 1 98.56 228 SER B C 1
ATOM 4349 O O . SER B 1 228 ? -1.741 -20.266 -14.336 1 98.56 228 SER B O 1
ATOM 4351 N N . ILE B 1 229 ? -1.908 -18.062 -14 1 98.94 229 ILE B N 1
ATOM 4352 C CA . ILE B 1 229 ? -0.463 -17.859 -13.953 1 98.94 229 ILE B CA 1
ATOM 4353 C C . ILE B 1 229 ? -0.062 -17.297 -12.586 1 98.94 229 ILE B C 1
ATOM 4355 O O . ILE B 1 229 ? -0.132 -16.094 -12.367 1 98.94 229 ILE B O 1
ATOM 4359 N N . PRO B 1 230 ? 0.308 -18.172 -11.656 1 98.81 230 PRO B N 1
ATOM 4360 C CA . PRO B 1 230 ? 0.896 -17.672 -10.414 1 98.81 230 PRO B CA 1
ATOM 4361 C C . PRO B 1 230 ? 2.264 -17.016 -10.625 1 98.81 230 PRO B C 1
ATOM 4363 O O . PRO B 1 230 ? 3.139 -17.625 -11.258 1 98.81 230 PRO B O 1
ATOM 4366 N N . VAL B 1 231 ? 2.416 -15.844 -10.219 1 98.88 231 VAL B N 1
ATOM 4367 C CA . VAL B 1 231 ? 3.699 -15.148 -10.195 1 98.88 231 VAL B CA 1
ATOM 4368 C C . VAL B 1 231 ? 4.227 -15.094 -8.766 1 98.88 231 VAL B C 1
ATOM 4370 O O . VAL B 1 231 ? 3.725 -14.32 -7.941 1 98.88 231 VAL B O 1
ATOM 4373 N N . ASN B 1 232 ? 5.191 -15.938 -8.469 1 98.62 232 ASN B N 1
ATOM 4374 C CA . ASN B 1 232 ? 5.871 -15.953 -7.184 1 98.62 232 ASN B CA 1
ATOM 4375 C C . ASN B 1 232 ? 7.121 -15.078 -7.203 1 98.62 232 ASN B C 1
ATOM 4377 O O . ASN B 1 232 ? 7.73 -14.875 -8.258 1 98.62 232 ASN B O 1
ATOM 4381 N N . PHE B 1 233 ? 7.422 -14.586 -6.105 1 98.69 233 PHE B N 1
ATOM 4382 C CA . PHE B 1 233 ? 8.68 -13.883 -5.883 1 98.69 233 PHE B CA 1
ATOM 4383 C C . PHE B 1 233 ? 9.531 -14.609 -4.844 1 98.69 233 PHE B C 1
ATOM 4385 O O . PHE B 1 233 ? 9.023 -15.023 -3.801 1 98.69 233 PHE B O 1
ATOM 4392 N N . LEU B 1 234 ? 10.773 -14.719 -5.129 1 98.38 234 LEU B N 1
ATOM 4393 C CA . LEU B 1 234 ? 11.648 -15.562 -4.328 1 98.38 234 LEU B CA 1
ATOM 4394 C C . LEU B 1 234 ? 11.688 -15.086 -2.877 1 98.38 234 LEU B C 1
ATOM 4396 O O . LEU B 1 234 ? 11.984 -13.922 -2.605 1 98.38 234 LEU B O 1
ATOM 4400 N N . ASN B 1 235 ? 11.281 -15.93 -2.043 1 96.06 235 ASN B N 1
ATOM 4401 C CA . ASN B 1 235 ? 11.648 -15.867 -0.631 1 96.06 235 ASN B CA 1
ATOM 4402 C C . ASN B 1 235 ? 12.844 -16.766 -0.323 1 96.06 235 ASN B C 1
ATOM 4404 O O . ASN B 1 235 ? 12.688 -17.969 -0.109 1 96.06 235 ASN B O 1
ATOM 4408 N N . ALA B 1 236 ? 13.992 -16.172 -0.282 1 96.75 236 ALA B N 1
ATOM 4409 C CA . ALA B 1 236 ? 15.203 -16.953 -0.111 1 96.75 236 ALA B CA 1
ATOM 4410 C C . ALA B 1 236 ? 15.273 -17.562 1.291 1 96.75 236 ALA B C 1
ATOM 4412 O O . ALA B 1 236 ? 15.484 -16.844 2.271 1 96.75 236 ALA B O 1
ATOM 4413 N N . ILE B 1 237 ? 15.117 -18.844 1.398 1 96.62 237 ILE B N 1
ATOM 4414 C CA . ILE B 1 237 ? 15.086 -19.531 2.686 1 96.62 237 ILE B CA 1
ATOM 4415 C C . ILE B 1 237 ? 16.484 -20.047 3.02 1 96.62 237 ILE B C 1
ATOM 4417 O O . ILE B 1 237 ? 17.156 -20.641 2.17 1 96.62 237 ILE B O 1
ATOM 4421 N N . ASP B 1 238 ? 16.906 -19.781 4.215 1 96.81 238 ASP B N 1
ATOM 4422 C CA . ASP B 1 238 ? 18.188 -20.328 4.652 1 96.81 238 ASP B CA 1
ATOM 4423 C C . ASP B 1 238 ? 18.219 -21.844 4.562 1 96.81 238 ASP B C 1
ATOM 4425 O O . ASP B 1 238 ? 17.234 -22.516 4.934 1 96.81 238 ASP B O 1
ATOM 4429 N N . GLY B 1 239 ? 19.281 -22.312 4.074 1 97.62 239 GLY B N 1
ATOM 4430 C CA . GLY B 1 239 ? 19.406 -23.75 3.922 1 97.62 239 GLY B CA 1
ATOM 4431 C C . GLY B 1 239 ? 19.125 -24.234 2.512 1 97.62 239 GLY B C 1
ATOM 4432 O O . GLY B 1 239 ? 19.312 -25.422 2.201 1 97.62 239 GLY B O 1
ATOM 4433 N N . THR B 1 240 ? 18.672 -23.359 1.669 1 97.81 240 THR B N 1
ATOM 4434 C CA . THR B 1 240 ? 18.453 -23.688 0.262 1 97.81 240 THR B CA 1
ATOM 4435 C C . THR B 1 240 ? 19.609 -23.172 -0.589 1 97.81 240 THR B C 1
ATOM 4437 O O . THR B 1 240 ? 20.453 -22.406 -0.111 1 97.81 240 THR B O 1
ATOM 4440 N N . LYS B 1 241 ? 19.656 -23.562 -1.796 1 97.06 241 LYS B N 1
ATOM 4441 C CA . LYS B 1 241 ? 20.688 -23.141 -2.742 1 97.06 241 LYS B CA 1
ATOM 4442 C C . LYS B 1 241 ? 20.672 -21.625 -2.916 1 97.06 241 LYS B C 1
ATOM 4444 O O . LYS B 1 241 ? 21.734 -21.016 -3.1 1 97.06 241 LYS B O 1
ATOM 4449 N N . LEU B 1 242 ? 19.547 -21.016 -2.84 1 98.12 242 LEU B N 1
ATOM 4450 C CA . LEU B 1 242 ? 19.422 -19.594 -3.152 1 98.12 242 LEU B CA 1
ATOM 4451 C C . LEU B 1 242 ? 19.391 -18.766 -1.876 1 98.12 242 LEU B C 1
ATOM 4453 O O . LEU B 1 242 ? 18.953 -17.609 -1.899 1 98.12 242 LEU B O 1
ATOM 4457 N N . GLU B 1 243 ? 19.797 -19.344 -0.782 1 97.62 243 GLU B N 1
ATOM 4458 C CA . GLU B 1 243 ? 19.844 -18.609 0.482 1 97.62 243 GLU B CA 1
ATOM 4459 C C . GLU B 1 243 ? 20.578 -17.297 0.329 1 97.62 243 GLU B C 1
ATOM 4461 O O . GLU B 1 243 ? 21.578 -17.219 -0.387 1 97.62 243 GLU B O 1
ATOM 4466 N N . GLY B 1 244 ? 19.969 -16.25 0.926 1 96.81 244 GLY B N 1
ATOM 4467 C CA . GLY B 1 244 ? 20.656 -14.969 0.968 1 96.81 244 GLY B CA 1
ATOM 4468 C C . GLY B 1 244 ? 20.391 -14.117 -0.262 1 96.81 244 GLY B C 1
ATOM 4469 O O . GLY B 1 244 ? 20.703 -12.922 -0.273 1 96.81 244 GLY B O 1
ATOM 4470 N N . THR B 1 245 ? 19.797 -14.734 -1.326 1 97.25 245 THR B N 1
ATOM 4471 C CA . THR B 1 245 ? 19.484 -13.969 -2.525 1 97.25 245 THR B CA 1
ATOM 4472 C C . THR B 1 245 ? 18.469 -12.875 -2.213 1 97.25 245 THR B C 1
ATOM 4474 O O . THR B 1 245 ? 17.422 -13.141 -1.624 1 97.25 245 THR B O 1
ATOM 4477 N N . LYS B 1 246 ? 18.734 -11.656 -2.549 1 94.69 246 LYS B N 1
ATOM 4478 C CA . LYS B 1 246 ? 17.875 -10.492 -2.322 1 94.69 246 LYS B CA 1
ATOM 4479 C C . LYS B 1 246 ? 17.984 -9.492 -3.471 1 94.69 246 LYS B C 1
ATOM 4481 O O . LYS B 1 246 ? 18.438 -8.367 -3.275 1 94.69 246 LYS B O 1
ATOM 4486 N N . ASP B 1 247 ? 17.484 -9.867 -4.539 1 94.75 247 ASP B N 1
ATOM 4487 C CA . ASP B 1 247 ? 17.688 -9.078 -5.75 1 94.75 247 ASP B CA 1
ATOM 4488 C C . ASP B 1 247 ? 16.422 -8.352 -6.164 1 94.75 247 ASP B C 1
ATOM 4490 O O . ASP B 1 247 ? 16.375 -7.707 -7.215 1 94.75 247 ASP B O 1
ATOM 4494 N N . LEU B 1 248 ? 15.422 -8.484 -5.383 1 97.94 248 LEU B N 1
ATOM 4495 C CA . LEU B 1 248 ? 14.141 -7.91 -5.777 1 97.94 248 LEU B CA 1
ATOM 4496 C C . LEU B 1 248 ? 13.828 -6.668 -4.949 1 97.94 248 LEU B C 1
ATOM 4498 O O . LEU B 1 248 ? 14.336 -6.512 -3.836 1 97.94 248 LEU B O 1
ATOM 4502 N N . ASN B 1 249 ? 13.133 -5.766 -5.469 1 97.44 249 ASN B N 1
ATOM 4503 C CA . ASN B 1 249 ? 12.453 -4.684 -4.762 1 97.44 249 ASN B CA 1
ATOM 4504 C C . ASN B 1 249 ? 11 -4.539 -5.223 1 97.44 249 ASN B C 1
ATOM 4506 O O . ASN B 1 249 ? 10.625 -5.059 -6.273 1 97.44 249 ASN B O 1
ATOM 4510 N N . PRO B 1 250 ? 10.25 -3.904 -4.445 1 98.56 250 PRO B N 1
ATOM 4511 C CA . PRO B 1 250 ? 8.812 -3.875 -4.715 1 98.56 250 PRO B CA 1
ATOM 4512 C C . PRO B 1 250 ? 8.484 -3.268 -6.078 1 98.56 250 PRO B C 1
ATOM 4514 O O . PRO B 1 250 ? 7.555 -3.727 -6.754 1 98.56 250 PRO B O 1
ATOM 4517 N N . ARG B 1 251 ? 9.203 -2.254 -6.5 1 98.69 251 ARG B N 1
ATOM 4518 C CA . ARG B 1 251 ? 8.906 -1.579 -7.762 1 98.69 251 ARG B CA 1
ATOM 4519 C C . ARG B 1 251 ? 9.18 -2.498 -8.945 1 98.69 251 ARG B C 1
ATOM 4521 O O . ARG B 1 251 ? 8.391 -2.545 -9.898 1 98.69 251 ARG B O 1
ATOM 4528 N N . TYR B 1 252 ? 10.281 -3.236 -8.859 1 98.81 252 TYR B N 1
ATOM 4529 C CA . TYR B 1 252 ? 10.57 -4.211 -9.906 1 98.81 252 TYR B CA 1
ATOM 4530 C C . TYR B 1 252 ? 9.508 -5.301 -9.945 1 98.81 252 TYR B C 1
ATOM 4532 O O . TYR B 1 252 ? 9.078 -5.727 -11.016 1 98.81 252 TYR B O 1
ATOM 4540 N N . CYS B 1 253 ? 9.078 -5.789 -8.781 1 98.94 253 CYS B N 1
ATOM 4541 C CA . CYS B 1 253 ? 8.031 -6.805 -8.703 1 98.94 253 CYS B CA 1
ATOM 4542 C C . CYS B 1 253 ? 6.75 -6.324 -9.375 1 98.94 253 CYS B C 1
ATOM 4544 O O . CYS B 1 253 ? 6.078 -7.098 -10.062 1 98.94 253 CYS B O 1
ATOM 4546 N N . LEU B 1 254 ? 6.43 -5.062 -9.188 1 98.94 254 LEU B N 1
ATOM 4547 C CA . LEU B 1 254 ? 5.254 -4.492 -9.836 1 98.94 254 LEU B CA 1
ATOM 4548 C C . LEU B 1 254 ? 5.422 -4.477 -11.352 1 98.94 254 LEU B C 1
ATOM 4550 O O . LEU B 1 254 ? 4.48 -4.766 -12.094 1 98.94 254 LEU B O 1
ATOM 4554 N N . LYS B 1 255 ? 6.617 -4.137 -11.812 1 98.94 255 LYS B N 1
ATOM 4555 C CA . LYS B 1 255 ? 6.891 -4.145 -13.25 1 98.94 255 LYS B CA 1
ATOM 4556 C C . LYS B 1 255 ? 6.727 -5.547 -13.828 1 98.94 255 LYS B C 1
ATOM 4558 O O . LYS B 1 255 ? 6.211 -5.707 -14.938 1 98.94 255 LYS B O 1
ATOM 4563 N N . VAL B 1 256 ? 7.121 -6.516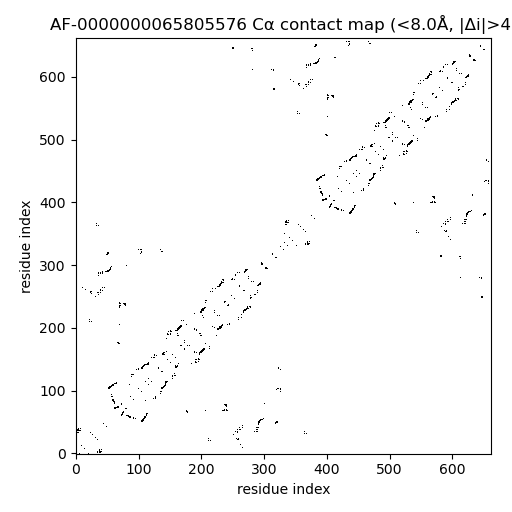 -13.062 1 98.94 256 VAL B N 1
ATOM 4564 C CA . VAL B 1 256 ? 6.996 -7.902 -13.492 1 98.94 256 VAL B CA 1
ATOM 4565 C C . VAL B 1 256 ? 5.52 -8.273 -13.617 1 98.94 256 VAL B C 1
ATOM 4567 O O . VAL B 1 256 ? 5.102 -8.859 -14.617 1 98.94 256 VAL B O 1
ATOM 4570 N N . LEU B 1 257 ? 4.738 -7.93 -12.617 1 98.94 257 LEU B N 1
ATOM 4571 C CA . LEU B 1 257 ? 3.309 -8.211 -12.672 1 98.94 257 LEU B CA 1
ATOM 4572 C C . LEU B 1 257 ? 2.67 -7.539 -13.883 1 98.94 257 LEU B C 1
ATOM 4574 O O . LEU B 1 257 ? 1.843 -8.141 -14.57 1 98.94 257 LEU B O 1
ATOM 4578 N N . ALA B 1 258 ? 3.076 -6.301 -14.125 1 98.94 258 ALA B N 1
ATOM 4579 C CA . ALA B 1 258 ? 2.576 -5.59 -15.305 1 98.94 258 ALA B CA 1
ATOM 4580 C C . ALA B 1 258 ? 2.961 -6.316 -16.594 1 98.94 258 ALA B C 1
ATOM 4582 O O . ALA B 1 258 ? 2.127 -6.496 -17.484 1 98.94 258 ALA B O 1
ATOM 4583 N N . LEU B 1 259 ? 4.199 -6.738 -16.656 1 98.94 259 LEU B N 1
ATOM 4584 C CA . LEU B 1 259 ? 4.68 -7.461 -17.828 1 98.94 259 LEU B CA 1
ATOM 4585 C C . LEU B 1 259 ? 3.811 -8.688 -18.094 1 98.94 259 LEU B C 1
ATOM 4587 O O . LEU B 1 259 ? 3.381 -8.906 -19.234 1 98.94 259 LEU B O 1
ATOM 4591 N N . PHE B 1 260 ? 3.572 -9.453 -17.062 1 98.94 260 PHE B N 1
ATOM 4592 C CA . PHE B 1 260 ? 2.779 -10.664 -17.219 1 98.94 260 PHE B CA 1
ATOM 4593 C C . PHE B 1 260 ? 1.374 -10.336 -17.703 1 98.94 260 PHE B C 1
ATOM 4595 O O . PHE B 1 260 ? 0.799 -11.078 -18.5 1 98.94 260 PHE B O 1
ATOM 4602 N N . ARG B 1 261 ? 0.783 -9.234 -17.266 1 98.94 261 ARG B N 1
ATOM 4603 C CA . ARG B 1 261 ? -0.536 -8.805 -17.719 1 98.94 261 ARG B CA 1
ATOM 4604 C C . ARG B 1 261 ? -0.501 -8.398 -19.188 1 98.94 261 ARG B C 1
ATOM 4606 O O . ARG B 1 261 ? -1.364 -8.812 -19.969 1 98.94 261 ARG B O 1
ATOM 4613 N N . TYR B 1 262 ? 0.528 -7.641 -19.562 1 98.94 262 TYR B N 1
ATOM 4614 C CA . TYR B 1 262 ? 0.638 -7.184 -20.938 1 98.94 262 TYR B CA 1
ATOM 4615 C C . TYR B 1 262 ? 0.816 -8.359 -21.891 1 98.94 262 TYR B C 1
ATOM 4617 O O . TYR B 1 262 ? 0.285 -8.344 -23 1 98.94 262 TYR B O 1
ATOM 4625 N N . ILE B 1 263 ? 1.531 -9.375 -21.453 1 98.94 263 ILE B N 1
ATOM 4626 C CA . ILE B 1 263 ? 1.852 -10.508 -22.312 1 98.94 263 ILE B CA 1
ATOM 4627 C C . ILE B 1 263 ? 0.708 -11.516 -22.281 1 98.94 263 ILE B C 1
ATOM 4629 O O . ILE B 1 263 ? 0.432 -12.18 -23.297 1 98.94 263 ILE B O 1
ATOM 4633 N N . ASN B 1 264 ? 0.03 -11.648 -21.188 1 98.88 264 ASN B N 1
ATOM 4634 C CA . ASN B 1 264 ? -1.066 -12.594 -21 1 98.88 264 ASN B CA 1
ATOM 4635 C C . ASN B 1 264 ? -2.354 -11.883 -20.594 1 98.88 264 ASN B C 1
ATOM 4637 O O . ASN B 1 264 ? -2.891 -12.133 -19.516 1 98.88 264 ASN B O 1
ATOM 4641 N N . PRO B 1 265 ? -2.895 -11.047 -21.438 1 98.88 265 PRO B N 1
ATOM 4642 C CA . PRO B 1 265 ? -3.971 -10.125 -21.078 1 98.88 265 PRO B CA 1
ATOM 4643 C C . PRO B 1 265 ? -5.27 -10.844 -20.719 1 98.88 265 PRO B C 1
ATOM 4645 O O . PRO B 1 265 ? -6.055 -10.336 -19.906 1 98.88 265 PRO B O 1
ATOM 4648 N N . THR B 1 266 ? -5.5 -12.047 -21.203 1 98.69 266 THR B N 1
ATOM 4649 C CA . THR B 1 266 ? -6.789 -12.711 -21.047 1 98.69 266 THR B CA 1
ATOM 4650 C C . THR B 1 266 ? -6.711 -13.789 -19.969 1 98.69 266 THR B C 1
ATOM 4652 O O . THR B 1 266 ? -7.645 -14.57 -19.797 1 98.69 266 THR B O 1
ATOM 4655 N N . LYS B 1 267 ? -5.59 -13.867 -19.281 1 98.81 267 LYS B N 1
ATOM 4656 C CA . LYS B 1 267 ? -5.375 -14.969 -18.344 1 98.81 267 LYS B CA 1
ATOM 4657 C C . LYS B 1 267 ? -5.422 -14.477 -16.906 1 98.81 267 LYS B C 1
ATOM 4659 O O . LYS B 1 267 ? -5.273 -13.281 -16.641 1 98.81 267 LYS B O 1
ATOM 4664 N N . GLU B 1 268 ? -5.699 -15.391 -15.984 1 98.75 268 GLU B N 1
ATOM 4665 C CA . GLU B 1 268 ? -5.613 -15.094 -14.555 1 98.75 268 GLU B CA 1
ATOM 4666 C C . GLU B 1 268 ? -4.16 -14.914 -14.117 1 98.75 268 GLU B C 1
ATOM 4668 O O . GLU B 1 268 ? -3.33 -15.805 -14.312 1 98.75 268 GLU B O 1
ATOM 4673 N N . ILE B 1 269 ? -3.816 -13.75 -13.695 1 98.94 269 ILE B N 1
ATOM 4674 C CA . ILE B 1 269 ? -2.521 -13.492 -13.078 1 98.94 269 ILE B CA 1
ATOM 4675 C C . ILE B 1 269 ? -2.67 -13.469 -11.562 1 98.94 269 IL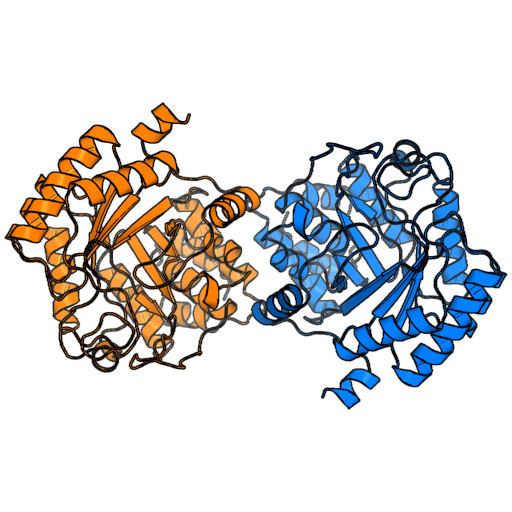E B C 1
ATOM 4677 O O . ILE B 1 269 ? -3.449 -12.688 -11.016 1 98.94 269 ILE B O 1
ATOM 4681 N N . ARG B 1 270 ? -1.96 -14.305 -10.852 1 98.81 270 ARG B N 1
ATOM 4682 C CA . ARG B 1 270 ? -2.094 -14.484 -9.414 1 98.81 270 ARG B CA 1
ATOM 4683 C C . ARG B 1 270 ? -0.818 -14.062 -8.688 1 98.81 270 ARG B C 1
ATOM 4685 O O . ARG B 1 270 ? 0.251 -14.633 -8.93 1 98.81 270 ARG B O 1
ATOM 4692 N N . ILE B 1 271 ? -0.944 -13.086 -7.848 1 98.5 271 ILE B N 1
ATOM 4693 C CA . ILE B 1 271 ? 0.181 -12.797 -6.965 1 98.5 271 ILE B CA 1
ATOM 4694 C C . ILE B 1 271 ? 0.3 -13.883 -5.902 1 98.5 271 ILE B C 1
ATOM 4696 O O . ILE B 1 271 ? -0.621 -14.086 -5.109 1 98.5 271 ILE B O 1
ATOM 4700 N N . SER B 1 272 ? 1.451 -14.477 -5.789 1 97.31 272 SER B N 1
ATOM 4701 C CA . SER B 1 272 ? 1.588 -15.703 -5 1 97.31 272 SER B CA 1
ATOM 4702 C C . SER B 1 272 ? 2.734 -15.586 -4 1 97.31 272 SER B C 1
ATOM 4704 O O . SER B 1 272 ? 2.826 -14.609 -3.262 1 97.31 272 SER B O 1
ATOM 4706 N N . GLY B 1 273 ? 3.469 -16.641 -3.875 1 96.12 273 GLY B N 1
ATOM 4707 C CA . GLY B 1 273 ? 4.484 -16.719 -2.838 1 96.12 273 GLY B CA 1
ATOM 4708 C C . GLY B 1 273 ? 5.445 -15.547 -2.854 1 96.12 273 GLY B C 1
ATOM 4709 O O . GLY B 1 273 ? 5.852 -15.086 -3.92 1 96.12 273 GLY B O 1
ATOM 4710 N N . GLY B 1 274 ? 5.785 -15.023 -1.714 1 96.88 274 GLY B N 1
ATOM 4711 C CA . GLY B 1 274 ? 6.812 -14.008 -1.581 1 96.88 274 GLY B CA 1
ATOM 4712 C C . GLY B 1 274 ? 6.27 -12.594 -1.693 1 96.88 274 GLY B C 1
ATOM 4713 O O . GLY B 1 274 ? 7.012 -11.625 -1.525 1 96.88 274 GLY B O 1
ATOM 4714 N N . ARG B 1 275 ? 4.949 -12.43 -1.92 1 96.44 275 ARG B N 1
ATOM 4715 C CA . ARG B 1 275 ? 4.398 -11.102 -2.176 1 96.44 275 ARG B CA 1
ATOM 4716 C C . ARG B 1 275 ? 4.516 -10.211 -0.944 1 96.44 275 ARG B C 1
ATOM 4718 O O . ARG B 1 275 ? 4.746 -9.008 -1.062 1 96.44 275 ARG B O 1
ATOM 4725 N N . GLU B 1 276 ? 4.473 -10.805 0.328 1 94 276 GLU B N 1
ATOM 4726 C CA . GLU B 1 276 ? 4.492 -10.008 1.552 1 94 276 GLU B CA 1
ATOM 4727 C C . GLU B 1 276 ? 5.863 -9.375 1.773 1 94 276 GLU B C 1
ATOM 4729 O O . GLU B 1 276 ? 5.961 -8.234 2.236 1 94 276 GLU B O 1
ATOM 4734 N N . ILE B 1 277 ? 6.848 -10.094 1.324 1 93.75 277 ILE B N 1
ATOM 4735 C CA . ILE B 1 277 ? 8.211 -9.641 1.601 1 93.75 277 ILE B CA 1
ATOM 4736 C C . ILE B 1 277 ? 8.719 -8.797 0.438 1 93.75 277 ILE B C 1
ATOM 4738 O O . ILE B 1 277 ? 9.422 -7.805 0.646 1 93.75 277 ILE B O 1
ATOM 4742 N N . ASN B 1 278 ? 8.359 -9.164 -0.771 1 97.12 278 ASN B N 1
ATOM 4743 C CA . ASN B 1 278 ? 8.984 -8.547 -1.936 1 97.12 278 ASN B CA 1
ATOM 4744 C C . ASN B 1 278 ? 8.156 -7.379 -2.467 1 97.12 278 ASN B C 1
ATOM 4746 O O . ASN B 1 278 ? 8.703 -6.453 -3.068 1 97.12 278 ASN B O 1
ATOM 4750 N N . LEU B 1 279 ? 6.859 -7.402 -2.271 1 97.62 279 LEU B N 1
ATOM 4751 C CA . LEU B 1 279 ? 6.031 -6.254 -2.619 1 97.62 279 LEU B CA 1
ATOM 4752 C C . LEU B 1 279 ? 5.859 -5.328 -1.421 1 97.62 279 LEU B C 1
ATOM 4754 O O . LEU B 1 279 ? 5.711 -4.113 -1.587 1 97.62 279 LEU B O 1
ATOM 4758 N N . GLY B 1 280 ? 5.816 -6.004 -0.204 1 94 280 GLY B N 1
ATOM 4759 C CA . GLY B 1 280 ? 5.68 -5.215 1.012 1 94 280 GLY B CA 1
ATOM 4760 C C . GLY B 1 280 ? 4.418 -4.375 1.037 1 94 280 GLY B C 1
ATOM 4761 O O . GLY B 1 280 ? 3.318 -4.891 0.816 1 94 280 GLY B O 1
ATOM 4762 N N . CYS B 1 281 ? 4.566 -3.143 1.238 1 94.69 281 CYS B N 1
ATOM 4763 C CA . CYS B 1 281 ? 3.422 -2.252 1.378 1 94.69 281 CYS B CA 1
ATOM 4764 C C . CYS B 1 281 ? 2.871 -1.853 0.014 1 94.69 281 CYS B C 1
ATOM 4766 O O . CYS B 1 281 ? 1.821 -1.214 -0.074 1 94.69 281 CYS B O 1
ATOM 4768 N N . LEU B 1 282 ? 3.494 -2.295 -1.057 1 97.94 282 LEU B N 1
ATOM 4769 C CA . LEU B 1 282 ? 3.023 -1.938 -2.391 1 97.94 282 LEU B CA 1
ATOM 4770 C C . LEU B 1 282 ? 2.125 -3.031 -2.961 1 97.94 282 LEU B C 1
ATOM 4772 O O . LEU B 1 282 ? 1.714 -2.959 -4.121 1 97.94 282 LEU B O 1
ATOM 4776 N N . GLN B 1 283 ? 1.748 -4.016 -2.148 1 97.75 283 GLN B N 1
ATOM 4777 C CA . GLN B 1 283 ? 0.892 -5.117 -2.576 1 97.75 283 GLN B CA 1
ATOM 4778 C C . GLN B 1 283 ? -0.379 -4.598 -3.244 1 97.75 283 GLN B C 1
ATOM 4780 O O . GLN B 1 283 ? -0.801 -5.117 -4.277 1 97.75 283 GLN B O 1
ATOM 4785 N N . PRO B 1 284 ? -1.008 -3.512 -2.742 1 97.88 284 PRO B N 1
ATOM 4786 C CA . PRO B 1 284 ? -2.242 -3.051 -3.383 1 97.88 284 PRO B CA 1
ATOM 4787 C C . PRO B 1 284 ? -2.039 -2.65 -4.84 1 97.88 284 PRO B C 1
ATOM 4789 O O . PRO B 1 284 ? -2.918 -2.877 -5.676 1 97.88 284 PRO B O 1
ATOM 4792 N N . LEU B 1 285 ? -0.882 -2.121 -5.168 1 98.5 285 LEU B N 1
ATOM 4793 C CA . LEU B 1 285 ? -0.595 -1.725 -6.539 1 98.5 285 LEU B CA 1
ATOM 4794 C C . LEU B 1 285 ? -0.519 -2.943 -7.453 1 98.5 285 LEU B C 1
ATOM 4796 O O . LEU B 1 285 ? -0.841 -2.855 -8.641 1 98.5 285 LEU B O 1
ATOM 4800 N N . GLY B 1 286 ? -0.13 -4.039 -6.852 1 98.75 286 GLY B N 1
ATOM 4801 C CA . GLY B 1 286 ? -0.044 -5.258 -7.637 1 98.75 286 GLY B CA 1
ATOM 4802 C C . GLY B 1 286 ? -1.386 -5.715 -8.18 1 98.75 286 GLY B C 1
ATOM 4803 O O . GLY B 1 286 ? -1.454 -6.312 -9.258 1 98.75 286 GLY B O 1
ATOM 4804 N N . LEU B 1 287 ? -2.471 -5.359 -7.484 1 98.69 287 LEU B N 1
ATOM 4805 C CA . LEU B 1 287 ? -3.807 -5.828 -7.832 1 98.69 287 LEU B CA 1
ATOM 4806 C C . LEU B 1 287 ? -4.375 -5.035 -9 1 98.69 287 LEU B C 1
ATOM 4808 O O . LEU B 1 287 ? -5.426 -5.387 -9.547 1 98.69 287 LEU B O 1
ATOM 4812 N N . TYR B 1 288 ? -3.656 -3.996 -9.43 1 98.75 288 TYR B N 1
ATOM 4813 C CA . TYR B 1 288 ? -4.035 -3.297 -10.656 1 98.75 288 TYR B CA 1
ATOM 4814 C C . TYR B 1 288 ? -3.594 -4.078 -11.891 1 98.75 288 TYR B C 1
ATOM 4816 O O . TYR B 1 288 ? -4.094 -3.84 -12.992 1 98.75 288 TYR B O 1
ATOM 4824 N N . ALA B 1 289 ? -2.631 -5 -11.68 1 98.88 289 ALA B N 1
ATOM 4825 C CA . ALA B 1 289 ? -2.201 -5.879 -12.758 1 98.88 289 ALA B CA 1
ATOM 4826 C C . ALA B 1 289 ? -2.779 -7.281 -12.594 1 98.88 289 ALA B C 1
ATOM 4828 O O . ALA B 1 289 ? -3.266 -7.879 -13.555 1 98.88 289 ALA B O 1
ATOM 4829 N N . ALA B 1 290 ? -2.74 -7.777 -11.367 1 98.88 290 ALA B N 1
ATOM 4830 C CA . ALA B 1 290 ? -3.156 -9.141 -11.055 1 98.88 290 ALA B CA 1
ATOM 4831 C C . ALA B 1 290 ? -4.617 -9.188 -10.609 1 98.88 290 ALA B C 1
ATOM 4833 O O . ALA B 1 290 ? -5.141 -8.195 -10.086 1 98.88 290 ALA B O 1
ATOM 4834 N N . ASN B 1 291 ? -5.328 -10.305 -10.789 1 98.81 291 ASN B N 1
ATOM 4835 C CA . ASN B 1 291 ? -6.734 -10.43 -10.43 1 98.81 291 ASN B CA 1
ATOM 4836 C C . ASN B 1 291 ? -6.969 -11.633 -9.516 1 98.81 291 ASN B C 1
ATOM 4838 O O . ASN B 1 291 ? -8.086 -12.133 -9.414 1 98.81 291 ASN B O 1
ATOM 4842 N N . SER B 1 292 ? -5.871 -12.078 -8.875 1 98.56 292 SER B N 1
ATOM 4843 C CA . SER B 1 292 ? -5.938 -13.234 -7.996 1 98.56 292 SER B CA 1
ATOM 4844 C C . SER B 1 292 ? -4.809 -13.219 -6.969 1 98.56 292 SER B C 1
ATOM 4846 O O . SER B 1 292 ? -3.715 -12.727 -7.25 1 98.56 292 SER B O 1
ATOM 4848 N N . ILE B 1 293 ? -5.133 -13.695 -5.754 1 98.25 293 ILE B N 1
ATOM 4849 C CA . ILE B 1 293 ? -4.102 -13.781 -4.727 1 98.25 293 ILE B CA 1
ATOM 4850 C C . ILE B 1 293 ? -4.312 -15.055 -3.9 1 98.25 293 ILE B C 1
ATOM 4852 O O . ILE B 1 293 ? -5.398 -15.633 -3.904 1 98.25 293 ILE B O 1
ATOM 4856 N N . PHE B 1 294 ? -3.271 -15.531 -3.24 1 96.19 294 PHE B N 1
ATOM 4857 C CA . PHE B 1 294 ? -3.383 -16.516 -2.178 1 96.19 294 PHE B CA 1
ATOM 4858 C C . PHE B 1 294 ? -3.68 -15.852 -0.841 1 96.19 294 PHE B C 1
ATOM 4860 O O . PHE B 1 294 ? -3.115 -14.805 -0.53 1 96.19 294 PHE B O 1
ATOM 4867 N N . VAL B 1 295 ? -4.555 -16.469 -0.15 1 94.69 295 VAL B N 1
ATOM 4868 C CA . VAL B 1 295 ? -4.812 -16 1.209 1 94.69 295 VAL B CA 1
ATOM 4869 C C . VAL B 1 295 ? -4.363 -17.062 2.211 1 94.69 295 VAL B C 1
ATOM 4871 O O . VAL B 1 295 ? -4.426 -18.266 1.924 1 94.69 295 VAL B O 1
ATOM 4874 N N . GLY B 1 296 ? -3.848 -16.641 3.32 1 90.19 296 GLY B N 1
ATOM 4875 C CA . GLY B 1 296 ? -3.342 -17.562 4.312 1 90.19 296 GLY B CA 1
ATOM 4876 C C . GLY B 1 296 ? -1.89 -17.953 4.086 1 90.19 296 GLY B C 1
ATOM 4877 O O . GLY B 1 296 ? -1.127 -17.188 3.492 1 90.19 296 GLY B O 1
ATOM 4878 N N . ASP B 1 297 ? -1.481 -19.078 4.555 1 87.31 297 ASP B N 1
ATOM 4879 C CA . ASP B 1 297 ? -0.084 -19.5 4.512 1 87.31 297 ASP B CA 1
ATOM 4880 C C . ASP B 1 297 ? 0.231 -20.234 3.211 1 87.31 297 ASP B C 1
ATOM 4882 O O . ASP B 1 297 ? -0.679 -20.688 2.508 1 87.31 297 ASP B O 1
ATOM 4886 N N . TYR B 1 298 ? 1.428 -20.234 2.961 1 90.88 298 TYR B N 1
ATOM 4887 C CA . TYR B 1 298 ? 1.946 -21.016 1.844 1 90.88 298 TYR B CA 1
ATOM 4888 C C . TYR B 1 298 ? 2.42 -22.391 2.311 1 90.88 298 TYR B C 1
ATOM 4890 O O . TYR B 1 298 ? 1.977 -22.875 3.348 1 90.88 298 TYR B O 1
ATOM 4898 N N . LEU B 1 299 ? 3.127 -23 1.524 1 86.94 299 LEU B N 1
ATOM 4899 C CA . LEU B 1 299 ? 3.508 -24.375 1.86 1 86.94 299 LEU B CA 1
ATOM 4900 C C . LEU B 1 299 ? 4.383 -24.406 3.107 1 86.94 299 LEU B C 1
ATOM 4902 O O . LEU B 1 299 ? 4.078 -25.109 4.07 1 86.94 299 LEU B O 1
ATOM 4906 N N . THR B 1 300 ? 5.484 -23.5 3.092 1 83.25 300 THR B N 1
ATOM 4907 C CA . THR B 1 300 ? 6.418 -23.578 4.211 1 83.25 300 THR B CA 1
ATOM 4908 C C . THR B 1 300 ? 6.688 -22.188 4.777 1 83.25 300 THR B C 1
ATOM 4910 O O . THR B 1 300 ? 7.57 -22.016 5.617 1 83.25 300 THR B O 1
ATOM 4913 N N . THR B 1 301 ? 6.047 -21.281 4.195 1 84.56 301 THR B N 1
ATOM 4914 C CA . THR B 1 301 ? 6.223 -19.906 4.66 1 84.56 301 THR B CA 1
ATOM 4915 C C . THR B 1 301 ? 4.879 -19.281 5.043 1 84.56 301 THR B C 1
ATOM 4917 O O . THR B 1 301 ? 3.832 -19.703 4.535 1 84.56 301 THR B O 1
ATOM 4920 N N . ALA B 1 302 ? 4.934 -18.344 5.91 1 83.62 302 ALA B N 1
ATOM 4921 C CA . ALA B 1 302 ? 3.727 -17.672 6.359 1 83.62 302 ALA B CA 1
ATOM 4922 C C . ALA B 1 302 ? 3.289 -16.609 5.352 1 83.62 302 ALA B C 1
ATOM 4924 O O . ALA B 1 302 ? 4.125 -15.977 4.703 1 83.62 302 ALA B O 1
ATOM 4925 N N . GLY B 1 303 ? 2.041 -16.469 5.227 1 81.12 303 GLY B N 1
ATOM 4926 C CA . GLY B 1 303 ? 1.477 -15.359 4.48 1 81.12 303 GLY B CA 1
ATOM 4927 C C . GLY B 1 303 ? 0.918 -14.266 5.375 1 81.12 303 GLY B C 1
ATOM 4928 O O . GLY B 1 303 ? 1.332 -14.125 6.527 1 81.12 303 GLY B O 1
ATOM 4929 N N . GLN B 1 304 ? 0.109 -13.383 4.691 1 82.25 304 GLN B N 1
ATOM 4930 C CA . GLN B 1 304 ? -0.539 -12.297 5.426 1 82.25 304 GLN B CA 1
ATOM 4931 C C . GLN B 1 304 ? -1.708 -12.82 6.258 1 82.25 304 GLN B C 1
ATOM 4933 O O . GLN B 1 304 ? -2.361 -13.797 5.879 1 82.25 304 GLN B O 1
ATOM 4938 N N . GLU B 1 305 ? -1.952 -12.133 7.348 1 79.88 305 GLU B N 1
ATOM 4939 C CA . GLU B 1 305 ? -3.164 -12.469 8.094 1 79.88 305 GLU B CA 1
ATOM 4940 C C . GLU B 1 305 ? -4.406 -12.32 7.215 1 79.88 305 GLU B C 1
ATOM 4942 O O . GLU B 1 305 ? -4.504 -11.383 6.422 1 79.88 305 GLU B O 1
ATOM 4947 N N . ALA B 1 306 ? -5.277 -13.25 7.277 1 75.19 306 ALA B N 1
ATOM 4948 C CA . ALA B 1 306 ? -6.469 -13.336 6.434 1 75.19 306 ALA B CA 1
ATOM 4949 C C . ALA B 1 306 ? -7.219 -12.008 6.406 1 75.19 306 ALA B C 1
ATOM 4951 O O . ALA B 1 306 ? -7.652 -11.555 5.344 1 75.19 306 ALA B O 1
ATOM 4952 N N . ASN B 1 307 ? -7.227 -11.359 7.5 1 84.56 307 ASN B N 1
ATOM 4953 C CA . ASN B 1 307 ? -7.996 -10.117 7.598 1 84.56 307 ASN B CA 1
ATOM 4954 C C . ASN B 1 307 ? -7.312 -8.977 6.848 1 84.56 307 ASN B C 1
ATOM 4956 O O . ASN B 1 307 ? -7.98 -8.086 6.328 1 84.56 307 ASN B O 1
ATOM 4960 N N . SER B 1 308 ? -6.02 -9.109 6.707 1 91.44 308 SER B N 1
ATOM 4961 C CA . SER B 1 308 ? -5.277 -8.055 6.031 1 91.44 308 SER B CA 1
ATOM 4962 C C . SER B 1 308 ? -5.527 -8.07 4.527 1 91.44 308 SER B C 1
ATOM 4964 O O . SER B 1 308 ? -5.621 -7.02 3.895 1 91.44 308 SER B O 1
ATOM 4966 N N . ASP B 1 309 ? -5.684 -9.266 4.035 1 95.06 309 ASP B N 1
ATOM 4967 C CA . ASP B 1 309 ? -5.949 -9.391 2.605 1 95.06 309 ASP B CA 1
ATOM 4968 C C . ASP B 1 309 ? -7.336 -8.867 2.256 1 95.06 309 ASP B C 1
ATOM 4970 O O . ASP B 1 309 ? -7.508 -8.164 1.255 1 95.06 309 ASP B O 1
ATOM 4974 N N . TYR B 1 310 ? -8.281 -9.219 3.041 1 95.75 310 TYR B N 1
ATOM 4975 C CA . TYR B 1 310 ? -9.656 -8.766 2.814 1 95.75 310 TYR B CA 1
ATOM 4976 C C . TYR B 1 310 ? -9.75 -7.25 2.926 1 95.75 310 TYR B C 1
ATOM 4978 O O . TYR B 1 310 ? -10.414 -6.602 2.111 1 95.75 310 TYR B O 1
ATOM 4986 N N . ARG B 1 311 ? -9.078 -6.711 3.879 1 95.19 311 ARG B N 1
ATOM 4987 C CA . ARG B 1 311 ? -9.055 -5.266 4.062 1 95.19 311 ARG B CA 1
ATOM 4988 C C . ARG B 1 311 ? -8.406 -4.57 2.867 1 95.19 311 ARG B C 1
ATOM 4990 O O . ARG B 1 311 ? -8.852 -3.498 2.451 1 95.19 311 ARG B O 1
ATOM 4997 N N . MET B 1 312 ? -7.359 -5.164 2.371 1 96.88 312 MET B N 1
ATOM 4998 C CA . MET B 1 312 ? -6.672 -4.621 1.203 1 96.88 312 MET B CA 1
ATOM 4999 C C . MET B 1 312 ? -7.629 -4.496 0.021 1 96.88 312 MET B C 1
ATOM 5001 O O . MET B 1 312 ? -7.66 -3.463 -0.652 1 96.88 312 MET B O 1
ATOM 5005 N N . LEU B 1 313 ? -8.445 -5.508 -0.169 1 97.38 313 LEU B N 1
ATOM 5006 C CA . LEU B 1 313 ? -9.414 -5.492 -1.263 1 97.38 313 LEU B CA 1
ATOM 5007 C C . LEU B 1 313 ? -10.477 -4.426 -1.031 1 97.38 313 LEU B C 1
ATOM 5009 O O . LEU B 1 313 ? -10.828 -3.688 -1.952 1 97.38 313 LEU B O 1
ATOM 5013 N N . GLU B 1 314 ? -10.93 -4.379 0.188 1 95.88 314 GLU B N 1
ATOM 5014 C CA . GLU B 1 314 ? -11.922 -3.375 0.544 1 95.88 314 GLU B CA 1
ATOM 5015 C C . GLU B 1 314 ? -11.383 -1.963 0.345 1 95.88 314 GLU B C 1
ATOM 5017 O O . GLU B 1 314 ? -12.062 -1.106 -0.227 1 95.88 314 GLU B O 1
ATOM 5022 N N . ASP B 1 315 ? -10.195 -1.731 0.784 1 96.56 315 ASP B N 1
ATOM 5023 C CA . ASP B 1 315 ? -9.562 -0.423 0.667 1 96.56 315 ASP B CA 1
ATOM 5024 C C . ASP B 1 315 ? -9.438 -0 -0.794 1 96.56 315 ASP B C 1
ATOM 5026 O O . ASP B 1 315 ? -9.586 1.18 -1.12 1 96.56 315 ASP B O 1
ATOM 5030 N N . LEU B 1 316 ? -9.164 -0.938 -1.635 1 97.5 316 LEU B N 1
ATOM 5031 C CA . LEU B 1 316 ? -8.984 -0.667 -3.057 1 97.5 316 LEU B CA 1
ATOM 5032 C C . LEU B 1 316 ? -10.328 -0.464 -3.746 1 97.5 316 LEU B C 1
ATOM 5034 O O . LEU B 1 316 ? -10.383 0.024 -4.879 1 97.5 316 LEU B O 1
ATOM 5038 N N . GLY B 1 317 ? -11.398 -0.88 -3.078 1 97.06 317 GLY B N 1
ATOM 5039 C CA . GLY B 1 317 ? -12.703 -0.891 -3.721 1 97.06 317 GLY B CA 1
ATOM 5040 C C . GLY B 1 317 ? -12.891 -2.053 -4.68 1 97.06 317 GLY B C 1
ATOM 5041 O O . GLY B 1 317 ? -13.633 -1.948 -5.652 1 97.06 317 GLY B O 1
ATOM 5042 N N . PHE B 1 318 ? -12.094 -3.133 -4.496 1 97.81 318 PHE B N 1
ATOM 5043 C CA . PHE B 1 318 ? -12.219 -4.332 -5.312 1 97.81 318 PHE B CA 1
ATOM 5044 C C . PHE B 1 318 ? -13.164 -5.336 -4.656 1 97.81 318 PHE B C 1
ATOM 5046 O O . PHE B 1 318 ? -13.57 -5.152 -3.51 1 97.81 318 PHE B O 1
ATOM 5053 N N . GLU B 1 319 ? -13.539 -6.344 -5.445 1 96.62 319 GLU B N 1
ATOM 5054 C CA . GLU B 1 319 ? -14.531 -7.312 -4.988 1 96.62 319 GLU B CA 1
ATOM 5055 C C . GLU B 1 319 ? -13.984 -8.734 -5.07 1 96.62 319 GLU B C 1
ATOM 5057 O O . GLU B 1 319 ? -13.219 -9.062 -5.98 1 96.62 319 GLU B O 1
ATOM 5062 N N . ILE B 1 320 ? -14.43 -9.539 -4.148 1 96.94 320 ILE B N 1
ATOM 5063 C CA . ILE B 1 320 ? -14.062 -10.945 -4.152 1 96.94 320 ILE B CA 1
ATOM 5064 C C . ILE B 1 320 ? -14.938 -11.711 -5.145 1 96.94 320 ILE B C 1
ATOM 5066 O O . ILE B 1 320 ? -16.156 -11.539 -5.16 1 96.94 320 ILE B O 1
ATOM 5070 N N . GLU B 1 321 ? -14.359 -12.43 -5.969 1 96.5 321 GLU B N 1
ATOM 5071 C CA . GLU B 1 321 ? -15.109 -13.32 -6.844 1 96.5 321 GLU B CA 1
ATOM 5072 C C . GLU B 1 321 ? -15.594 -14.555 -6.086 1 96.5 321 GLU B C 1
ATOM 5074 O O . GLU B 1 321 ? -14.781 -15.32 -5.555 1 96.5 321 GLU B O 1
ATOM 5079 N N . LEU B 1 322 ? -16.891 -14.828 -6.066 1 95.31 322 LEU B N 1
ATOM 5080 C CA . LEU B 1 322 ? -17.484 -15.945 -5.34 1 95.31 322 LEU B CA 1
ATOM 5081 C C . LEU B 1 322 ? -17.953 -17.031 -6.305 1 95.31 322 LEU B C 1
ATOM 5083 O O . LEU B 1 322 ? -18.359 -16.719 -7.434 1 95.31 322 LEU B O 1
ATOM 5087 N N . THR B 1 323 ? -17.906 -18.188 -5.859 1 93.94 323 THR B N 1
ATOM 5088 C CA . THR B 1 323 ? -18.562 -19.266 -6.609 1 93.94 323 THR B CA 1
ATOM 5089 C C . THR B 1 323 ? -20.078 -19.156 -6.504 1 93.94 323 THR B C 1
ATOM 5091 O O . THR B 1 323 ? -20.594 -18.406 -5.68 1 93.94 323 THR B O 1
ATOM 5094 N N . GLN B 1 324 ? -20.734 -19.953 -7.328 1 92.69 324 GLN B N 1
ATOM 5095 C CA . GLN B 1 324 ? -22.188 -19.938 -7.312 1 92.69 324 GLN B CA 1
ATOM 5096 C C . GLN B 1 324 ? -22.734 -20.312 -5.938 1 92.69 324 GLN B C 1
ATOM 5098 O O . GLN B 1 324 ? -23.641 -19.656 -5.422 1 92.69 324 GLN B O 1
ATOM 5103 N N . LYS B 1 325 ? -22.156 -21.328 -5.418 1 93.38 325 LYS B N 1
ATOM 5104 C CA . LYS B 1 325 ? -22.625 -21.797 -4.113 1 93.38 325 LYS B CA 1
ATOM 5105 C C . LYS B 1 325 ? -22.328 -20.766 -3.027 1 93.38 325 LYS B C 1
ATOM 5107 O O . LYS B 1 325 ? -23.125 -20.594 -2.09 1 93.38 325 LYS B O 1
ATOM 5112 N N . GLN B 1 326 ? -21.266 -20.125 -3.109 1 92.75 326 GLN B N 1
ATOM 5113 C CA . GLN B 1 326 ? -20.938 -19.078 -2.139 1 92.75 326 GLN B CA 1
ATOM 5114 C C . GLN B 1 326 ? -21.875 -17.891 -2.254 1 92.75 326 GLN B C 1
ATOM 5116 O O . GLN B 1 326 ? -22.25 -17.297 -1.243 1 92.75 326 GLN B O 1
ATOM 5121 N N . GLU B 1 327 ? -22.172 -17.531 -3.49 1 93.56 327 GLU B N 1
ATOM 5122 C CA . GLU B 1 327 ? -23.125 -16.438 -3.684 1 93.56 327 GLU B CA 1
ATOM 5123 C C . GLU B 1 327 ? -24.453 -16.75 -3.008 1 93.56 327 GLU B C 1
ATOM 5125 O O . GLU B 1 327 ? -25.062 -15.867 -2.381 1 93.56 327 GLU B O 1
ATOM 5130 N N . ALA B 1 328 ? -24.906 -17.953 -3.123 1 92.75 328 ALA B N 1
ATOM 5131 C CA . ALA B 1 328 ? -26.172 -18.375 -2.525 1 92.75 328 ALA B CA 1
ATOM 5132 C C . ALA B 1 328 ? -26.094 -18.344 -1.002 1 92.75 328 ALA B C 1
ATOM 5134 O O . ALA B 1 328 ? -27.094 -18.062 -0.332 1 92.75 328 ALA B O 1
ATOM 5135 N N . ALA B 1 329 ? -24.938 -18.578 -0.531 1 91.19 329 ALA B N 1
ATOM 5136 C CA . ALA B 1 329 ? -24.781 -18.703 0.915 1 91.19 329 ALA B CA 1
ATOM 5137 C C . ALA B 1 329 ? -24.547 -17.328 1.558 1 91.19 329 ALA B C 1
ATOM 5139 O O . ALA B 1 329 ? -24.984 -17.078 2.682 1 91.19 329 ALA B O 1
ATOM 5140 N N . PHE B 1 330 ? -23.828 -16.469 0.889 1 87.69 330 PHE B N 1
ATOM 5141 C CA . PHE B 1 330 ? -23.328 -15.266 1.556 1 87.69 330 PHE B CA 1
ATOM 5142 C C . PHE B 1 330 ? -24.031 -14.023 1.012 1 87.69 330 PHE B C 1
ATOM 5144 O O . PHE B 1 330 ? -23.906 -12.938 1.583 1 87.69 330 PHE B O 1
ATOM 5151 N N . CYS B 1 331 ? -24.609 -14.258 -0.141 1 80.75 331 CYS B N 1
ATOM 5152 C CA . CYS B 1 331 ? -25.297 -13.117 -0.722 1 80.75 331 CYS B CA 1
ATOM 5153 C C . CYS B 1 331 ? -26.812 -13.328 -0.712 1 80.75 331 CYS B C 1
ATOM 5155 O O . CYS B 1 331 ? -27.578 -12.391 -0.474 1 80.75 331 CYS B O 1
#

Nearest PDB structures (foldseek):
  8vdw-assembly1_A  TM=9.747E-01  e=8.962E-38  Veillonella parvula
  8vcw-assembly1_A  TM=9.522E-01  e=9.079E-36  Blautia obeum
  1r30-assembly1_A  TM=9.434E-01  e=7.643E-31  Escherichia coli
  5exk-assembly4_G  TM=7.276E-01  e=5.650E-10  Mycobacterium tuberculosis H37Rv
  5exi-assembly1_A  TM=6.962E-01  e=4.472E-10  Mycobacterium tuberculosis H37Rv

Solvent-accessible surface area (backbone atoms only — not comparable to full-atom values): 33396 Å² total; per-residue (Å²): 132,64,40,50,62,53,25,52,42,34,71,73,66,47,76,72,49,70,67,57,50,49,46,49,67,64,50,56,77,91,43,45,47,51,42,39,41,10,19,23,53,31,30,37,73,72,51,51,56,42,29,40,33,28,34,63,42,66,38,20,32,33,88,10,79,39,46,43,25,78,36,57,39,18,59,72,28,68,29,90,68,78,68,47,70,73,61,53,49,66,57,53,49,52,50,49,50,52,33,52,77,66,63,28,29,29,43,29,47,30,34,54,38,66,40,60,51,73,65,54,50,49,42,52,25,56,34,39,41,50,42,41,69,76,56,45,48,43,32,30,40,26,43,46,54,62,51,69,70,56,40,45,49,35,34,74,29,56,42,47,26,40,41,46,52,62,36,50,18,75,89,53,33,65,81,39,25,77,73,62,53,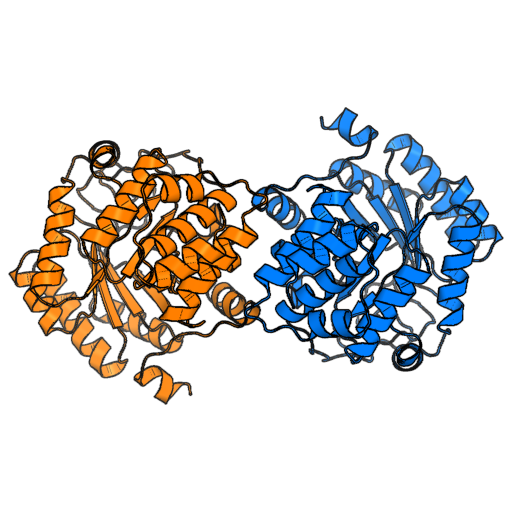63,62,55,37,54,49,30,41,49,47,32,44,74,54,71,22,42,28,23,30,28,38,47,44,60,79,81,68,55,72,65,36,54,52,46,33,46,48,50,38,44,74,68,59,38,48,31,30,40,44,23,34,63,61,48,42,65,45,25,76,43,38,80,56,75,81,67,44,24,59,59,51,41,31,50,45,24,45,43,25,58,62,34,51,89,38,48,32,21,48,36,55,34,44,70,74,42,26,40,69,48,45,68,62,40,55,34,25,25,44,25,36,63,47,39,46,55,82,91,47,82,52,60,58,59,67,56,55,54,47,49,35,54,49,70,69,39,42,77,40,64,35,72,53,46,41,71,72,77,100,133,64,40,51,61,53,26,51,41,35,71,73,66,46,76,72,49,70,66,57,50,49,47,50,67,64,49,57,78,90,42,46,46,50,43,38,40,12,19,23,53,33,29,37,72,72,52,51,57,42,29,39,33,28,34,61,40,68,38,21,34,34,89,10,79,39,45,43,25,76,37,57,41,18,61,72,28,69,29,91,69,78,68,47,69,73,60,54,48,66,56,53,49,52,51,49,50,52,33,53,76,66,64,27,27,30,41,28,47,31,32,54,37,65,41,61,51,73,66,53,50,50,42,51,27,57,36,40,42,50,42,40,71,76,55,45,48,43,32,30,40,25,42,46,54,62,53,67,69,55,41,46,50,36,36,73,28,56,42,46,28,40,42,48,53,63,36,50,19,74,88,53,33,66,81,40,24,76,74,62,53,64,62,56,37,54,50,30,42,50,49,33,46,73,53,71,21,41,28,22,32,28,37,47,43,59,80,81,67,54,71,66,38,54,52,44,31,44,48,50,40,45,74,67,58,36,48,32,30,41,45,25,35,63,60,50,44,64,45,24,76,43,38,80,55,76,80,68,45,23,58,60,52,42,31,49,45,25,44,43,26,58,62,34,50,88,39,47,32,23,48,36,55,34,43,70,74,41,25,41,70,48,46,68,63,41,54,35,26,24,41,26,35,64,46,38,44,56,84,90,48,82,52,60,59,61,66,55,56,54,46,49,34,54,48,71,70,40,43,76,41,65,35,72,53,45,40,71,71,77,100

Organism: Lysinibacillus sphaericus (strain C3-41) (NCBI:txid444177)

Radius of gyration: 28.04 Å; Cα contacts (8 Å, |Δi|>4): 1436; chains: 2; bounding box: 53×84×62 Å

pLDDT: mean 97.16, std 3.17, range [75.19, 98.94]

Foldseek 3Di:
DQLLVLLVVLLVPDADDPVVLVCLLVPDLVCLVRLLLSLLSLQCVQPNQAFAEEAEDAQFAAPADWAFQQDCRYPQFPFDFDGDGGHALVVLLVVLVVCLVLQHQEYEYAYHYQFDDPVNLVRLLVSLLVSCVPRVGAYEYEGHQDDLVSLLSNVVSPHQEYEQALAWAQVCSVVRTDRDHSVSRLVSQVSNVVNPHQYEYEYEPQQPDDSSGLLRSLLVCVVSVHQAYEYHYGDAGPRGNSHPRDDAAQSSVLSSLSSSCSNNSNHAYEHEHPCCPRNPPVSLSSSSNHRYYYAAQDNGGTDDDNVVVVVSSVVSVGHYDGDPSSVVVPD/DQLLVLLVVLLVPDADDLVVLLCLLVPDLVCLVRLLLSLLSLQCVQPNQAFAEEAEDAQFAAPADWAFQQDCSYPQFPFDFDGDGGHALVVLLVVLVVCLVLQHQEYEYAYHYQFDDPVNLVRLLVSLLVSCVPRVGAYEYEGHQDDLVSLLSNVVSPHQEYEQALAWAQVCSVVRTDRDHSVSRLVSQVSNVVNPHQYEYEYEPQQPDDSSGLLRRLLVCVVSVHQAYEYHYGDAGPRGNSHPRDDAAQSSVLSSLSSSCSNNSNHAYEHEHPCCPRNPPVSLSSSSNHRYYYAAQDNGGTDDDNVVVVVSCVVSVGHYDGGPSSVVVPD

InterPro domains:
  IPR002684 Biotin synthase/Biotin biosynthesis bifunctional protein BioAB [MF_01694] (14-321)
  IPR002684 Biotin synthase/Biotin biosynthesis bifunctional protein BioAB [PTHR22976] (12-325)
  IPR002684 Biotin synthase/Biotin biosynthesis bifunctional protein BioAB [TIGR00433] (16-319)
  IPR006638 Elp3/MiaA/NifB-like, radical SAM core domain [SM00729] (54-262)
  IPR007197 Radical SAM [PF04055] (62-220)
  IPR007197 Radical SAM [PS51918] (46-275)
  IPR007197 Radical SAM [SFLDS00029] (4-322)
  IPR010722 Biotin and thiamin synthesis-associated domain [PF06968] (230-319)
  IPR010722 Biotin and thiamin synthesis-associated domain [SM00876] (230-320)
  IPR013785 Aldolase-type TIM barrel [G3DSA:3.20.20.70] (16-322)
  IPR024177 Biotin synthase [PIRSF001619] (4-324)
  IPR058240 Radical SAM superfamily [SSF102114] (16-320)

Sequence (662 aa):
MNFLQVAQEVIDGKIISNEEALAILNSKDDELLQLMDGAFAIRRHYYGKKVKLNMIMNAKSGYCPEDCGYCSQSSKSTAPIEKYPFITKEEILAGAKRAFDNKIGTYCIVASGRGPTRKDVNVVSEAVVEIKEKYGLKVCACLGLLKEEQAQQLKEAGVDRYNHNLNTSERHHSFITTSHTYEDRVNTVEIVKKHGISPCSGAIIGMKETKEDVVNIARALHQLDADSIPVNFLNAIDGTKLEGTKDLNPRYCLKVLALFRYINPTKEIRISGGREINLGCLQPLGLYAANSIFVGDYLTTAGQEANSDYRMLEDLGFEIELTQKQEAAFCMNFLQVAQEVIDGKIISNEEALAILNSKDDELLQLMDGAFAIRRHYYGKKVKLNMIMNAKSGYCPEDCGYCSQSSKSTAPIEKYPFITKEEILAGAKRAFDNKIGTYCIVASGRGPTRKDVNVVSEAVVEIKEKYGLKVCACLGLLKEEQAQQLKEAGVDRYNHNLNTSERHHSFITTSHTYEDRVNTVEIVKKHGISPCSGAIIGMKETKEDVVNIARALHQLDADSIPVNFLNAIDGTKLEGTKDLNPRYCLKVLALFRYINPTKEIRISGGREINLGCLQPLGLYAANSIFVGDYLTTAGQEANSDYRMLEDLGFEIELTQKQEAAFC